Protein AF-0000000078789495 (afdb_homodimer)

Secondary structure (DSSP, 8-state):
-TTHHHHTSTTTHHHHHHHHHH-EEEEE--STTHHHHHHHHHHHT-SEEEEEE-PBP-GGGTTT-TT--GGGTTSBHHHHHHHHHHHH-TTSEEEEEES---TTTHHHHHHT-SEEEE----HHHHHHHHHHHHHHT--EEEEEEEBTEEEEEEES-SSS---HHHH---HHHHHHSPPPP--B-THHHHHHHHHHHHHHHHHHHT-S---BTEEEEEETTTTEEEEEE-/-TTHHHHTSTTTHHHHHHHHHH-EEEEE--STTHHHHHHHHHHHT-SEEEEEE-PBP-GGGTTT-TT--GGGTTSBHHHHHHHHHHHH-TTSEEEEEES---TTTHHHHHHT-SEEEE----HHHHHHHHHHHHHHT--EEEEEEEBTEEEEEEES-SSS---HHHH---HHHHHHSPPPP--B-THHHHHHHHHHHHHHHHHHHT-S---BTEEEEEETTTTEEEEEE-

Foldseek 3Di:
DQQVVVLPDPLQHPNNLVLQLVFAEEEEACALLNQLLLQVSLSSNRAEYEYEEQDFDDPVRVQANVLDDPVRGPPQPQVSNQVSSCVNPVRHHYHGDNDHDDPVCPLVVCLVGQAYEYPDQALVVQVVNQVSCLVNQHKYWDKDDAAQKIKIAIASDDDDGDTPCVVVVDSPVRNPDDRGDPHHRSCNSVVRSVVSSVLVSCVSSVDDDHRGQWMWMAGNVVRDIDIGGD/DQQVVVLVDPLQHPNNLVLQLVFAEEEEACALLNQLLLQVSLSSNRAEYEYEEQDFDDPVRVQANVLDDPVRGPPQPQVSNQVSSCVNPVRHHYHGDNDHDDPVCPLVVCLVGQAYEYPDQALVVQVVNQVSCLVNQHKYWDKDDAAQKIKIAIASDDDDGDTPCVVVVDSVVRNPDDRGDPHHRSCNSVVRSVVSSVLVSCVSSVDDDHRGQWMWMAGNVVRDIDIGGD

Sequence (460 aa):
MRYNRQIMLPEIGNEGQAKLKAAKVLIVGVGGLGSPIALYLTGAGVGTIGLVDNDEVSISNLQRQVIYTEEELGDFKAVCAAMHLTALNSEITVNSCPGRLNKDNASELISDYDIVVDGCDNFATRYLINDICIEQGKPYVYGAICGFEGQVSVFNYGNTPKTYRDLYPDEEEMLRMPPPPKGVLGVTPAITGSVEATEVLKIICGFGEVLAGKLWTIDLRTWQSNIFSLMRYNRQIMLPEIGNEGQAKLKAAKVLIVGVGGLGSPIALYLTGAGVGTIGLVDNDEVSISNLQRQVIYTEEELGDFKAVCAAMHLTALNSEITVNSCPGRLNKDNASELISDYDIVVDGCDNFATRYLINDICIEQGKPYVYGAICGFEGQVSVFNYGNTPKTYRDLYPDEEEMLRMPPPPKGVLGVTPAITGSVEATEVLKIICGFGEVLAGKLWTIDLRTWQSNIFSL

InterPro domains:
  IPR000594 THIF-type NAD/FAD binding fold [PF00899] (3-224)
  IPR035985 Ubiquitin-activating enzyme-like [SSF69572] (2-226)
  IPR045886 ThiF/MoeB/HesA family [PTHR10953] (2-170)

Organism: NCBI:txid997887

Radius of gyration: 20.83 Å; Cα contacts (8 Å, |Δi|>4): 1136; chains: 2; bounding box: 52×59×47 Å

Nearest PDB structures (foldseek):
  1zud-assembly2_3  TM=9.503E-01  e=4.677E-27  Escherichia coli K-12
  1zud-assembly3_1  TM=9.612E-01  e=2.732E-26  Escherichia coli K-12
  1zkm-assembly2_D  TM=9.544E-01  e=5.021E-26  Escherichia coli
  1zfn-assembly1_A  TM=9.233E-01  e=1.108E-25  Escherichia coli
  6yub-assembly1_B  TM=8.678E-01  e=2.099E-22  Thermochaetoides thermophila

Solvent-accessible surface area (backbone atoms only — not comparable to full-atom values): 22653 Å² total; per-residue (Å²): 103,49,57,51,35,42,36,61,28,82,67,33,21,70,65,21,50,52,41,26,43,69,37,30,38,33,34,40,22,64,38,40,29,19,27,40,25,52,48,45,38,44,27,65,37,38,21,28,38,35,31,31,20,63,50,54,38,47,66,50,44,36,23,35,21,67,72,51,42,60,87,42,55,71,36,47,35,17,56,54,47,38,51,50,44,38,44,42,35,72,87,41,47,67,47,58,37,75,33,74,83,41,89,90,48,39,62,68,62,53,66,76,36,58,34,41,36,46,22,54,92,53,65,69,58,51,53,50,51,43,52,48,26,61,76,68,70,25,37,36,36,37,44,50,74,52,36,52,27,28,33,39,33,28,22,49,32,76,94,60,52,35,50,64,49,76,78,52,68,56,58,71,60,58,73,65,50,74,80,71,76,72,26,32,47,41,51,34,30,40,39,40,14,3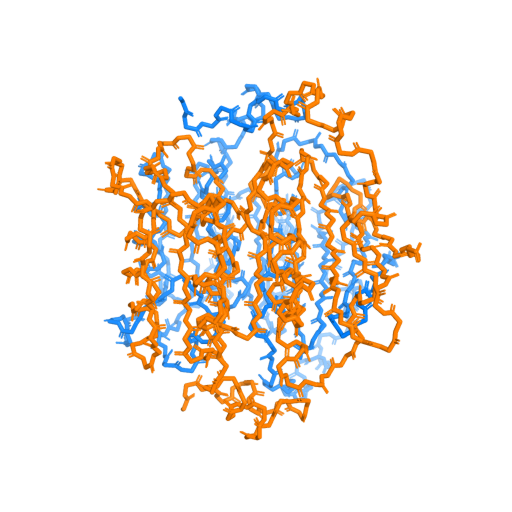2,51,47,35,48,48,54,50,25,67,61,38,67,37,67,60,68,43,44,29,28,39,38,38,37,32,71,44,69,67,53,63,50,77,41,82,106,103,49,56,50,35,42,36,61,28,83,65,32,22,70,65,20,50,51,39,26,42,70,36,28,38,33,34,39,21,62,38,40,27,19,26,39,24,51,50,46,39,42,27,64,37,38,20,28,38,36,30,32,22,63,50,54,38,48,64,50,44,35,25,35,22,66,72,50,42,62,87,41,56,71,38,48,35,16,54,54,46,38,53,50,46,39,44,44,35,72,88,40,45,66,45,56,38,77,33,75,82,41,90,88,48,40,62,66,61,52,66,77,37,59,34,40,36,47,21,56,92,51,65,70,58,52,53,51,51,43,53,47,25,60,75,68,70,23,36,36,36,36,44,50,74,53,38,50,27,29,34,39,33,29,22,47,32,76,95,65,50,36,49,62,50,74,80,53,68,55,58,69,61,58,70,65,49,74,80,71,76,74,24,33,47,41,52,33,29,41,39,39,14,31,51,44,37,49,48,53,49,25,66,61,36,67,37,66,60,66,44,46,29,28,40,38,37,38,32,70,43,71,66,52,64,50,75,41,82,105

pLDDT: mean 97.52, std 2.74, range [78.56, 98.94]

Structure (mmCIF, N/CA/C/O backbone):
data_AF-0000000078789495-model_v1
#
loop_
_entity.id
_entity.type
_entity.pdbx_description
1 polymer 'THIF-type NAD/FAD binding fold domain-containing protein'
#
loop_
_atom_site.group_PDB
_atom_site.id
_atom_site.type_symbol
_atom_site.label_atom_id
_atom_site.label_alt_id
_atom_site.label_comp_id
_atom_site.label_asym_id
_atom_site.label_entity_id
_atom_site.label_seq_id
_atom_site.pdbx_PDB_ins_code
_atom_site.Cartn_x
_atom_site.Cartn_y
_atom_site.Cartn_z
_atom_site.occupancy
_atom_s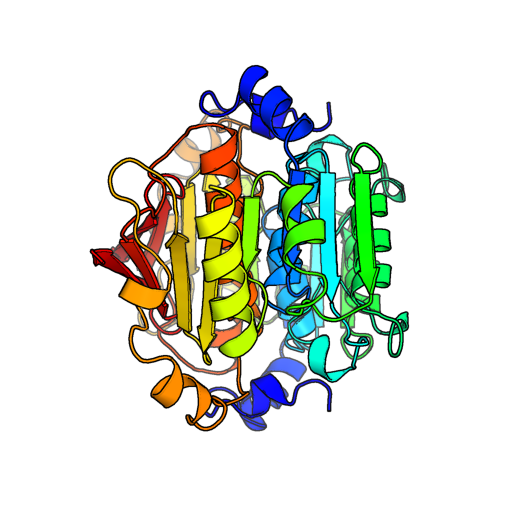ite.B_iso_or_equiv
_atom_site.auth_seq_id
_atom_site.auth_comp_id
_atom_site.auth_asym_id
_atom_site.auth_atom_id
_atom_site.pdbx_PDB_model_num
ATOM 1 N N . MET A 1 1 ? 21.547 -1.681 10.523 1 91.81 1 MET A N 1
ATOM 2 C CA . MET A 1 1 ? 20.938 -0.421 10.945 1 91.81 1 MET A CA 1
ATOM 3 C C . MET A 1 1 ? 19.516 -0.289 10.406 1 91.81 1 MET A C 1
ATOM 5 O O . MET A 1 1 ? 19.25 -0.669 9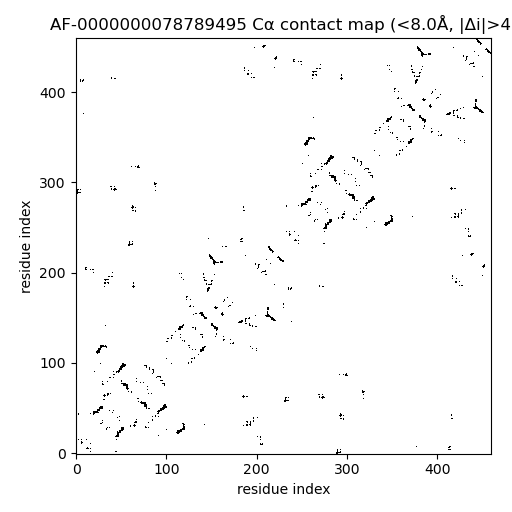.266 1 91.81 1 MET A O 1
ATOM 9 N N . ARG A 1 2 ? 18.688 0.313 11.094 1 96 2 ARG A N 1
ATOM 10 C CA . ARG A 1 2 ? 17.25 0.284 10.867 1 96 2 ARG A CA 1
ATOM 11 C C . ARG A 1 2 ? 16.891 0.968 9.547 1 96 2 ARG A C 1
ATOM 13 O O . ARG A 1 2 ? 16.125 0.428 8.75 1 96 2 ARG A O 1
ATOM 20 N N . TYR A 1 3 ? 17.531 2.066 9.289 1 97.56 3 TYR A N 1
ATOM 21 C CA . TYR A 1 3 ? 17.109 2.879 8.156 1 97.56 3 TYR A CA 1
ATOM 22 C C . TYR A 1 3 ? 18.156 2.842 7.047 1 97.56 3 TYR A C 1
ATOM 24 O O . TYR A 1 3 ? 18.266 3.777 6.25 1 97.56 3 TYR A O 1
ATOM 32 N N . ASN A 1 4 ? 18.922 1.798 6.977 1 96.38 4 ASN A N 1
ATOM 33 C CA . ASN A 1 4 ? 20.047 1.721 6.059 1 96.38 4 ASN A CA 1
ATOM 34 C C . ASN A 1 4 ? 19.609 1.831 4.605 1 96.38 4 ASN A C 1
ATOM 36 O O . ASN A 1 4 ? 20.234 2.533 3.809 1 96.38 4 ASN A O 1
ATOM 40 N N . ARG A 1 5 ? 18.5 1.233 4.25 1 95.88 5 ARG A N 1
ATOM 41 C CA . ARG A 1 5 ? 18.062 1.19 2.859 1 95.88 5 ARG A CA 1
ATOM 42 C C . ARG A 1 5 ? 17.594 2.564 2.391 1 95.88 5 ARG A C 1
ATOM 44 O O . ARG A 1 5 ? 17.766 2.92 1.223 1 95.88 5 ARG A O 1
ATOM 51 N N . GLN A 1 6 ? 17.016 3.375 3.268 1 96.06 6 GLN A N 1
ATOM 52 C CA . GLN A 1 6 ? 16.578 4.727 2.926 1 96.06 6 GLN A CA 1
ATOM 53 C C . GLN A 1 6 ? 17.766 5.691 2.914 1 96.06 6 GLN A C 1
ATOM 55 O O . GLN A 1 6 ? 17.797 6.617 2.104 1 96.06 6 GLN A O 1
ATOM 60 N N . ILE A 1 7 ? 18.672 5.477 3.82 1 97.31 7 ILE A N 1
ATOM 61 C CA . ILE A 1 7 ? 19.812 6.367 3.953 1 97.31 7 ILE A CA 1
ATOM 62 C C . ILE A 1 7 ? 20.703 6.242 2.721 1 97.31 7 ILE A C 1
ATOM 64 O O . ILE A 1 7 ? 21.344 7.215 2.305 1 97.31 7 ILE A O 1
ATOM 68 N N . MET A 1 8 ? 20.656 5.07 2.07 1 97.19 8 MET A N 1
ATOM 69 C CA . MET A 1 8 ? 21.469 4.805 0.885 1 97.19 8 MET A CA 1
ATOM 70 C C . MET A 1 8 ? 20.984 5.637 -0.298 1 97.19 8 MET A C 1
ATOM 72 O O . MET A 1 8 ? 21.719 5.805 -1.281 1 97.19 8 MET A O 1
ATOM 76 N N . LEU A 1 9 ? 19.797 6.148 -0.235 1 97.75 9 LEU A N 1
ATOM 77 C CA . LEU A 1 9 ? 19.281 7.023 -1.283 1 97.75 9 LEU A CA 1
ATOM 78 C C . LEU A 1 9 ? 19.844 8.43 -1.144 1 97.75 9 LEU A C 1
ATOM 80 O O . LEU A 1 9 ? 19.672 9.07 -0.104 1 97.75 9 LEU A O 1
ATOM 84 N N . PRO A 1 10 ? 20.422 8.898 -2.178 1 96.56 10 PRO A N 1
ATOM 85 C CA . PRO A 1 10 ? 20.984 10.25 -2.084 1 96.56 10 PRO A CA 1
ATOM 86 C C . PRO A 1 10 ? 19.922 11.305 -1.762 1 96.56 10 PRO A C 1
ATOM 88 O O . PRO A 1 10 ? 20.234 12.312 -1.113 1 96.56 10 PRO A O 1
ATOM 91 N N . GLU A 1 11 ? 18.734 11.109 -2.137 1 96.88 11 GLU A N 1
ATOM 92 C CA . GLU A 1 11 ? 17.625 12.039 -1.913 1 96.88 11 GLU A CA 1
ATOM 93 C C . GLU A 1 11 ? 17.281 12.133 -0.43 1 96.88 11 GLU A C 1
ATOM 95 O O . GLU A 1 11 ? 16.688 13.125 0.013 1 96.88 11 GLU A O 1
ATOM 100 N N . ILE A 1 12 ? 17.641 11.148 0.416 1 97.81 12 ILE A N 1
ATOM 101 C CA . ILE A 1 12 ? 17.312 11.125 1.836 1 97.81 12 ILE A CA 1
ATOM 102 C C . ILE A 1 12 ? 18.578 11.289 2.668 1 97.81 12 ILE A C 1
ATOM 104 O O . ILE A 1 12 ? 18.75 12.297 3.361 1 97.81 12 ILE A O 1
ATOM 108 N N . GLY A 1 13 ? 19.578 10.359 2.512 1 97.88 13 GLY A N 1
ATOM 109 C CA . GLY A 1 13 ? 20.828 10.438 3.248 1 97.88 13 GLY A CA 1
ATOM 110 C C . GLY A 1 13 ? 20.625 10.555 4.746 1 97.88 13 GLY A C 1
ATOM 111 O O . GLY A 1 13 ? 19.516 10.367 5.25 1 97.88 13 GLY A O 1
ATOM 112 N N . ASN A 1 14 ? 21.703 10.75 5.418 1 98.06 14 ASN A N 1
ATOM 113 C CA . ASN A 1 14 ? 21.656 10.938 6.863 1 98.06 14 ASN A CA 1
ATOM 114 C C . ASN A 1 14 ? 20.875 12.188 7.242 1 98.06 14 ASN A C 1
ATOM 116 O O . ASN A 1 14 ? 20.156 12.195 8.25 1 98.06 14 ASN A O 1
ATOM 120 N N . GLU A 1 15 ? 21 13.156 6.395 1 98.38 15 GLU A N 1
ATOM 121 C CA . GLU A 1 15 ? 20.312 14.414 6.676 1 98.38 15 GLU A CA 1
ATOM 122 C C . GLU A 1 15 ? 18.797 14.242 6.594 1 98.38 15 GLU A C 1
ATOM 124 O O . GLU A 1 15 ? 18.062 14.727 7.461 1 98.38 15 GLU A O 1
ATOM 129 N N . GLY A 1 16 ? 18.344 13.594 5.566 1 98.62 16 GLY A N 1
ATOM 130 C CA . GLY A 1 16 ? 16.922 13.32 5.449 1 98.62 16 GLY A CA 1
ATOM 131 C C . GLY A 1 16 ? 16.375 12.469 6.586 1 98.62 16 GLY A C 1
ATOM 132 O O . GLY A 1 16 ? 15.289 12.734 7.094 1 98.62 16 GLY A O 1
ATOM 133 N N . GLN A 1 17 ? 17.172 11.547 7.039 1 98.62 17 GLN A N 1
ATOM 134 C CA . GLN A 1 17 ? 16.75 10.695 8.141 1 98.62 17 GLN A CA 1
ATOM 135 C C . GLN A 1 17 ? 16.625 11.492 9.438 1 98.62 17 GLN A C 1
ATOM 137 O O . GLN A 1 17 ? 15.734 11.242 10.25 1 98.62 17 GLN A O 1
ATOM 142 N N . ALA A 1 18 ? 17.516 12.422 9.547 1 98.75 18 ALA A N 1
ATOM 143 C CA . ALA A 1 18 ? 17.438 13.297 10.711 1 98.75 18 ALA A CA 1
ATOM 144 C C . ALA A 1 18 ? 16.188 14.172 10.672 1 98.75 18 ALA A C 1
ATOM 146 O O . ALA A 1 18 ? 15.547 14.391 11.703 1 98.75 18 ALA A O 1
ATOM 147 N N . LYS A 1 19 ? 15.867 14.664 9.508 1 98.88 19 LYS A N 1
ATOM 148 C CA . LYS A 1 19 ? 14.648 15.453 9.344 1 98.88 19 LYS A CA 1
ATOM 149 C C . LYS A 1 19 ? 13.406 14.625 9.672 1 98.88 19 LYS A C 1
ATOM 151 O O . LYS A 1 19 ? 12.469 15.117 10.297 1 98.88 19 LYS A O 1
ATOM 156 N N . LEU A 1 20 ? 13.422 13.398 9.25 1 98.88 20 LEU A N 1
ATOM 157 C CA . LEU A 1 20 ? 12.312 12.5 9.539 1 98.88 20 LEU A CA 1
ATOM 158 C C . LEU A 1 20 ? 12.148 12.305 11.047 1 98.88 20 LEU A C 1
ATOM 160 O O . LEU A 1 20 ? 11.039 12.406 11.578 1 98.88 20 LEU A O 1
ATOM 164 N N . LYS A 1 21 ? 13.18 12.086 11.672 1 98.81 21 LYS A N 1
ATOM 165 C CA . LYS A 1 21 ? 13.164 11.859 13.117 1 98.81 21 LYS A CA 1
ATOM 166 C C . LYS A 1 21 ? 12.625 13.078 13.859 1 98.81 21 LYS A C 1
ATOM 168 O O . LYS A 1 21 ? 11.961 12.938 14.883 1 98.81 21 LYS A O 1
ATOM 173 N N . ALA A 1 22 ? 12.828 14.203 13.305 1 98.81 22 ALA A N 1
ATOM 174 C CA . ALA A 1 22 ? 12.438 15.445 13.961 1 98.81 22 ALA A CA 1
ATOM 175 C C . ALA A 1 22 ? 11 15.828 13.625 1 98.81 22 ALA A C 1
ATOM 177 O O . ALA A 1 22 ? 10.391 16.656 14.312 1 98.81 22 ALA A O 1
ATOM 178 N N . ALA A 1 23 ? 10.445 15.281 12.602 1 98.94 23 ALA A N 1
ATOM 179 C CA . ALA A 1 23 ? 9.148 15.688 12.062 1 98.94 23 ALA A CA 1
ATOM 180 C C . ALA A 1 23 ? 8 15.156 12.922 1 98.94 23 ALA A C 1
ATOM 182 O O . ALA A 1 23 ? 8.133 14.094 13.547 1 98.94 23 ALA A O 1
ATOM 183 N N . LYS A 1 24 ? 6.898 15.898 12.977 1 98.94 24 LYS A N 1
ATOM 184 C CA . LYS A 1 24 ? 5.648 15.531 13.633 1 98.94 24 LYS A CA 1
ATOM 185 C C . LYS A 1 24 ? 4.48 15.555 12.648 1 98.94 24 LYS A C 1
ATOM 187 O O . LYS A 1 24 ? 4.172 16.609 12.078 1 98.94 24 LYS A O 1
ATOM 192 N N . VAL A 1 25 ? 3.824 14.43 12.508 1 98.94 25 VAL A N 1
ATOM 193 C CA . VAL A 1 25 ? 2.77 14.312 11.508 1 98.94 25 VAL A CA 1
ATOM 194 C C . VAL A 1 25 ? 1.466 13.883 12.18 1 98.94 25 VAL A C 1
ATOM 196 O O . VAL A 1 25 ? 1.448 12.93 12.969 1 98.94 25 VAL A O 1
ATOM 199 N N . LEU A 1 26 ? 0.388 14.602 11.898 1 98.94 26 LEU A N 1
ATOM 200 C CA . LEU A 1 26 ? -0.943 14.25 12.383 1 98.94 26 LEU A CA 1
ATOM 201 C C . LEU A 1 26 ? -1.754 13.562 11.289 1 98.94 26 LEU A C 1
ATOM 203 O O . LEU A 1 26 ? -1.92 14.109 10.195 1 98.94 26 LEU A O 1
ATOM 207 N N . ILE A 1 27 ? -2.227 12.383 11.578 1 98.94 27 ILE A N 1
ATOM 208 C CA . ILE A 1 27 ? -3.117 11.656 10.68 1 98.94 27 ILE A CA 1
ATOM 209 C C . ILE A 1 27 ? -4.547 11.719 11.211 1 98.94 27 ILE A C 1
ATOM 211 O O . ILE A 1 27 ? -4.832 11.227 12.305 1 98.94 27 ILE A O 1
ATOM 215 N N . VAL A 1 28 ? -5.477 12.305 10.422 1 98.88 28 VAL A N 1
ATOM 216 C CA . VAL A 1 28 ? -6.883 12.406 10.805 1 98.88 28 VAL A CA 1
ATOM 217 C C . VAL A 1 28 ? -7.691 11.32 10.094 1 98.88 28 VAL A C 1
ATOM 219 O O . VAL A 1 28 ? -8 11.445 8.906 1 98.88 28 VAL A O 1
ATOM 222 N N . GLY A 1 29 ? -8.086 10.336 10.812 1 98.44 29 GLY A N 1
ATOM 223 C CA . GLY A 1 29 ? -8.68 9.133 10.25 1 98.44 29 GLY A CA 1
ATOM 224 C C . GLY A 1 29 ? -7.672 8.023 10.031 1 98.44 29 GLY A C 1
ATOM 225 O O . GLY A 1 29 ? -6.766 8.148 9.211 1 98.44 29 GLY A O 1
ATOM 226 N N . VAL A 1 30 ? -7.867 6.926 10.781 1 98.38 30 VAL A N 1
ATOM 227 C CA . VAL A 1 30 ? -6.926 5.816 10.664 1 98.38 30 VAL A CA 1
ATOM 228 C C . VAL A 1 30 ? -7.656 4.566 10.18 1 98.38 30 VAL A C 1
ATOM 230 O O . VAL A 1 30 ? -7.562 3.506 10.797 1 98.38 30 VAL A O 1
ATOM 233 N N . GLY A 1 31 ? -8.43 4.793 9.086 1 98.06 31 GLY A N 1
ATOM 234 C CA . GLY A 1 31 ? -9.141 3.711 8.414 1 98.06 31 GLY A CA 1
ATOM 235 C C . GLY A 1 31 ? -8.391 3.16 7.215 1 98.06 31 GLY A C 1
ATOM 236 O O . GLY A 1 31 ? -7.215 2.807 7.32 1 98.06 31 GLY A O 1
ATOM 237 N N . GLY A 1 32 ? -9.086 3.133 6.059 1 97.94 32 GLY A N 1
ATOM 238 C CA . GLY A 1 32 ? -8.492 2.594 4.844 1 97.94 32 GLY A CA 1
ATOM 239 C C . GLY A 1 32 ? -7.285 3.381 4.367 1 97.94 32 GLY A C 1
ATOM 240 O O . GLY A 1 32 ? -6.246 2.801 4.047 1 97.94 32 GLY A O 1
ATOM 241 N N . LEU A 1 33 ? -7.406 4.645 4.352 1 98.62 33 LEU A N 1
ATOM 242 C CA . LEU A 1 33 ? -6.289 5.5 3.959 1 98.62 33 LEU A CA 1
ATOM 243 C C . LEU A 1 33 ? -5.246 5.574 5.07 1 98.62 33 LEU A C 1
ATOM 245 O O . LEU A 1 33 ? -4.047 5.453 4.809 1 98.62 33 LEU A O 1
ATOM 249 N N . GLY A 1 34 ? -5.727 5.703 6.277 1 98.69 34 GLY A N 1
ATOM 250 C CA . GLY A 1 34 ? -4.855 5.926 7.418 1 98.69 34 GLY A CA 1
ATOM 251 C C . GLY A 1 34 ? -3.941 4.75 7.711 1 98.69 34 GLY A C 1
ATOM 252 O O . GLY A 1 34 ? -2.838 4.93 8.227 1 98.69 34 GLY A O 1
ATOM 253 N N . SER A 1 35 ? -4.355 3.551 7.297 1 98.5 35 SER A N 1
ATOM 254 C CA . SER A 1 35 ? -3.58 2.352 7.594 1 98.5 35 SER A CA 1
ATOM 255 C C . SER A 1 35 ? -2.236 2.371 6.871 1 98.5 35 SER A C 1
ATOM 257 O O . SER A 1 35 ? -1.182 2.379 7.508 1 98.5 35 SER A O 1
ATOM 259 N N . PRO A 1 36 ? -2.252 2.461 5.543 1 98.75 36 PRO A N 1
ATOM 260 C CA . PRO A 1 36 ? -0.946 2.506 4.879 1 98.75 36 PRO A CA 1
ATOM 261 C C . PRO A 1 36 ? -0.159 3.771 5.211 1 98.75 36 PRO A C 1
ATOM 263 O O . PRO A 1 36 ? 1.067 3.727 5.332 1 98.75 36 PRO A O 1
ATOM 266 N N . ILE A 1 37 ? -0.771 4.926 5.402 1 98.94 37 ILE A N 1
ATOM 267 C CA . ILE A 1 37 ? -0.09 6.164 5.766 1 98.94 37 ILE A CA 1
ATOM 268 C C . ILE A 1 37 ? 0.701 5.957 7.055 1 98.94 37 ILE A C 1
ATOM 270 O O . ILE A 1 37 ? 1.91 6.199 7.094 1 98.94 37 ILE A O 1
ATOM 274 N N . ALA A 1 38 ? 0.019 5.438 8.039 1 98.94 38 ALA A N 1
ATOM 275 C CA . ALA A 1 38 ? 0.615 5.281 9.367 1 98.94 38 ALA A CA 1
ATOM 276 C C . ALA A 1 38 ? 1.753 4.266 9.336 1 98.94 38 ALA A C 1
ATOM 278 O O . ALA A 1 38 ? 2.826 4.512 9.891 1 98.94 38 ALA A O 1
ATOM 279 N N . LEU A 1 39 ? 1.51 3.176 8.664 1 98.88 39 LEU A N 1
ATOM 280 C CA . LEU A 1 39 ? 2.49 2.096 8.633 1 98.88 39 LEU A CA 1
ATOM 281 C C . LEU A 1 39 ? 3.783 2.553 7.965 1 98.88 39 LEU A C 1
ATOM 283 O O . LEU A 1 39 ? 4.871 2.377 8.523 1 98.88 39 LEU A O 1
ATOM 287 N N . TYR A 1 40 ? 3.697 3.232 6.898 1 98.88 40 TYR A N 1
ATOM 288 C CA . TYR A 1 40 ? 4.898 3.502 6.113 1 98.88 40 TYR A CA 1
ATOM 289 C C . TYR A 1 40 ? 5.609 4.754 6.617 1 98.88 40 TYR A C 1
ATOM 291 O O . TYR A 1 40 ? 6.832 4.863 6.508 1 98.88 40 TYR A O 1
ATOM 299 N N . LEU A 1 41 ? 4.898 5.691 7.23 1 98.94 41 LEU A N 1
ATOM 300 C CA . LEU A 1 41 ? 5.582 6.793 7.902 1 98.94 41 LEU A CA 1
ATOM 301 C C . LEU A 1 41 ? 6.336 6.293 9.133 1 98.94 41 LEU A C 1
ATOM 303 O O . LEU A 1 41 ? 7.449 6.75 9.406 1 98.94 41 LEU A O 1
ATOM 307 N N . THR A 1 42 ? 5.688 5.359 9.812 1 98.94 42 THR A N 1
ATOM 308 C CA . THR A 1 42 ? 6.348 4.738 10.961 1 98.94 42 THR A CA 1
ATOM 309 C C . THR A 1 42 ? 7.609 4 10.516 1 98.94 42 THR A C 1
ATOM 311 O O . THR A 1 42 ? 8.68 4.18 11.102 1 98.94 42 THR A O 1
ATOM 314 N N . GLY A 1 43 ? 7.461 3.238 9.477 1 98.81 43 GLY A N 1
ATOM 315 C CA . GLY A 1 43 ? 8.609 2.527 8.938 1 98.81 43 GLY A CA 1
ATOM 316 C C . GLY A 1 43 ? 9.734 3.451 8.516 1 98.81 43 GLY A C 1
ATOM 317 O O . GLY A 1 43 ? 10.914 3.129 8.695 1 98.81 43 GLY A O 1
ATOM 318 N N . ALA A 1 44 ? 9.367 4.621 8.023 1 98.75 44 ALA A N 1
ATOM 319 C CA . ALA A 1 44 ? 10.344 5.574 7.496 1 98.75 44 ALA A CA 1
ATOM 320 C C . ALA A 1 44 ? 11.07 6.297 8.625 1 98.75 44 ALA A C 1
ATOM 322 O O . ALA A 1 44 ? 12.102 6.926 8.406 1 98.75 44 ALA A O 1
ATOM 323 N N . GLY A 1 45 ? 10.469 6.289 9.797 1 98.81 45 GLY A N 1
ATOM 324 C CA . GLY A 1 45 ? 11.141 6.883 10.938 1 98.81 45 GLY A CA 1
ATOM 325 C C . GLY A 1 45 ? 10.664 8.289 11.25 1 98.81 45 GLY A C 1
ATOM 326 O O . GLY A 1 45 ? 11.414 9.094 11.805 1 98.81 45 GLY A O 1
ATOM 327 N N . VAL A 1 46 ? 9.492 8.641 10.859 1 98.94 46 VAL A N 1
ATOM 328 C CA . VAL A 1 46 ? 8.914 9.906 11.305 1 98.94 46 VAL A CA 1
ATOM 329 C C . VAL A 1 46 ? 8.859 9.938 12.828 1 98.94 46 VAL A C 1
ATOM 331 O O . VAL A 1 46 ? 8.297 9.039 13.453 1 98.94 46 VAL A O 1
ATOM 334 N N . GLY A 1 47 ? 9.32 10.945 13.391 1 98.94 47 GLY A N 1
ATOM 335 C CA . GLY A 1 47 ? 9.633 10.953 14.805 1 98.94 47 GLY A CA 1
ATOM 336 C C . GLY A 1 47 ? 8.406 10.945 15.695 1 98.94 47 GLY A C 1
ATOM 337 O O . GLY A 1 47 ? 8.406 10.336 16.766 1 98.94 47 GLY A O 1
ATOM 338 N N . THR A 1 48 ? 7.371 11.672 15.281 1 98.94 48 THR A N 1
ATOM 339 C CA . THR A 1 48 ? 6.125 11.75 16.031 1 98.94 48 THR A CA 1
ATOM 340 C C . THR A 1 48 ? 4.922 11.617 15.109 1 98.94 48 THR A C 1
ATOM 342 O O . THR A 1 48 ? 4.805 12.352 14.125 1 98.94 48 THR A O 1
ATOM 345 N N . ILE A 1 49 ? 4.074 10.68 15.461 1 98.94 49 ILE A N 1
ATOM 346 C CA . ILE A 1 49 ? 2.848 10.469 14.703 1 98.94 49 ILE A CA 1
ATOM 347 C C . ILE A 1 49 ? 1.638 10.609 15.625 1 98.94 49 ILE A C 1
ATOM 349 O O . ILE A 1 49 ? 1.577 9.984 16.688 1 98.94 49 ILE A O 1
ATOM 353 N N . GLY A 1 50 ? 0.762 11.508 15.289 1 98.88 50 GLY A N 1
ATOM 354 C CA . GLY A 1 50 ? -0.536 11.609 15.938 1 98.88 50 GLY A CA 1
ATOM 355 C C . GLY A 1 50 ? -1.643 10.914 15.156 1 98.88 50 GLY A C 1
ATOM 356 O O . GLY A 1 50 ? -1.687 10.992 13.93 1 98.88 50 GLY A O 1
ATOM 357 N N . LEU A 1 51 ? -2.531 10.234 15.898 1 98.88 51 LEU A N 1
ATOM 358 C CA . LEU A 1 51 ? -3.645 9.5 15.305 1 98.88 51 LEU A CA 1
ATOM 359 C C . LEU A 1 51 ? -4.977 9.969 15.891 1 98.88 51 LEU A C 1
ATOM 361 O O . LEU A 1 51 ? -5.238 9.781 17.078 1 98.88 51 LEU A O 1
ATOM 365 N N . VAL A 1 52 ? -5.812 10.492 15.008 1 98.56 52 VAL A N 1
ATOM 366 C CA . VAL A 1 52 ? -7.141 10.922 15.43 1 98.56 52 VAL A CA 1
ATOM 367 C C . VAL A 1 52 ? -8.203 10.047 14.766 1 98.56 52 VAL A C 1
ATOM 369 O O . VAL A 1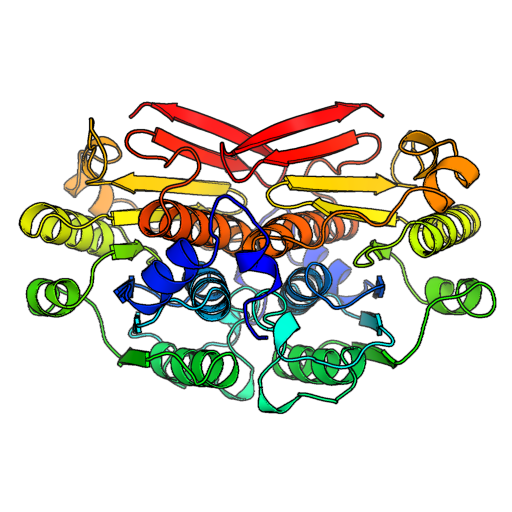 52 ? -8.297 10.008 13.539 1 98.56 52 VAL A O 1
ATOM 372 N N . ASP A 1 53 ? -8.977 9.398 15.531 1 98.25 53 ASP A N 1
ATOM 373 C CA . ASP A 1 53 ? -10.086 8.57 15.047 1 98.25 53 ASP A CA 1
ATOM 374 C C . ASP A 1 53 ? -11.039 8.219 16.188 1 98.25 53 ASP A C 1
ATOM 376 O O . ASP A 1 53 ? -10.609 7.785 17.25 1 98.25 53 ASP A O 1
ATOM 380 N N . ASN A 1 54 ? -12.289 8.344 15.93 1 97.19 54 ASN A N 1
ATOM 381 C CA . ASN A 1 54 ? -13.258 8.094 17 1 97.19 54 ASN A CA 1
ATOM 382 C C . ASN A 1 54 ? -13.93 6.734 16.828 1 97.19 54 ASN A C 1
ATOM 384 O O . ASN A 1 54 ? -14.734 6.328 17.672 1 97.19 54 ASN A O 1
ATOM 388 N N . ASP A 1 55 ? -13.633 5.969 15.773 1 97.69 55 ASP A N 1
ATOM 389 C CA . ASP A 1 55 ? -14.336 4.73 15.461 1 97.69 55 ASP A CA 1
ATOM 390 C C . ASP A 1 55 ? -13.695 3.539 16.172 1 97.69 55 ASP A C 1
ATOM 392 O O . ASP A 1 55 ? -12.555 3.623 16.625 1 97.69 55 ASP A O 1
ATOM 396 N N . GLU A 1 56 ? -14.5 2.559 16.219 1 98.5 56 GLU A N 1
ATOM 397 C CA . GLU A 1 56 ? -14.039 1.245 16.656 1 98.5 56 GLU A CA 1
ATOM 398 C C . GLU A 1 56 ? -13.797 0.314 15.469 1 98.5 56 GLU A C 1
ATOM 400 O O . GLU A 1 56 ? -14.383 0.503 14.398 1 98.5 56 GLU A O 1
ATOM 405 N N . VAL A 1 57 ? -12.984 -0.71 15.68 1 98.62 57 VAL A N 1
ATOM 406 C CA . VAL A 1 57 ? -12.719 -1.706 14.641 1 98.62 57 VAL A CA 1
ATOM 407 C C . VAL A 1 57 ? -13.961 -2.566 14.43 1 98.62 57 VAL A C 1
ATOM 409 O O . VAL A 1 57 ? -14.555 -3.062 15.391 1 98.62 57 VAL A O 1
ATOM 412 N N . SER A 1 58 ? -14.32 -2.67 13.203 1 98.31 58 SER A N 1
ATOM 413 C CA . SER A 1 58 ? -15.43 -3.533 12.812 1 98.31 58 SER A CA 1
ATOM 414 C C . SER A 1 58 ? -14.977 -4.598 11.812 1 98.31 58 SER A C 1
ATOM 416 O O . SER A 1 58 ? -13.969 -4.418 11.125 1 98.31 58 SER A O 1
ATOM 418 N N . ILE A 1 59 ? -15.719 -5.637 11.727 1 98.19 59 ILE A N 1
ATOM 419 C CA . ILE A 1 59 ? -15.336 -6.762 10.875 1 98.19 59 ILE A CA 1
ATOM 420 C C . ILE A 1 59 ? -15.32 -6.316 9.414 1 98.19 59 ILE A C 1
ATOM 422 O O . ILE A 1 59 ? -14.492 -6.773 8.625 1 98.19 59 ILE A O 1
ATOM 426 N N . SER A 1 60 ? -16.203 -5.359 9.07 1 96.88 60 SER A N 1
ATOM 427 C CA . SER A 1 60 ? -16.312 -4.898 7.688 1 96.88 60 SER A CA 1
ATOM 428 C C . SER A 1 60 ? -15.133 -4.016 7.301 1 96.88 60 SER A C 1
ATOM 430 O O . SER A 1 60 ? -14.93 -3.721 6.121 1 96.88 60 SER A O 1
ATOM 432 N N . ASN A 1 61 ? -14.32 -3.621 8.344 1 97.38 61 ASN A N 1
ATOM 433 C CA . ASN A 1 61 ? -13.148 -2.785 8.094 1 97.38 61 ASN A CA 1
ATOM 434 C C . ASN A 1 61 ? -11.969 -3.609 7.582 1 97.38 61 ASN A C 1
ATOM 436 O O . ASN A 1 61 ? -11.117 -3.094 6.859 1 97.38 61 ASN A O 1
ATOM 440 N N . LEU A 1 62 ? -11.984 -4.918 7.871 1 98.44 62 LEU A N 1
ATOM 441 C CA . LEU A 1 62 ? -10.766 -5.719 7.809 1 98.44 62 LEU A CA 1
ATOM 442 C C . LEU A 1 62 ? -10.453 -6.121 6.371 1 98.44 62 LEU A C 1
ATOM 444 O O . LEU A 1 62 ? -9.359 -6.605 6.086 1 98.44 62 LEU A O 1
ATOM 448 N N . GLN A 1 63 ? -11.352 -5.816 5.461 1 97.5 63 GLN A N 1
ATOM 449 C CA . GLN A 1 63 ? -11.07 -6.051 4.051 1 97.5 63 GLN A CA 1
ATOM 450 C C . GLN A 1 63 ? -10.055 -5.047 3.514 1 97.5 63 GLN A C 1
ATOM 452 O O . GLN A 1 63 ? -9.375 -5.312 2.52 1 97.5 63 GLN A O 1
ATOM 457 N N . ARG A 1 64 ? -9.945 -3.871 4.219 1 98.06 64 ARG A N 1
ATOM 458 C CA . ARG A 1 64 ? -9.102 -2.83 3.643 1 98.06 64 ARG A CA 1
ATOM 459 C C . ARG A 1 64 ? -8.273 -2.137 4.719 1 98.06 64 ARG A C 1
ATOM 461 O O . ARG A 1 64 ? -7.312 -1.425 4.41 1 98.06 64 ARG A O 1
ATOM 468 N N . GLN A 1 65 ? -8.625 -2.201 5.98 1 98.62 65 GLN A N 1
ATOM 469 C CA . GLN A 1 65 ? -7.883 -1.601 7.082 1 98.62 65 GLN A CA 1
ATOM 470 C C . GLN A 1 65 ? -6.934 -2.611 7.719 1 98.62 65 GLN A C 1
ATOM 472 O O . GLN A 1 65 ? -7.176 -3.082 8.828 1 98.62 65 GLN A O 1
ATOM 477 N N . VAL A 1 66 ? -5.793 -2.779 7.109 1 97.5 66 VAL A N 1
ATOM 478 C CA . VAL A 1 66 ? -4.965 -3.967 7.281 1 97.5 66 VAL A CA 1
ATOM 479 C C . VAL A 1 66 ? -4.086 -3.811 8.523 1 97.5 66 VAL A C 1
ATOM 481 O O . VAL A 1 66 ? -3.34 -4.723 8.883 1 97.5 66 VAL A O 1
ATOM 484 N N . ILE A 1 67 ? -4.141 -2.691 9.133 1 98.44 67 ILE A N 1
ATOM 485 C CA . ILE A 1 67 ? -3.369 -2.477 10.352 1 98.44 67 ILE A CA 1
ATOM 486 C C . ILE A 1 67 ? -4.059 -3.16 11.523 1 98.44 67 ILE A C 1
ATOM 488 O O . ILE A 1 67 ? -3.445 -3.383 12.57 1 98.44 67 ILE A O 1
ATOM 492 N N . TYR A 1 68 ? -5.336 -3.578 11.375 1 98.75 68 TYR A N 1
ATOM 493 C CA . TYR A 1 68 ? -6.102 -4.148 12.477 1 98.75 68 TYR A CA 1
ATOM 494 C C . TYR A 1 68 ? -6.277 -5.652 12.297 1 98.75 68 TYR A C 1
ATOM 496 O O . TYR A 1 68 ? -5.996 -6.191 11.227 1 98.75 68 TYR A O 1
ATOM 504 N N . THR A 1 69 ? -6.789 -6.273 13.383 1 98.69 69 THR A N 1
ATOM 505 C CA . THR A 1 69 ? -7.02 -7.715 13.375 1 98.69 69 THR A CA 1
ATOM 506 C C . THR A 1 69 ? -8.391 -8.047 13.961 1 98.69 69 THR A C 1
ATOM 508 O O . THR A 1 69 ? -9.062 -7.176 14.516 1 98.69 69 THR A O 1
ATOM 511 N N . GLU A 1 70 ? -8.781 -9.289 13.844 1 98.81 70 GLU A N 1
ATOM 512 C CA . GLU A 1 70 ? -10.062 -9.766 14.344 1 98.81 70 GLU A CA 1
ATOM 513 C C . GLU A 1 70 ? -10.141 -9.664 15.867 1 98.81 70 GLU A C 1
ATOM 515 O O . GLU A 1 70 ? -11.211 -9.445 16.422 1 98.81 70 GLU A O 1
ATOM 520 N N . GLU A 1 71 ? -9.062 -9.711 16.5 1 98.69 71 GLU A N 1
ATOM 521 C CA . GLU A 1 71 ? -9.047 -9.688 17.953 1 98.69 71 GLU A CA 1
ATOM 522 C C . GLU A 1 71 ? -9.344 -8.289 18.484 1 98.69 71 GLU A C 1
ATOM 524 O O . GLU A 1 71 ? -9.633 -8.117 19.672 1 98.69 71 GLU A O 1
ATOM 529 N N . GLU A 1 72 ? -9.32 -7.352 17.656 1 98.75 72 GLU A N 1
ATOM 530 C CA . GLU A 1 72 ? -9.453 -5.965 18.078 1 98.75 72 GLU A CA 1
ATOM 531 C C . GLU A 1 72 ? -10.852 -5.426 17.812 1 98.75 72 GLU A C 1
ATOM 533 O O . GLU A 1 72 ? -11.125 -4.242 18.031 1 98.75 72 GLU A O 1
ATOM 538 N N . LEU A 1 73 ? -11.727 -6.305 17.328 1 98.69 73 LEU A N 1
ATOM 539 C CA . LEU A 1 73 ? -13.102 -5.887 17.094 1 98.69 73 LEU A CA 1
ATOM 540 C C . LEU A 1 73 ? -13.703 -5.238 18.328 1 98.69 73 LEU A C 1
ATOM 542 O O . LEU A 1 73 ? -13.641 -5.805 19.422 1 98.69 73 LEU A O 1
ATOM 546 N N . GLY A 1 74 ? -14.141 -3.967 18.156 1 98.69 74 GLY A N 1
ATOM 547 C CA . GLY A 1 74 ? -14.773 -3.256 19.266 1 98.69 74 GLY A CA 1
ATOM 548 C C . GLY A 1 74 ? -13.828 -2.303 19.984 1 98.69 74 GLY A C 1
ATOM 549 O O . GLY A 1 74 ? -14.266 -1.485 20.797 1 98.69 74 GLY A O 1
ATOM 550 N N . ASP A 1 75 ? -12.586 -2.367 19.672 1 98.75 75 ASP A N 1
ATOM 551 C CA . ASP A 1 75 ? -11.602 -1.461 20.266 1 98.75 75 ASP A CA 1
ATOM 552 C C . ASP A 1 75 ? -11.453 -0.196 19.422 1 98.75 75 ASP A C 1
ATOM 554 O O . ASP A 1 75 ? -11.711 -0.213 18.219 1 98.75 75 ASP A O 1
ATOM 558 N N . PHE A 1 76 ? -11.008 0.845 20.016 1 98.69 76 PHE A N 1
ATOM 559 C CA . PHE A 1 76 ? -10.82 2.102 19.297 1 98.69 76 PHE A CA 1
ATOM 560 C C . PHE A 1 76 ? -9.68 1.988 18.297 1 98.69 76 PHE A C 1
ATOM 562 O O . PHE A 1 76 ? -8.57 1.584 18.656 1 98.69 76 PHE A O 1
ATOM 569 N N . LYS A 1 77 ? -9.938 2.402 17.125 1 98.69 77 LYS A N 1
ATOM 570 C CA . LYS A 1 77 ? -8.961 2.305 16.047 1 98.69 77 LYS A CA 1
ATOM 571 C C . LYS A 1 77 ? -7.668 3.025 16.406 1 98.69 77 LYS A C 1
ATOM 573 O O . LYS A 1 77 ? -6.578 2.482 16.219 1 98.69 77 LYS A O 1
ATOM 578 N N . ALA A 1 78 ? -7.773 4.234 16.938 1 98.75 78 ALA A N 1
ATOM 579 C CA . ALA A 1 78 ? -6.594 5.047 17.219 1 98.75 78 ALA A CA 1
ATOM 580 C C . ALA A 1 78 ? -5.68 4.352 18.219 1 98.75 78 ALA A C 1
ATOM 582 O O . ALA A 1 78 ? -4.453 4.387 18.078 1 98.75 78 ALA A O 1
ATOM 583 N N . VAL A 1 79 ? -6.242 3.689 19.125 1 98.75 79 VAL A N 1
ATOM 584 C CA . VAL A 1 79 ? -5.484 3.008 20.172 1 98.75 79 VAL A CA 1
ATOM 585 C C . VAL A 1 79 ? -4.805 1.768 19.594 1 98.75 79 VAL A C 1
ATOM 587 O O . VAL A 1 79 ? -3.613 1.543 19.812 1 98.75 79 VAL A O 1
ATOM 590 N N . CYS A 1 80 ? -5.609 0.991 18.859 1 98.88 80 CYS A N 1
ATOM 591 C CA . CYS A 1 80 ? -5.074 -0.215 18.234 1 98.88 80 CYS A CA 1
ATOM 592 C C . CYS A 1 80 ? -3.941 0.123 17.281 1 98.88 80 CYS A C 1
ATOM 594 O O . CYS A 1 80 ? -2.891 -0.521 17.297 1 98.88 80 CYS A O 1
ATOM 596 N N . ALA A 1 81 ? -4.133 1.152 16.5 1 98.88 81 ALA A N 1
ATOM 597 C CA . ALA A 1 81 ? -3.115 1.563 15.531 1 98.88 81 ALA A CA 1
ATOM 598 C C . ALA A 1 81 ? -1.831 1.986 16.234 1 98.88 81 ALA A C 1
ATOM 600 O O . ALA A 1 81 ? -0.731 1.646 15.797 1 98.88 81 ALA A O 1
ATOM 601 N N . ALA A 1 82 ? -1.987 2.711 17.281 1 98.88 82 ALA A N 1
ATOM 602 C CA . ALA A 1 82 ? -0.815 3.158 18.031 1 98.88 82 ALA A CA 1
ATOM 603 C C . ALA A 1 82 ? -0.001 1.971 18.547 1 98.88 82 ALA A C 1
ATOM 605 O O . ALA A 1 82 ? 1.23 1.989 18.5 1 98.88 82 ALA A O 1
ATOM 606 N N . MET A 1 83 ? -0.702 0.958 18.984 1 98.75 83 MET A N 1
ATOM 607 C CA . MET A 1 83 ? -0.033 -0.25 19.469 1 98.75 83 MET A CA 1
ATOM 608 C C . MET A 1 83 ? 0.74 -0.925 18.344 1 98.75 83 MET A C 1
ATOM 610 O O . MET A 1 83 ? 1.897 -1.308 18.516 1 98.75 83 MET A O 1
ATOM 614 N N . HIS A 1 84 ? 0.134 -1.031 17.234 1 98.81 84 HIS A N 1
ATOM 615 C CA . HIS A 1 84 ? 0.765 -1.686 16.094 1 98.81 84 HIS A CA 1
ATOM 616 C C . HIS A 1 84 ? 1.964 -0.887 15.594 1 98.81 84 HIS A C 1
ATOM 618 O O . HIS A 1 84 ? 2.996 -1.463 15.242 1 98.81 84 HIS A O 1
ATOM 624 N N . LEU A 1 85 ? 1.842 0.423 15.547 1 98.88 85 LEU A N 1
ATOM 625 C CA . LEU A 1 85 ? 2.934 1.269 15.07 1 98.88 85 LEU A CA 1
ATOM 626 C C . LEU A 1 85 ? 4.117 1.211 16.031 1 98.88 85 LEU A C 1
ATOM 628 O O . LEU A 1 85 ? 5.27 1.157 15.602 1 98.88 85 LEU A O 1
ATOM 632 N N . THR A 1 86 ? 3.832 1.179 17.297 1 98.88 86 THR A N 1
ATOM 633 C CA . THR A 1 86 ? 4.887 1.092 18.297 1 98.88 86 THR A CA 1
ATOM 634 C C . THR A 1 86 ? 5.621 -0.243 18.203 1 98.88 86 THR A C 1
ATOM 636 O O . THR A 1 86 ? 6.84 -0.304 18.391 1 98.88 86 THR A O 1
ATOM 639 N N . ALA A 1 87 ? 4.859 -1.285 17.891 1 98.81 87 ALA A N 1
ATOM 640 C CA . ALA A 1 87 ? 5.461 -2.604 17.719 1 98.81 87 ALA A CA 1
ATOM 641 C C . ALA A 1 87 ? 6.367 -2.633 16.484 1 98.81 87 ALA A C 1
ATOM 643 O O . ALA A 1 87 ? 7.375 -3.344 16.469 1 98.81 87 ALA A O 1
ATOM 644 N N . LEU A 1 88 ? 6.027 -1.845 15.523 1 98.75 88 LEU A N 1
ATOM 645 C CA . LEU A 1 88 ? 6.801 -1.749 14.289 1 98.75 88 LEU A CA 1
ATOM 646 C C . LEU A 1 88 ? 8.078 -0.945 14.508 1 98.75 88 LEU A C 1
ATOM 648 O O . LEU A 1 88 ? 9.141 -1.312 14.008 1 98.75 88 LEU A O 1
ATOM 652 N N . ASN A 1 89 ? 7.984 0.137 15.273 1 98.81 89 ASN A N 1
ATOM 653 C CA . ASN A 1 89 ? 9.102 1.031 15.539 1 98.81 89 ASN A CA 1
ATOM 654 C C . ASN A 1 89 ? 9 1.666 16.922 1 98.81 89 ASN A C 1
ATOM 656 O O . ASN A 1 89 ? 8.336 2.691 17.094 1 98.81 89 ASN A O 1
ATOM 660 N N . SER A 1 90 ? 9.688 1.167 17.812 1 98.69 90 SER A N 1
ATOM 661 C CA . SER A 1 90 ? 9.586 1.616 19.203 1 98.69 90 SER A CA 1
ATOM 662 C C . SER A 1 90 ? 10.391 2.893 19.422 1 98.69 90 SER A C 1
ATOM 664 O O . SER A 1 90 ? 10.312 3.504 20.484 1 98.69 90 SER A O 1
ATOM 666 N N . GLU A 1 91 ? 11.062 3.342 18.375 1 98.25 91 GLU A N 1
ATOM 667 C CA . GLU A 1 91 ? 11.938 4.504 18.516 1 98.25 91 GLU A CA 1
ATOM 668 C C . GLU A 1 91 ? 11.18 5.801 18.266 1 98.25 91 GLU A C 1
ATOM 670 O O . GLU A 1 91 ? 11.703 6.891 18.5 1 98.25 91 GLU A O 1
ATOM 675 N N . ILE A 1 92 ? 10 5.719 17.828 1 98.69 92 ILE A N 1
ATOM 676 C CA . ILE A 1 92 ? 9.242 6.93 17.516 1 98.69 92 ILE A CA 1
ATOM 677 C C . ILE A 1 92 ? 8.156 7.129 18.578 1 98.69 92 ILE A C 1
ATOM 679 O O . ILE A 1 92 ? 7.887 6.234 19.375 1 98.69 92 ILE A O 1
ATOM 683 N N . THR A 1 93 ? 7.559 8.344 18.578 1 98.88 93 THR A N 1
ATOM 684 C CA . THR A 1 93 ? 6.441 8.664 19.469 1 98.88 93 THR A CA 1
ATOM 685 C C . THR A 1 93 ? 5.117 8.578 18.703 1 98.88 93 THR A C 1
ATOM 687 O O . THR A 1 93 ? 4.957 9.195 17.656 1 98.88 93 THR A O 1
ATOM 690 N N . VAL A 1 94 ? 4.195 7.797 19.234 1 98.88 94 VAL A N 1
ATOM 691 C CA . VAL A 1 94 ? 2.861 7.699 18.656 1 98.88 94 VAL A CA 1
ATOM 692 C C . VAL A 1 94 ? 1.823 8.188 19.672 1 98.88 94 VAL A C 1
ATOM 694 O O . VAL A 1 94 ? 1.714 7.645 20.766 1 98.88 94 VAL A O 1
ATOM 697 N N . ASN A 1 95 ? 1.105 9.227 19.312 1 98.69 95 ASN A N 1
ATOM 698 C CA . ASN A 1 95 ? 0.047 9.789 20.141 1 98.69 95 ASN A CA 1
ATOM 699 C C . ASN A 1 95 ? -1.335 9.375 19.641 1 98.69 95 ASN A C 1
ATOM 701 O O . ASN A 1 95 ? -1.729 9.734 18.531 1 98.69 95 ASN A O 1
ATOM 705 N N . SER A 1 96 ? -2.061 8.656 20.438 1 98.06 96 SER A N 1
ATOM 706 C CA . SER A 1 96 ? -3.418 8.242 20.109 1 98.06 96 SER A CA 1
ATOM 707 C C . SER A 1 96 ? -4.449 9.219 20.656 1 98.06 96 SER A C 1
ATOM 709 O O . SER A 1 96 ? -4.41 9.57 21.844 1 98.06 96 SER A O 1
ATOM 711 N N . CYS A 1 97 ? -5.281 9.633 19.797 1 96.06 97 CYS A N 1
ATOM 712 C CA . CYS A 1 97 ? -6.383 10.516 20.172 1 96.06 97 CYS A CA 1
ATOM 713 C C . CYS A 1 97 ? -7.723 9.906 19.781 1 96.06 97 CYS A C 1
ATOM 715 O O . CYS A 1 97 ? -8.312 10.305 18.766 1 96.06 97 CYS A O 1
ATOM 717 N N . PRO A 1 98 ? -8.234 9.047 20.734 1 96.12 98 PRO A N 1
ATOM 718 C CA . PRO A 1 98 ? -9.57 8.531 20.422 1 96.12 98 PRO A CA 1
ATOM 719 C C . PRO A 1 98 ? -10.656 9.602 20.516 1 96.12 98 PRO A C 1
ATOM 721 O O . PRO A 1 98 ? -10.891 10.148 21.594 1 96.12 98 PRO A O 1
ATOM 724 N N . GLY A 1 99 ? -11.133 10.117 19.438 1 93.44 99 GLY A N 1
ATOM 725 C CA . GLY A 1 99 ? -12.109 11.195 19.359 1 93.44 99 GLY A CA 1
ATOM 726 C C . GLY A 1 99 ? -12.242 11.773 17.953 1 93.44 99 GLY A C 1
ATOM 727 O O . GLY A 1 99 ? -11.492 11.391 17.047 1 93.44 99 GLY A O 1
ATOM 728 N N . ARG A 1 100 ? -13.133 12.695 17.906 1 94.44 100 ARG A N 1
ATOM 729 C CA . ARG A 1 100 ? -13.375 13.367 16.641 1 94.44 100 ARG A CA 1
ATOM 730 C C . ARG A 1 100 ? -12.688 14.719 16.594 1 94.44 100 ARG A C 1
ATOM 732 O O . ARG A 1 100 ? -12.688 15.461 17.578 1 94.44 100 ARG A O 1
ATOM 739 N N . LEU A 1 101 ? -11.984 14.992 15.523 1 97.06 101 LEU A N 1
ATOM 740 C CA . LEU A 1 101 ? -11.539 16.359 15.281 1 97.06 101 LEU A CA 1
ATOM 741 C C . LEU A 1 101 ? -12.727 17.281 15.047 1 97.06 101 LEU A C 1
ATOM 743 O O . LEU A 1 101 ? -13.602 16.984 14.234 1 97.06 101 LEU A O 1
ATOM 747 N N . ASN A 1 102 ? -12.789 18.344 15.789 1 96.75 102 ASN A N 1
ATOM 748 C CA . ASN A 1 102 ? -13.891 19.297 15.656 1 96.75 102 ASN A CA 1
ATOM 749 C C . ASN A 1 102 ? -13.422 20.734 15.883 1 96.75 102 ASN A C 1
ATOM 751 O O . ASN A 1 102 ? -12.242 20.969 16.141 1 96.75 102 ASN A O 1
ATOM 755 N N . LYS A 1 103 ? -14.375 21.562 15.828 1 97 103 LYS A N 1
ATOM 756 C CA . LYS A 1 103 ? -14.062 22.984 15.875 1 97 103 LYS A CA 1
ATOM 757 C C . LYS A 1 103 ? -13.461 23.359 17.219 1 97 103 LYS A C 1
ATOM 759 O O . LYS A 1 103 ? -12.664 24.297 17.312 1 97 103 LYS A O 1
ATOM 764 N N . ASP A 1 104 ? -13.766 22.625 18.234 1 97.31 104 ASP A N 1
ATOM 765 C CA . ASP A 1 104 ? -13.359 22.984 19.594 1 97.31 104 ASP A CA 1
ATOM 766 C C . ASP A 1 104 ? -11.93 22.516 19.875 1 97.31 104 ASP A C 1
ATOM 768 O O . ASP A 1 104 ? -11.258 23.062 20.734 1 97.31 104 ASP A O 1
ATOM 772 N N . ASN A 1 105 ? -11.43 21.562 19.125 1 97.62 105 ASN A N 1
ATOM 773 C CA . ASN A 1 105 ? -10.141 21 19.5 1 97.62 105 ASN A CA 1
ATOM 774 C C . ASN A 1 105 ? -9.141 21.094 18.344 1 97.62 105 ASN A C 1
ATOM 776 O O . ASN A 1 105 ? -7.934 20.922 18.547 1 97.62 105 ASN A O 1
ATOM 780 N N . ALA A 1 106 ? -9.555 21.344 17.172 1 98.25 106 ALA A N 1
ATOM 781 C CA . ALA A 1 106 ? -8.75 21.234 15.961 1 98.25 106 ALA A CA 1
ATOM 782 C C . ALA A 1 106 ? -7.539 22.156 16.016 1 98.25 106 ALA A C 1
ATOM 784 O O . ALA A 1 106 ? -6.422 21.75 15.688 1 98.25 106 ALA A O 1
ATOM 785 N N . SER A 1 107 ? -7.754 23.375 16.422 1 98.38 107 SER A N 1
ATOM 786 C CA . SER A 1 107 ? -6.676 24.359 16.438 1 98.38 107 SER A CA 1
ATOM 787 C C . SER A 1 107 ? -5.543 23.922 17.359 1 98.38 107 SER A C 1
ATOM 789 O O . SER A 1 107 ? -4.371 23.953 16.969 1 98.38 107 SER A O 1
ATOM 791 N N . GLU A 1 108 ? -5.914 23.5 18.531 1 98.12 108 GLU A N 1
ATOM 792 C CA . GLU A 1 108 ? -4.922 23.078 19.516 1 98.12 108 GLU A CA 1
ATOM 793 C C . GLU A 1 108 ? -4.211 21.797 19.062 1 98.12 108 GLU A C 1
ATOM 795 O O . GLU A 1 108 ? -2.98 21.719 19.125 1 98.12 108 GLU A O 1
ATOM 800 N N . LEU A 1 109 ? -4.898 20.891 18.656 1 98 109 LEU A N 1
ATOM 801 C CA . LEU A 1 109 ? -4.336 19.609 18.266 1 98 109 LEU A CA 1
ATOM 802 C C . LEU A 1 109 ? -3.391 19.766 17.078 1 98 109 LEU A C 1
ATOM 804 O O . LEU A 1 109 ? -2.27 19.25 17.094 1 98 109 LEU A O 1
ATOM 808 N N . ILE A 1 110 ? -3.773 20.484 16.078 1 98.62 110 ILE A N 1
ATOM 809 C CA . ILE A 1 110 ? -3 20.625 14.852 1 98.62 110 ILE A CA 1
ATOM 810 C C . ILE A 1 110 ? -1.74 21.438 15.133 1 98.62 110 ILE A C 1
ATOM 812 O O . ILE A 1 110 ? -0.685 21.188 14.547 1 98.62 110 ILE A O 1
ATOM 816 N N . SER A 1 111 ? -1.811 22.312 16.094 1 98.56 111 SER A N 1
ATOM 817 C CA . SER A 1 111 ? -0.694 23.203 16.391 1 98.56 111 SER A CA 1
ATOM 818 C C . SER A 1 111 ? 0.546 22.422 16.812 1 98.56 111 SER A C 1
ATOM 820 O O . SER A 1 111 ? 1.673 22.875 16.609 1 98.56 111 SER A O 1
ATOM 822 N N . ASP A 1 112 ? 0.378 21.203 17.297 1 98.25 112 ASP A N 1
ATOM 823 C CA . ASP A 1 112 ? 1.473 20.406 17.844 1 98.25 112 ASP A CA 1
ATOM 824 C C . ASP A 1 112 ? 2.207 19.656 16.734 1 98.25 112 ASP A C 1
ATOM 826 O O . ASP A 1 112 ? 3.225 19.016 17 1 98.25 112 ASP A O 1
ATOM 830 N N . TYR A 1 113 ? 1.766 19.828 15.508 1 98.81 113 TYR A N 1
ATOM 831 C CA . TYR A 1 113 ? 2.32 19.016 14.422 1 98.81 113 TYR A CA 1
ATOM 832 C C . TYR A 1 113 ? 2.77 19.891 13.266 1 98.81 113 TYR A C 1
ATOM 834 O O . TYR A 1 113 ? 2.344 21.047 13.148 1 98.81 113 TYR A O 1
ATOM 842 N N . ASP A 1 114 ? 3.639 19.312 12.391 1 98.88 114 ASP A N 1
ATOM 843 C CA . ASP A 1 114 ? 4.219 20.047 11.273 1 98.88 114 ASP A CA 1
ATOM 844 C C . ASP A 1 114 ? 3.375 19.891 10.008 1 98.88 114 ASP A C 1
ATOM 846 O O . ASP A 1 114 ? 3.316 20.797 9.172 1 98.88 114 ASP A O 1
ATOM 850 N N . ILE A 1 115 ? 2.799 18.719 9.836 1 98.94 115 ILE A N 1
ATOM 851 C CA . ILE A 1 115 ? 2.047 18.328 8.648 1 98.94 115 ILE A CA 1
ATOM 852 C C . ILE A 1 115 ? 0.771 17.594 9.062 1 98.94 115 ILE A C 1
ATOM 854 O O . ILE A 1 115 ? 0.785 16.797 9.992 1 98.94 115 ILE A O 1
ATOM 858 N N . VAL A 1 116 ? -0.34 17.891 8.391 1 98.94 116 VAL A N 1
ATOM 859 C CA . VAL A 1 116 ? -1.592 17.172 8.609 1 98.94 116 VAL A CA 1
ATOM 860 C C . VAL A 1 116 ? -1.916 16.328 7.383 1 98.94 116 VAL A C 1
ATOM 862 O O . VAL A 1 116 ? -1.86 16.812 6.25 1 98.94 116 VAL A O 1
ATOM 865 N N . VAL A 1 117 ? -2.234 15.062 7.602 1 98.94 117 VAL A N 1
ATOM 866 C CA . VAL A 1 117 ? -2.592 14.141 6.531 1 98.94 117 VAL A CA 1
ATOM 867 C C . VAL A 1 117 ? -4.051 13.719 6.68 1 98.94 117 VAL A C 1
ATOM 869 O O . VAL A 1 117 ? -4.477 13.305 7.762 1 98.94 117 VAL A O 1
ATOM 872 N N . ASP A 1 118 ? -4.727 13.758 5.594 1 98.56 118 ASP A N 1
ATOM 873 C CA . ASP A 1 118 ? -6.164 13.516 5.535 1 98.56 118 ASP A CA 1
ATOM 874 C C . ASP A 1 118 ? -6.457 12.031 5.289 1 98.56 118 ASP A C 1
ATOM 876 O O . ASP A 1 118 ? -6.25 11.531 4.184 1 98.56 118 ASP A O 1
ATOM 880 N N . GLY A 1 119 ? -6.973 11.383 6.258 1 97.94 119 GLY A N 1
ATOM 881 C CA . GLY A 1 119 ? -7.469 10.023 6.125 1 97.94 119 GLY A CA 1
ATOM 882 C C . GLY A 1 119 ? -8.961 9.906 6.387 1 97.94 119 GLY A C 1
ATOM 883 O O . GLY A 1 119 ? -9.453 8.82 6.695 1 97.94 119 GLY A O 1
ATOM 884 N N . CYS A 1 120 ? -9.672 11.008 6.309 1 95.12 120 CYS A N 1
ATOM 885 C CA . CYS A 1 120 ? -11.086 11.023 6.648 1 95.12 120 CYS A CA 1
ATOM 886 C C . CYS A 1 120 ? -11.945 10.703 5.426 1 95.12 120 CYS A C 1
ATOM 888 O O . CYS A 1 120 ? -11.422 10.539 4.32 1 95.12 120 CYS A O 1
ATOM 890 N N . ASP A 1 121 ? -13.289 10.633 5.68 1 91.94 121 ASP A N 1
ATOM 891 C CA . ASP A 1 121 ? -14.164 10.234 4.578 1 91.94 121 ASP A CA 1
ATOM 892 C C . ASP A 1 121 ? -15.344 11.188 4.441 1 91.94 121 ASP A C 1
ATOM 894 O O . ASP A 1 121 ? -16.391 10.812 3.916 1 91.94 121 ASP A O 1
ATOM 898 N N . ASN A 1 122 ? -15.125 12.469 5.051 1 93.06 122 ASN A N 1
ATOM 899 C CA . ASN A 1 122 ? -16.266 13.383 4.957 1 93.06 122 ASN A CA 1
ATOM 900 C C . ASN A 1 122 ? -15.805 14.812 4.711 1 93.06 122 ASN A C 1
ATOM 902 O O . ASN A 1 122 ? -14.734 15.219 5.164 1 93.06 122 ASN A O 1
ATOM 906 N N . PHE A 1 123 ? -16.719 15.555 4.137 1 95.88 123 PHE A N 1
ATOM 907 C CA . PHE A 1 123 ? -16.406 16.906 3.668 1 95.88 123 PHE A CA 1
ATOM 908 C C . PHE A 1 123 ? -16.219 17.844 4.844 1 95.88 123 PHE A C 1
ATOM 910 O O . PHE A 1 123 ? -15.32 18.703 4.824 1 95.88 123 PHE A O 1
ATOM 917 N N . ALA A 1 124 ? -17 17.719 5.84 1 96 124 ALA A N 1
ATOM 918 C CA . ALA A 1 124 ? -16.969 18.656 6.961 1 96 124 ALA A CA 1
ATOM 919 C C . ALA A 1 124 ? -15.578 18.688 7.609 1 96 124 ALA A C 1
ATOM 921 O O . ALA A 1 124 ? -15.039 19.766 7.883 1 96 124 ALA A O 1
ATOM 922 N N . THR A 1 125 ? -15.008 17.531 7.855 1 97.12 125 THR A N 1
ATOM 923 C CA . THR A 1 125 ? -13.68 17.422 8.469 1 97.12 125 THR A CA 1
ATOM 924 C C . THR A 1 125 ? -12.609 17.984 7.531 1 97.12 125 THR A C 1
ATOM 926 O O . THR A 1 125 ? -11.672 18.641 7.984 1 97.12 125 THR A O 1
ATOM 929 N N . ARG A 1 126 ? -12.789 17.781 6.262 1 98.06 126 ARG A N 1
ATOM 930 C CA . ARG A 1 126 ? -11.812 18.25 5.285 1 98.06 126 ARG A CA 1
ATOM 931 C C . ARG A 1 126 ? -11.773 19.781 5.258 1 98.06 126 ARG A C 1
ATOM 933 O O . ARG A 1 126 ? -10.695 20.375 5.223 1 98.06 126 ARG A O 1
ATOM 940 N N . TYR A 1 127 ? -12.938 20.406 5.332 1 98.31 127 TYR A N 1
ATOM 941 C CA . TYR A 1 127 ? -12.984 21.859 5.371 1 98.31 127 TYR A CA 1
ATOM 942 C C . TYR A 1 127 ? -12.367 22.391 6.66 1 98.31 127 TYR A C 1
ATOM 944 O O . TYR A 1 127 ? -11.672 23.406 6.652 1 98.31 127 TYR A O 1
ATOM 952 N N . LEU A 1 128 ? -12.648 21.688 7.727 1 98.5 128 LEU A N 1
ATOM 953 C CA . LEU A 1 128 ? -12.102 22.078 9.016 1 98.5 128 LEU A CA 1
ATOM 954 C C . LEU A 1 128 ? -10.578 22.016 9.008 1 98.5 128 LEU A C 1
ATOM 956 O O . LEU A 1 128 ? -9.906 22.969 9.414 1 98.5 128 LEU A O 1
ATOM 960 N N . ILE A 1 129 ? -10 20.891 8.531 1 98.75 129 ILE A N 1
ATOM 961 C CA . ILE A 1 129 ? -8.555 20.719 8.43 1 98.75 129 ILE A CA 1
ATOM 962 C C . ILE A 1 129 ? -7.961 21.844 7.574 1 98.75 129 ILE A C 1
ATOM 964 O O . ILE A 1 129 ? -6.973 22.469 7.961 1 98.75 129 ILE A O 1
ATOM 968 N N . ASN A 1 130 ? -8.617 22.031 6.441 1 98.62 130 ASN A N 1
ATOM 969 C CA . ASN A 1 130 ? -8.164 23.062 5.508 1 98.62 130 ASN A CA 1
ATOM 970 C C . ASN A 1 130 ? -8.055 24.422 6.184 1 98.62 130 ASN A C 1
ATOM 972 O O . ASN A 1 130 ? -7.02 25.078 6.094 1 98.62 130 ASN A O 1
ATOM 976 N N . ASP A 1 131 ? -9.047 24.844 6.859 1 98.5 131 ASP A N 1
ATOM 977 C CA . ASP A 1 131 ? -9.117 26.172 7.465 1 98.5 131 ASP A CA 1
ATOM 978 C C . ASP A 1 131 ? -8.062 26.328 8.555 1 98.5 131 ASP A C 1
ATOM 980 O O . ASP A 1 131 ? -7.395 27.359 8.633 1 98.5 131 ASP A O 1
ATOM 984 N N . ILE A 1 132 ? -7.91 25.328 9.383 1 98.75 132 ILE A N 1
ATOM 985 C CA . ILE A 1 132 ? -6.961 25.422 10.492 1 98.75 132 ILE A CA 1
ATOM 986 C C . ILE A 1 132 ? -5.531 25.406 9.945 1 98.75 132 ILE A C 1
ATOM 988 O O . ILE A 1 132 ? -4.664 26.109 10.453 1 98.75 132 ILE A O 1
ATOM 992 N N . CYS A 1 133 ? -5.258 24.609 8.93 1 98.75 133 CYS A N 1
ATOM 993 C CA . CYS A 1 133 ? -3.928 24.547 8.328 1 98.75 133 CYS A CA 1
ATOM 994 C C . CYS A 1 133 ? -3.555 25.891 7.703 1 98.75 133 CYS A C 1
ATOM 996 O O . CYS A 1 133 ? -2.398 26.312 7.773 1 98.75 133 CYS A O 1
ATOM 998 N N . ILE A 1 134 ? -4.539 26.516 7.047 1 98.25 134 ILE A N 1
ATOM 999 C CA . ILE A 1 134 ? -4.301 27.844 6.48 1 98.25 134 ILE A CA 1
ATOM 1000 C C . ILE A 1 134 ? -3.936 28.828 7.598 1 98.25 134 ILE A C 1
ATOM 1002 O O . ILE A 1 134 ? -2.938 29.547 7.5 1 98.25 134 ILE A O 1
ATOM 1006 N N . GLU A 1 135 ? -4.707 28.797 8.594 1 98.12 135 GLU A N 1
ATOM 1007 C CA . GLU A 1 135 ? -4.52 29.703 9.727 1 98.12 135 GLU A CA 1
ATOM 1008 C C . GLU A 1 135 ? -3.133 29.531 10.344 1 98.12 135 GLU A C 1
ATOM 1010 O O . GLU A 1 135 ? -2.504 30.5 10.75 1 98.12 135 GLU A O 1
ATOM 1015 N N . GLN A 1 136 ? -2.656 28.312 10.391 1 98.44 136 GLN A N 1
ATOM 1016 C CA . GLN A 1 136 ? -1.436 28 11.133 1 98.44 136 GLN A CA 1
ATOM 1017 C C . GLN A 1 136 ? -0.253 27.812 10.188 1 98.44 136 GLN A C 1
ATOM 1019 O O . GLN A 1 136 ? 0.863 27.531 10.633 1 98.44 136 GLN A O 1
ATOM 1024 N N . GLY A 1 137 ? -0.476 27.891 8.922 1 97.69 137 GLY A N 1
ATOM 1025 C CA . GLY A 1 137 ? 0.589 27.781 7.938 1 97.69 137 GLY A CA 1
ATOM 1026 C C . GLY A 1 137 ? 1.182 26.391 7.848 1 97.69 137 GLY A C 1
ATOM 1027 O O . GLY A 1 137 ? 2.402 26.219 7.789 1 97.69 137 GLY A O 1
ATOM 1028 N N . LYS A 1 138 ? 0.294 25.359 7.898 1 98.38 138 LYS A N 1
ATOM 1029 C CA . LYS A 1 138 ? 0.764 23.984 7.875 1 98.38 138 LYS A CA 1
ATOM 1030 C C . LYS A 1 138 ? 0.381 23.281 6.57 1 98.38 138 LYS A C 1
ATOM 1032 O O . LYS A 1 138 ? -0.717 23.5 6.051 1 98.38 138 LYS A O 1
ATOM 1037 N N . PRO A 1 139 ? 1.303 22.438 6 1 98.88 139 PRO A N 1
ATOM 1038 C CA . PRO A 1 139 ? 0.91 21.625 4.852 1 98.88 139 PRO A CA 1
ATOM 1039 C C . PRO A 1 139 ? -0.239 20.656 5.172 1 98.88 139 PRO A C 1
ATOM 1041 O O . PRO A 1 139 ? -0.264 20.062 6.246 1 98.88 139 PRO A O 1
ATOM 1044 N N . TYR A 1 140 ? -1.173 20.625 4.23 1 98.88 140 TYR A N 1
ATOM 1045 C CA . TYR A 1 140 ? -2.316 19.719 4.258 1 98.88 140 TYR A CA 1
ATOM 1046 C C . TYR A 1 140 ? -2.244 18.719 3.113 1 98.88 140 TYR A C 1
ATOM 1048 O O . TYR A 1 140 ? -2.436 19.094 1.95 1 98.88 140 TYR A O 1
ATOM 1056 N N . VAL A 1 141 ? -1.963 17.422 3.438 1 98.94 141 VAL A N 1
ATOM 1057 C CA . VAL A 1 141 ? -1.905 16.344 2.445 1 98.94 141 VAL A CA 1
ATOM 1058 C C . VAL A 1 141 ? -3.271 15.672 2.332 1 98.94 141 VAL A C 1
ATOM 1060 O O . VAL A 1 141 ? -3.688 14.945 3.234 1 98.94 141 VAL A O 1
ATOM 1063 N N . TYR A 1 142 ? -3.826 15.812 1.167 1 98.88 142 TYR A N 1
ATOM 1064 C CA . TYR A 1 142 ? -5.195 15.398 0.886 1 98.88 142 TYR A CA 1
ATOM 1065 C C . TYR A 1 142 ? -5.215 14.078 0.119 1 98.88 142 TYR A C 1
ATOM 1067 O O . TYR A 1 142 ? -4.387 13.859 -0.768 1 98.88 142 TYR A O 1
ATOM 1075 N N . GLY A 1 143 ? -6.148 13.219 0.51 1 98.69 143 GLY A N 1
ATOM 1076 C CA . GLY A 1 143 ? -6.453 12.008 -0.239 1 98.69 143 GLY A CA 1
ATOM 1077 C C . GLY A 1 143 ? -7.914 11.617 -0.167 1 98.69 143 GLY A C 1
ATOM 1078 O O . GLY A 1 143 ? -8.555 11.773 0.875 1 98.69 143 GLY A O 1
ATOM 1079 N N . ALA A 1 144 ? -8.422 11.094 -1.24 1 97.94 144 ALA A N 1
ATOM 1080 C CA . ALA A 1 144 ? -9.797 10.594 -1.302 1 97.94 144 ALA A CA 1
ATOM 1081 C C . ALA A 1 144 ? -9.914 9.422 -2.27 1 97.94 144 ALA A C 1
ATOM 1083 O O . ALA A 1 144 ? -9.109 9.289 -3.197 1 97.94 144 ALA A O 1
ATOM 1084 N N . ILE A 1 145 ? -10.945 8.586 -2.002 1 97.69 145 ILE A N 1
ATOM 1085 C CA . ILE A 1 145 ? -11.133 7.414 -2.85 1 97.69 145 ILE A CA 1
ATOM 1086 C C . ILE A 1 145 ? -12.617 7.215 -3.133 1 97.69 145 ILE A C 1
ATOM 1088 O O . ILE A 1 145 ? -13.469 7.672 -2.367 1 97.69 145 ILE A O 1
ATOM 1092 N N . CYS A 1 146 ? -12.914 6.508 -4.18 1 96.44 146 CYS A N 1
ATOM 1093 C CA . CYS A 1 146 ? -14.25 6.062 -4.559 1 96.44 146 CYS A CA 1
ATOM 1094 C C . CYS A 1 146 ? -14.18 4.82 -5.438 1 96.44 146 CYS A C 1
ATOM 1096 O O . CYS A 1 146 ? -13.75 4.895 -6.59 1 96.44 146 CYS A O 1
ATOM 1098 N N . GLY A 1 147 ? -14.633 3.689 -4.926 1 97.38 147 GLY A N 1
ATOM 1099 C CA . GLY A 1 147 ? -14.602 2.443 -5.672 1 97.38 147 GLY A CA 1
ATOM 1100 C C . GLY A 1 147 ? -13.195 2.002 -6.035 1 97.38 147 GLY A C 1
ATOM 1101 O O . GLY A 1 147 ? -12.477 1.447 -5.199 1 97.38 147 GLY A O 1
ATOM 1102 N N . PHE A 1 148 ? -12.852 2.361 -7.297 1 98.38 148 PHE A N 1
ATOM 1103 C CA . PHE A 1 148 ? -11.562 1.947 -7.824 1 98.38 148 PHE A CA 1
ATOM 1104 C C . PHE A 1 148 ? -10.656 3.152 -8.047 1 98.38 148 PHE A C 1
ATOM 1106 O O . PHE A 1 148 ? -9.547 3.016 -8.57 1 98.38 148 PHE A O 1
ATOM 1113 N N . GLU A 1 149 ? -11.102 4.309 -7.598 1 98.19 149 GLU A N 1
ATOM 1114 C CA . GLU A 1 149 ? -10.391 5.535 -7.953 1 98.19 149 GLU A CA 1
ATOM 1115 C C . GLU A 1 149 ? -9.852 6.242 -6.715 1 98.19 149 GLU A C 1
ATOM 1117 O O . GLU A 1 149 ? -10.477 6.203 -5.652 1 98.19 149 GLU A O 1
ATOM 1122 N N . GLY A 1 150 ? -8.711 6.801 -6.867 1 98.5 150 GLY A N 1
ATOM 1123 C CA . GLY A 1 150 ? -8.094 7.617 -5.832 1 98.5 150 GLY A CA 1
ATOM 1124 C C . GLY A 1 150 ? -7.602 8.961 -6.344 1 98.5 150 GLY A C 1
ATOM 1125 O O . GLY A 1 150 ? -7.371 9.125 -7.543 1 98.5 150 GLY A O 1
ATOM 1126 N N . GLN A 1 151 ? -7.473 9.906 -5.445 1 98.75 151 GLN A N 1
ATOM 1127 C CA . GLN A 1 151 ? -6.879 11.195 -5.777 1 98.75 151 GLN A CA 1
ATOM 1128 C C . GLN A 1 151 ? -6.102 11.766 -4.594 1 98.75 151 GLN A C 1
ATOM 1130 O O . GLN A 1 151 ? -6.465 11.531 -3.438 1 98.75 151 GLN A O 1
ATOM 1135 N N . VAL A 1 152 ? -5.039 12.5 -4.883 1 98.88 152 VAL A N 1
ATOM 1136 C CA . VAL A 1 152 ? -4.168 13.062 -3.859 1 98.88 152 VAL A CA 1
ATOM 1137 C C . VAL A 1 152 ? -3.707 14.453 -4.281 1 98.88 152 VAL A C 1
ATOM 1139 O O . VAL A 1 152 ? -3.453 14.703 -5.461 1 98.88 152 VAL A O 1
ATOM 1142 N N . SER A 1 153 ? -3.621 15.352 -3.34 1 98.75 153 SER A N 1
ATOM 1143 C CA . SER A 1 153 ? -3.035 16.672 -3.506 1 98.75 153 SER A CA 1
ATOM 1144 C C . SER A 1 153 ? -2.32 17.125 -2.236 1 98.75 153 SER A C 1
ATOM 1146 O O . SER A 1 153 ? -2.375 16.438 -1.21 1 98.75 153 SER A O 1
ATOM 1148 N N . VAL A 1 154 ? -1.585 18.219 -2.393 1 98.81 154 VAL A N 1
ATOM 1149 C CA . VAL A 1 154 ? -0.977 18.891 -1.248 1 98.81 154 VAL A CA 1
ATOM 1150 C C . VAL A 1 154 ? -1.395 20.359 -1.227 1 98.81 154 VAL A C 1
ATOM 1152 O O . VAL A 1 154 ? -1.112 21.094 -2.168 1 98.81 154 VAL A O 1
ATOM 1155 N N . PHE A 1 155 ? -2.023 20.719 -0.173 1 98.75 155 PHE A N 1
ATOM 1156 C CA . PHE A 1 155 ? -2.521 22.078 -0.026 1 98.75 155 PHE A CA 1
ATOM 1157 C C . PHE A 1 155 ? -1.673 22.859 0.97 1 98.75 155 PHE A C 1
ATOM 1159 O O . PHE A 1 155 ? -0.959 22.266 1.784 1 98.75 155 PHE A O 1
ATOM 1166 N N . ASN A 1 156 ? -1.699 24.188 0.835 1 98.25 156 ASN A N 1
ATOM 1167 C CA . ASN A 1 156 ? -1.024 25.109 1.74 1 98.25 156 ASN A CA 1
ATOM 1168 C C . ASN A 1 156 ? 0.475 24.844 1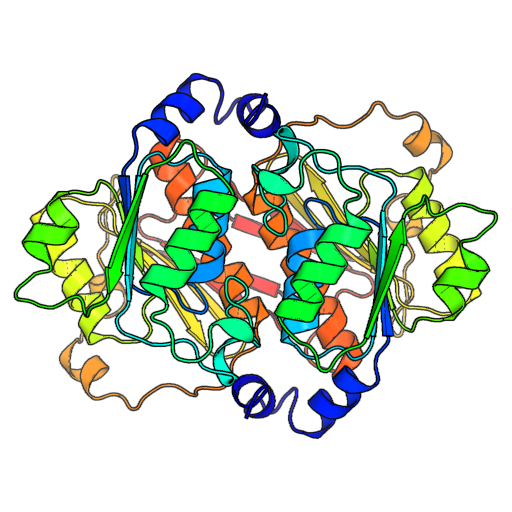.809 1 98.25 156 ASN A C 1
ATOM 1170 O O . ASN A 1 156 ? 1.042 24.734 2.898 1 98.25 156 ASN A O 1
ATOM 1174 N N . TYR A 1 157 ? 1.054 24.625 0.62 1 97.94 157 TYR A N 1
ATOM 1175 C CA . TYR A 1 157 ? 2.477 24.312 0.509 1 97.94 157 TYR A CA 1
ATOM 1176 C C . TYR A 1 157 ? 3.037 24.797 -0.822 1 97.94 157 TYR A C 1
ATOM 1178 O O . TYR A 1 157 ? 2.322 24.844 -1.827 1 97.94 157 TYR A O 1
ATOM 1186 N N . GLY A 1 158 ? 4.273 25.188 -0.765 1 93.5 158 GLY A N 1
ATOM 1187 C CA . GLY A 1 158 ? 4.969 25.516 -1.998 1 93.5 158 GLY A CA 1
ATOM 1188 C C . GLY A 1 158 ? 4.836 26.984 -2.379 1 93.5 158 GLY A C 1
ATOM 1189 O O . GLY A 1 158 ? 4.328 27.797 -1.597 1 93.5 158 GLY A O 1
ATOM 1190 N N . ASN A 1 159 ? 5.309 27.234 -3.588 1 88.12 159 ASN A N 1
ATOM 1191 C CA . ASN A 1 159 ? 5.375 28.609 -4.047 1 88.12 159 ASN A CA 1
ATOM 1192 C C . ASN A 1 159 ? 4.02 29.109 -4.539 1 88.12 159 ASN A C 1
ATOM 1194 O O . ASN A 1 159 ? 3.738 30.297 -4.492 1 88.12 159 ASN A O 1
ATOM 1198 N N . T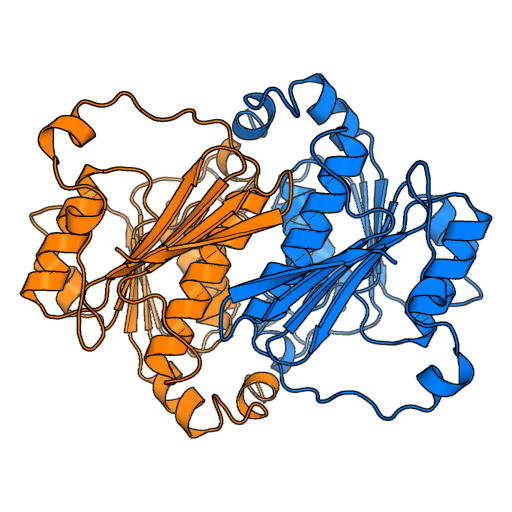HR A 1 160 ? 3.193 28.188 -5 1 85.44 160 THR A N 1
ATOM 1199 C CA . THR A 1 160 ? 1.841 28.484 -5.461 1 85.44 160 THR A CA 1
ATOM 1200 C C . THR A 1 160 ? 0.816 27.656 -4.703 1 85.44 160 THR A C 1
ATOM 1202 O O . THR A 1 160 ? 0.196 26.75 -5.277 1 85.44 160 THR A O 1
ATOM 1205 N N . PRO A 1 161 ? 0.738 28 -3.52 1 92.88 161 PRO A N 1
ATOM 1206 C CA . PRO A 1 161 ? -0.125 27.172 -2.688 1 92.88 161 PRO A CA 1
ATOM 1207 C C . PRO A 1 161 ? -1.601 27.281 -3.059 1 92.88 161 PRO A C 1
ATOM 1209 O O . PRO A 1 161 ? -2.072 28.375 -3.398 1 92.88 161 PRO A O 1
ATOM 1212 N N . LYS A 1 162 ? -2.229 26.172 -3.215 1 97.81 162 LYS A N 1
ATOM 1213 C CA . LYS A 1 162 ? -3.678 26.047 -3.342 1 97.81 162 LYS A CA 1
ATOM 1214 C C . LYS A 1 162 ? -4.293 25.469 -2.072 1 97.81 162 LYS A C 1
ATOM 1216 O O . LYS A 1 162 ? -3.576 25.016 -1.177 1 97.81 162 LYS A O 1
ATOM 1221 N N . THR A 1 163 ? -5.598 25.656 -1.996 1 98.31 163 THR A N 1
ATOM 1222 C CA . THR A 1 163 ? -6.312 25.156 -0.826 1 98.31 163 THR A CA 1
ATOM 1223 C C . THR A 1 163 ? -7.383 24.156 -1.234 1 98.31 163 THR A C 1
ATOM 1225 O O . THR A 1 163 ? -7.652 23.969 -2.424 1 98.31 163 THR A O 1
ATOM 1228 N N . TYR A 1 164 ? -7.965 23.531 -0.252 1 98.38 164 TYR A N 1
ATOM 1229 C CA . TYR A 1 164 ? -9.039 22.578 -0.501 1 98.38 164 TYR A CA 1
ATOM 1230 C C . TYR A 1 164 ? -10.203 23.234 -1.224 1 98.38 164 TYR A C 1
ATOM 1232 O O . TYR A 1 164 ? -10.867 22.609 -2.053 1 98.38 164 TYR A O 1
ATOM 1240 N N . ARG A 1 165 ? -10.375 24.469 -1.016 1 97.81 165 ARG A N 1
ATOM 1241 C CA . ARG A 1 165 ? -11.492 25.203 -1.598 1 97.81 165 ARG A CA 1
ATOM 1242 C C . ARG A 1 165 ? -11.227 25.531 -3.062 1 97.81 165 ARG A C 1
ATOM 1244 O O . ARG A 1 165 ? -12.141 25.922 -3.795 1 97.81 165 ARG A O 1
ATOM 1251 N N . ASP A 1 166 ? -10.031 25.438 -3.555 1 97.75 166 ASP A N 1
ATOM 1252 C CA . ASP A 1 166 ? -9.75 25.531 -4.984 1 97.75 166 ASP A CA 1
ATOM 1253 C C . ASP A 1 166 ? -10.258 24.297 -5.727 1 97.75 166 ASP A C 1
ATOM 1255 O O . ASP A 1 166 ? -10.602 24.359 -6.906 1 97.75 166 ASP A O 1
ATOM 1259 N N . LEU A 1 167 ? -10.305 23.156 -5.031 1 97.38 167 LEU A N 1
ATOM 1260 C CA . LEU A 1 167 ? -10.812 21.922 -5.602 1 97.38 167 LEU A CA 1
ATOM 1261 C C . LEU A 1 167 ? -12.32 21.812 -5.418 1 97.38 167 LEU A C 1
ATOM 1263 O O . LEU A 1 167 ? -13.039 21.438 -6.348 1 97.38 167 LEU A O 1
ATOM 1267 N N . TYR A 1 168 ? -12.742 22.172 -4.203 1 97.19 168 TYR A N 1
ATOM 1268 C CA . TYR A 1 168 ? -14.156 22.141 -3.854 1 97.19 168 TYR A CA 1
ATOM 1269 C C . TYR A 1 168 ? -14.602 23.484 -3.289 1 97.19 168 TYR A C 1
ATOM 1271 O O . TYR A 1 168 ? -14.766 23.641 -2.076 1 97.19 168 TYR A O 1
ATOM 1279 N N . PRO A 1 169 ? -15.016 24.391 -4.105 1 97.38 169 PRO A N 1
ATOM 1280 C CA . PRO A 1 169 ? -15.25 25.766 -3.68 1 97.38 169 PRO A CA 1
ATOM 1281 C C . PRO A 1 169 ? -16.578 25.938 -2.951 1 97.38 169 PRO A C 1
ATOM 1283 O O . PRO A 1 169 ? -16.734 26.859 -2.139 1 97.38 169 PRO A O 1
ATOM 1286 N N . ASP A 1 170 ? -17.594 25.078 -3.248 1 97.5 170 ASP A N 1
ATOM 1287 C CA . ASP A 1 170 ? -18.922 25.25 -2.684 1 97.5 170 ASP A CA 1
ATOM 1288 C C . ASP A 1 170 ? -19.156 24.312 -1.508 1 97.5 170 ASP A C 1
ATOM 1290 O O . ASP A 1 170 ? -19.75 23.25 -1.668 1 97.5 170 ASP A O 1
ATOM 1294 N N . GLU A 1 171 ? -18.812 24.766 -0.37 1 96.69 171 GLU A N 1
ATOM 1295 C CA . GLU A 1 171 ? -18.922 23.953 0.844 1 96.69 171 GLU A CA 1
ATOM 1296 C C . GLU A 1 171 ? -20.359 23.531 1.1 1 96.69 171 GLU A C 1
ATOM 1298 O O . GLU A 1 171 ? -20.641 22.375 1.424 1 96.69 171 GLU A O 1
ATOM 1303 N N . GLU A 1 172 ? -21.281 24.453 0.96 1 96.88 172 GLU A N 1
ATOM 1304 C CA . GLU A 1 172 ? -22.688 24.172 1.213 1 96.88 172 GLU A CA 1
ATOM 1305 C C . GLU A 1 172 ? -23.203 23.062 0.297 1 96.88 172 GLU A C 1
ATOM 1307 O O . GLU A 1 172 ? -23.922 22.172 0.741 1 96.88 172 GLU A O 1
ATOM 1312 N N . GLU A 1 173 ? -22.859 23.172 -0.902 1 96.19 173 GLU A N 1
ATOM 1313 C CA . GLU A 1 173 ? -23.266 22.156 -1.867 1 96.19 173 GLU A CA 1
ATOM 1314 C C . GLU A 1 173 ? -22.703 20.797 -1.5 1 96.19 173 GLU A C 1
ATOM 1316 O O . GLU A 1 173 ? -23.406 19.797 -1.542 1 96.19 173 GLU A O 1
ATOM 1321 N N . MET A 1 174 ? -21.422 20.797 -1.113 1 94.5 174 MET A N 1
ATOM 1322 C CA . MET A 1 174 ? -20.766 19.531 -0.794 1 94.5 174 MET A CA 1
ATOM 1323 C C . MET A 1 174 ? -21.375 18.906 0.449 1 94.5 174 MET A C 1
ATOM 1325 O O . MET A 1 174 ? -21.578 17.688 0.498 1 94.5 174 MET A O 1
ATOM 1329 N N . LEU A 1 175 ? -21.703 19.688 1.404 1 94.44 175 LEU A N 1
ATOM 1330 C CA . LEU A 1 175 ? -22.25 19.188 2.664 1 94.44 175 LEU A CA 1
ATOM 1331 C C . LEU A 1 175 ? -23.656 18.656 2.473 1 94.44 175 LEU A C 1
ATOM 1333 O O . LEU A 1 175 ? -24.156 17.891 3.311 1 94.44 175 LEU A O 1
ATOM 1337 N N . ARG A 1 176 ? -24.312 18.984 1.284 1 94.06 176 ARG A N 1
ATOM 1338 C CA . ARG A 1 176 ? -25.672 18.547 0.998 1 94.06 176 ARG A CA 1
ATOM 1339 C C . ARG A 1 176 ? -25.672 17.312 0.11 1 94.06 176 ARG A C 1
ATOM 1341 O O . ARG A 1 176 ? -26.703 16.656 -0.041 1 94.06 176 ARG A O 1
ATOM 1348 N N . MET A 1 177 ? -24.531 17.016 -0.383 1 90.19 177 MET A N 1
ATOM 1349 C CA . MET A 1 177 ? -24.453 15.852 -1.267 1 90.19 177 MET A CA 1
ATOM 1350 C C . MET A 1 177 ? -24.719 14.562 -0.498 1 90.19 177 MET A C 1
ATOM 1352 O O . MET A 1 177 ? -24.297 14.414 0.652 1 90.19 177 MET A O 1
ATOM 1356 N N . PRO A 1 178 ? -25.422 13.688 -1.148 1 86.88 178 PRO A N 1
ATOM 1357 C CA . PRO A 1 178 ? -25.547 12.375 -0.515 1 86.88 178 PRO A CA 1
ATOM 1358 C C . PRO A 1 178 ? -24.203 11.672 -0.332 1 86.88 178 PRO A C 1
ATOM 1360 O O . PRO A 1 178 ? -23.25 11.953 -1.06 1 86.88 178 PRO A O 1
ATOM 1363 N N . PRO A 1 179 ? -24.141 10.805 0.641 1 80.69 179 PRO A N 1
ATOM 1364 C CA . PRO A 1 179 ? -22.875 10.094 0.819 1 80.69 179 PRO A CA 1
ATOM 1365 C C . PRO A 1 179 ? -22.484 9.266 -0.406 1 80.69 179 PRO A C 1
ATOM 1367 O O . PRO A 1 179 ? -23.344 8.695 -1.071 1 80.69 179 PRO A O 1
ATOM 1370 N N . PRO A 1 180 ? -21.234 9.289 -0.689 1 78.75 180 PRO A N 1
ATOM 1371 C CA . PRO A 1 180 ? -20.781 8.477 -1.822 1 78.75 180 PRO A CA 1
ATOM 1372 C C . PRO A 1 180 ? -21.016 6.984 -1.609 1 78.75 180 PRO A C 1
ATOM 1374 O O . PRO A 1 180 ? -21.188 6.539 -0.472 1 78.75 180 PRO A O 1
ATOM 1377 N N . PRO A 1 181 ? -21.031 6.316 -2.742 1 84.75 181 PRO A N 1
ATOM 1378 C CA . PRO A 1 181 ? -21.125 4.859 -2.588 1 84.75 181 PRO A CA 1
ATOM 1379 C C . PRO A 1 181 ? -20.047 4.293 -1.669 1 84.75 181 PRO A C 1
ATOM 1381 O O . PRO A 1 181 ? -18.891 4.758 -1.691 1 84.75 181 PRO A O 1
ATOM 1384 N N . LYS A 1 182 ? -20.469 3.275 -0.957 1 90.44 182 LYS A N 1
ATOM 1385 C CA . LYS A 1 182 ? -19.594 2.732 0.074 1 90.44 182 LYS A CA 1
ATOM 1386 C C . LYS A 1 182 ? -18.719 1.609 -0.483 1 90.44 182 LYS A C 1
ATOM 1388 O O . LYS A 1 182 ? -17.734 1.206 0.147 1 90.44 182 LYS A O 1
ATOM 1393 N N . GLY A 1 183 ? -19.078 1.181 -1.668 1 95.56 183 GLY A N 1
ATOM 1394 C CA . GLY A 1 183 ? -18.281 0.123 -2.281 1 95.56 183 GLY A CA 1
ATOM 1395 C C . GLY A 1 183 ? -16.859 0.549 -2.609 1 95.56 183 GLY A C 1
ATOM 1396 O O . GLY A 1 183 ? -16.656 1.615 -3.189 1 95.56 183 GLY A O 1
ATOM 1397 N N . VAL A 1 184 ? -15.906 -0.293 -2.236 1 97.75 184 VAL A N 1
ATOM 1398 C CA . VAL A 1 184 ? -14.508 0.062 -2.459 1 97.75 184 VAL A CA 1
ATOM 1399 C C . VAL A 1 184 ? -13.656 -1.204 -2.521 1 97.75 184 VAL A C 1
ATOM 1401 O O . VAL A 1 184 ? -13.883 -2.148 -1.762 1 97.75 184 VAL A O 1
ATOM 1404 N N . LEU A 1 185 ? -12.734 -1.196 -3.441 1 98.25 185 LEU A N 1
ATOM 1405 C CA . LEU A 1 185 ? -11.703 -2.223 -3.443 1 98.25 185 LEU A CA 1
ATOM 1406 C C . LEU A 1 185 ? -10.656 -1.938 -2.373 1 98.25 185 LEU A C 1
ATOM 1408 O O . LEU A 1 185 ? -10.18 -0.807 -2.244 1 98.25 185 LEU A O 1
ATOM 1412 N N . GLY A 1 186 ? -10.242 -2.922 -1.614 1 98.06 186 GLY A N 1
ATOM 1413 C CA . GLY A 1 186 ? -9.344 -2.736 -0.487 1 98.06 186 GLY A CA 1
ATOM 1414 C C . GLY A 1 186 ? -8 -2.141 -0.884 1 98.06 186 GLY A C 1
ATOM 1415 O O . GLY A 1 186 ? -7.383 -1.42 -0.1 1 98.06 186 GLY A O 1
ATOM 1416 N N . VAL A 1 187 ? -7.57 -2.342 -2.074 1 98.69 187 VAL A N 1
ATOM 1417 C CA . VAL A 1 187 ? -6.262 -1.888 -2.527 1 98.69 187 VAL A CA 1
ATOM 1418 C C . VAL A 1 187 ? -6.332 -0.417 -2.93 1 98.69 187 VAL A C 1
ATOM 1420 O O . VAL A 1 187 ? -5.301 0.243 -3.086 1 98.69 187 VAL A O 1
ATOM 1423 N N . THR A 1 188 ? -7.551 0.116 -3.125 1 98.75 188 THR A N 1
ATOM 1424 C CA . THR A 1 188 ? -7.676 1.519 -3.504 1 98.75 188 THR A CA 1
ATOM 1425 C C . THR A 1 188 ? -7.105 2.426 -2.418 1 98.75 188 THR A C 1
ATOM 1427 O O . THR A 1 188 ? -6.227 3.248 -2.686 1 98.75 188 THR A O 1
ATOM 1430 N N . PRO A 1 189 ? -7.535 2.23 -1.188 1 98.69 189 PRO A N 1
ATOM 1431 C CA . PRO A 1 189 ? -6.914 3.057 -0.15 1 98.69 189 PRO A CA 1
ATOM 1432 C C . PRO A 1 189 ? -5.457 2.682 0.111 1 98.69 189 PRO A C 1
ATOM 1434 O O . PRO A 1 189 ? -4.668 3.523 0.547 1 98.69 189 PRO A O 1
ATOM 1437 N N . ALA A 1 190 ? -5.047 1.431 -0.214 1 98.81 190 ALA A N 1
ATOM 1438 C CA . ALA A 1 190 ? -3.646 1.041 -0.079 1 98.81 190 ALA A CA 1
ATOM 1439 C C . ALA A 1 190 ? -2.748 1.917 -0.947 1 98.81 190 ALA A C 1
ATOM 1441 O O . ALA A 1 190 ? -1.754 2.465 -0.466 1 98.81 190 ALA A O 1
ATOM 1442 N N . ILE A 1 191 ? -3.143 2.078 -2.166 1 98.81 191 ILE A N 1
ATOM 1443 C CA . ILE A 1 191 ? -2.357 2.836 -3.133 1 98.81 191 ILE A CA 1
ATOM 1444 C C . ILE A 1 191 ? -2.471 4.328 -2.832 1 98.81 191 ILE A C 1
ATOM 1446 O O . ILE A 1 191 ? -1.457 5.027 -2.732 1 98.81 191 ILE A O 1
ATOM 1450 N N . THR A 1 192 ? -3.645 4.812 -2.621 1 98.88 192 THR A N 1
ATOM 1451 C CA . THR A 1 192 ? -3.875 6.234 -2.406 1 98.88 192 THR A CA 1
ATOM 1452 C C . THR A 1 192 ? -3.189 6.707 -1.127 1 98.88 192 THR A C 1
ATOM 1454 O O . THR A 1 192 ? -2.506 7.734 -1.125 1 98.88 192 THR A O 1
ATOM 1457 N N . GLY A 1 193 ? -3.34 5.922 -0.065 1 98.94 193 GLY A N 1
ATOM 1458 C CA . GLY A 1 193 ? -2.672 6.25 1.185 1 98.94 193 GLY A CA 1
ATOM 1459 C C . GLY A 1 193 ? -1.158 6.23 1.076 1 98.94 193 GLY A C 1
ATOM 1460 O O . GLY A 1 193 ? -0.474 7.031 1.713 1 98.94 193 GLY A O 1
ATOM 1461 N N . SER A 1 194 ? -0.652 5.324 0.294 1 98.94 194 SER A N 1
ATOM 1462 C CA . SER A 1 194 ? 0.791 5.258 0.087 1 98.94 194 SER A CA 1
ATOM 1463 C C . SER A 1 194 ? 1.293 6.473 -0.685 1 98.94 194 SER A C 1
ATOM 1465 O O . SER A 1 194 ? 2.408 6.945 -0.455 1 98.94 194 SER A O 1
ATOM 1467 N N . VAL A 1 195 ? 0.483 6.953 -1.595 1 98.88 195 VAL A N 1
ATOM 1468 C CA . VAL A 1 195 ? 0.821 8.188 -2.297 1 98.88 195 VAL A CA 1
ATOM 1469 C C . VAL A 1 195 ? 0.849 9.352 -1.311 1 98.88 195 VAL A C 1
ATOM 1471 O O . VAL A 1 195 ? 1.771 10.172 -1.332 1 98.88 195 VAL A O 1
ATOM 1474 N N . GLU A 1 196 ? -0.13 9.422 -0.428 1 98.94 196 GLU A N 1
ATOM 1475 C CA . GLU A 1 196 ? -0.135 10.453 0.607 1 98.94 196 GLU A CA 1
ATOM 1476 C C . GLU A 1 196 ? 1.128 10.383 1.461 1 98.94 196 GLU A C 1
ATOM 1478 O O . GLU A 1 196 ? 1.767 11.406 1.718 1 98.94 196 GLU A O 1
ATOM 1483 N N . ALA A 1 197 ? 1.507 9.156 1.874 1 98.94 197 ALA A N 1
ATOM 1484 C CA . ALA A 1 197 ? 2.719 8.969 2.668 1 98.94 197 ALA A CA 1
ATOM 1485 C C . ALA A 1 197 ? 3.949 9.469 1.915 1 98.94 197 ALA A C 1
ATOM 1487 O O . ALA A 1 197 ? 4.832 10.094 2.502 1 98.94 197 ALA A O 1
ATOM 1488 N N . THR A 1 198 ? 3.965 9.219 0.638 1 98.88 198 THR A N 1
ATOM 1489 C CA . THR A 1 198 ? 5.09 9.656 -0.18 1 98.88 198 THR A CA 1
ATOM 1490 C C . THR A 1 198 ? 5.199 11.18 -0.179 1 98.88 198 THR A C 1
ATOM 1492 O O . THR A 1 198 ? 6.301 11.727 -0.077 1 98.88 198 THR A O 1
ATOM 1495 N N . GLU A 1 199 ? 4.078 11.844 -0.287 1 98.94 199 GLU A N 1
ATOM 1496 C CA . GLU A 1 199 ? 4.09 13.305 -0.302 1 98.94 199 GLU A CA 1
ATOM 1497 C C . GLU A 1 199 ? 4.613 13.867 1.018 1 98.94 199 GLU A C 1
ATOM 1499 O O . GLU A 1 199 ? 5.34 14.859 1.031 1 98.94 199 GLU A O 1
ATOM 1504 N N . VAL A 1 200 ? 4.238 13.234 2.113 1 98.94 200 VAL A N 1
ATOM 1505 C CA . VAL A 1 200 ? 4.75 13.641 3.418 1 98.94 200 VAL A CA 1
ATOM 1506 C C . VAL A 1 200 ? 6.273 13.508 3.438 1 98.94 200 VAL A C 1
ATOM 1508 O O . VAL A 1 200 ? 6.973 14.43 3.879 1 98.94 200 VAL A O 1
ATOM 1511 N N . LEU A 1 201 ? 6.773 12.461 2.914 1 98.94 201 LEU A N 1
ATOM 1512 C CA . LEU A 1 201 ? 8.211 12.203 2.91 1 98.94 201 LEU A CA 1
ATOM 1513 C C . LEU A 1 201 ? 8.93 13.195 1.998 1 98.94 201 LEU A C 1
ATOM 1515 O O . LEU A 1 201 ? 10.031 13.656 2.322 1 98.94 201 LEU A O 1
ATOM 1519 N N . LYS A 1 202 ? 8.305 13.516 0.865 1 98.81 202 LYS A N 1
ATOM 1520 C CA . LYS A 1 202 ? 8.875 14.523 -0.029 1 98.81 202 LYS A CA 1
ATOM 1521 C C . LYS A 1 202 ? 8.992 15.875 0.668 1 98.81 202 LYS A C 1
ATOM 1523 O O . LYS A 1 202 ? 10 16.562 0.532 1 98.81 202 LYS A O 1
ATOM 1528 N N . ILE A 1 203 ? 7.996 16.203 1.378 1 98.81 203 ILE A N 1
ATOM 1529 C CA . ILE A 1 203 ? 7.965 17.5 2.074 1 98.81 203 ILE A CA 1
ATOM 1530 C C . ILE A 1 203 ? 9.062 17.531 3.137 1 98.81 203 ILE A C 1
ATOM 1532 O O . ILE A 1 203 ? 9.805 18.5 3.238 1 98.81 203 ILE A O 1
ATOM 1536 N N . ILE A 1 204 ? 9.234 16.469 3.889 1 98.88 204 ILE A N 1
ATOM 1537 C CA . ILE A 1 204 ? 10.156 16.438 5.016 1 98.88 204 ILE A CA 1
ATOM 1538 C C . ILE A 1 204 ? 11.594 16.406 4.504 1 98.88 204 ILE A C 1
ATOM 1540 O O . ILE A 1 204 ? 12.445 17.156 5.004 1 98.88 204 ILE A O 1
ATOM 1544 N N . CYS A 1 205 ? 11.836 15.609 3.463 1 98.62 205 CYS A N 1
ATOM 1545 C CA . CYS A 1 205 ? 13.211 15.352 3.047 1 98.62 205 CYS A CA 1
ATOM 1546 C C . CYS A 1 205 ? 13.617 16.281 1.903 1 98.62 205 CYS A C 1
ATOM 1548 O O . CYS A 1 205 ? 14.797 16.406 1.591 1 98.62 205 CYS A O 1
ATOM 1550 N N . GLY A 1 206 ? 12.648 16.844 1.252 1 97.62 206 GLY A N 1
ATOM 1551 C CA . GLY A 1 206 ? 12.953 17.797 0.198 1 97.62 206 GLY A CA 1
ATOM 1552 C C . GLY A 1 206 ? 13.406 17.141 -1.09 1 97.62 206 GLY A C 1
ATOM 1553 O O . GLY A 1 206 ? 14.438 17.531 -1.655 1 97.62 206 GLY A O 1
ATOM 1554 N N . PHE A 1 207 ? 12.664 16.141 -1.562 1 97 207 PHE A N 1
ATOM 1555 C CA . PHE A 1 207 ? 13 15.492 -2.826 1 97 207 PHE A CA 1
ATOM 1556 C C . PHE A 1 207 ? 11.781 15.406 -3.734 1 97 207 PHE A C 1
ATOM 1558 O O . PHE A 1 207 ? 10.656 15.664 -3.297 1 97 207 PHE A O 1
ATOM 1565 N N . GLY A 1 208 ? 11.984 15.211 -5.004 1 97.25 208 GLY A N 1
ATOM 1566 C CA . GLY A 1 208 ? 10.898 14.984 -5.941 1 97.25 208 GLY A CA 1
ATOM 1567 C C . GLY A 1 208 ? 10.039 16.219 -6.172 1 97.25 208 GLY A C 1
ATOM 1568 O O . GLY A 1 208 ? 10.406 17.312 -5.758 1 97.25 208 GLY A O 1
ATOM 1569 N N . GLU A 1 209 ? 9 15.938 -6.848 1 97.44 209 GLU A N 1
ATOM 1570 C CA . GLU A 1 209 ? 8.016 16.984 -7.141 1 97.44 209 GLU A CA 1
ATOM 1571 C C . GLU A 1 209 ? 6.758 16.812 -6.293 1 97.44 209 GLU A C 1
ATOM 1573 O O . GLU A 1 209 ? 5.93 15.945 -6.574 1 97.44 209 GLU A O 1
ATOM 1578 N N . VAL A 1 210 ? 6.594 17.688 -5.328 1 98.19 210 VAL A N 1
ATOM 1579 C CA . VAL A 1 210 ? 5.418 17.641 -4.465 1 98.19 210 VAL A CA 1
ATOM 1580 C C . VAL A 1 210 ? 4.18 18.047 -5.258 1 98.19 210 VAL A C 1
ATOM 1582 O O . VAL A 1 210 ? 4.258 18.906 -6.152 1 98.19 210 VAL A O 1
ATOM 1585 N N . LEU A 1 211 ? 3.066 17.547 -4.957 1 98.06 211 LEU A N 1
ATOM 1586 C CA . LEU A 1 211 ? 1.82 17.781 -5.68 1 98.06 211 LEU A CA 1
ATOM 1587 C C . LEU A 1 211 ? 1.19 19.109 -5.266 1 98.06 211 LEU A C 1
ATOM 1589 O O . LEU A 1 211 ? -0.034 19.25 -5.285 1 98.06 211 LEU A O 1
ATOM 1593 N N . ALA A 1 212 ? 1.958 20.031 -4.828 1 97.38 212 ALA A N 1
ATOM 1594 C CA . ALA A 1 212 ? 1.454 21.359 -4.508 1 97.38 212 ALA A CA 1
ATOM 1595 C C . ALA A 1 212 ? 0.855 22.031 -5.742 1 97.38 212 ALA A C 1
ATOM 1597 O O . ALA A 1 212 ? 1.519 22.156 -6.773 1 97.38 212 ALA A O 1
ATOM 1598 N N . GLY A 1 213 ? -0.443 22.375 -5.645 1 95.69 213 GLY A N 1
ATOM 1599 C CA . GLY A 1 213 ? -1.117 23.031 -6.754 1 95.69 213 GLY A CA 1
ATOM 1600 C C . GLY A 1 213 ? -1.553 22.062 -7.84 1 95.69 213 GLY A C 1
ATOM 1601 O O . GLY A 1 213 ? -1.988 22.484 -8.914 1 95.69 213 GLY A O 1
ATOM 1602 N N . LYS A 1 214 ? -1.45 20.781 -7.602 1 97.38 214 LYS A N 1
ATOM 1603 C CA . LYS A 1 214 ? -1.798 19.75 -8.578 1 97.38 214 LYS A CA 1
ATOM 1604 C C . LYS A 1 214 ? -2.693 18.688 -7.949 1 97.38 214 LYS A C 1
ATOM 1606 O O . LYS A 1 214 ? -2.715 18.531 -6.727 1 97.38 214 LYS A O 1
ATOM 1611 N N . LEU A 1 215 ? -3.434 18.016 -8.766 1 98.38 215 LEU A N 1
ATOM 1612 C CA . LEU A 1 215 ? -4.25 16.875 -8.375 1 98.38 215 LEU A CA 1
ATOM 1613 C C . LEU A 1 215 ? -3.844 15.625 -9.148 1 98.38 215 LEU A C 1
ATOM 1615 O O . LEU A 1 215 ? -3.922 15.602 -10.375 1 98.38 215 LEU A O 1
ATOM 1619 N N . TRP A 1 216 ? -3.365 14.641 -8.422 1 98.81 216 TRP A N 1
ATOM 1620 C CA . TRP A 1 216 ? -3.076 13.336 -9 1 98.81 216 TRP A CA 1
ATOM 1621 C C . TRP A 1 216 ? -4.285 12.414 -8.883 1 98.81 216 TRP A C 1
ATOM 1623 O O . TRP A 1 216 ? -4.941 12.359 -7.844 1 98.81 216 TRP A O 1
ATOM 1633 N N . THR A 1 217 ? -4.617 11.688 -9.938 1 98.75 217 THR A N 1
ATOM 1634 C CA . THR A 1 217 ? -5.715 10.727 -9.922 1 98.75 217 THR A CA 1
ATOM 1635 C C . THR A 1 217 ? -5.27 9.391 -10.508 1 98.75 217 THR A C 1
ATOM 1637 O O . THR A 1 217 ? -4.316 9.336 -11.289 1 98.75 217 THR A O 1
ATOM 1640 N N . ILE A 1 218 ? -6.035 8.352 -10.125 1 98.69 218 ILE A N 1
ATOM 1641 C CA . ILE A 1 218 ? -5.723 7.031 -10.656 1 98.69 218 ILE A CA 1
ATOM 1642 C C . ILE A 1 218 ? -6.984 6.176 -10.703 1 98.69 218 ILE A C 1
ATOM 1644 O O . ILE A 1 218 ? -7.852 6.289 -9.828 1 98.69 218 ILE A O 1
ATOM 1648 N N . ASP A 1 219 ? -7.133 5.391 -11.695 1 98.69 219 ASP A N 1
ATOM 1649 C CA . ASP A 1 219 ? -8.148 4.352 -11.828 1 98.69 219 ASP A CA 1
ATOM 1650 C C . ASP A 1 219 ? -7.516 2.961 -11.844 1 98.69 219 ASP A C 1
ATOM 1652 O O . ASP A 1 219 ? -6.836 2.594 -12.797 1 98.69 219 ASP A O 1
ATOM 1656 N N . LEU A 1 220 ? -7.797 2.148 -10.859 1 98.69 220 LEU A N 1
ATOM 1657 C CA . LEU A 1 220 ? -7.129 0.867 -10.664 1 98.69 220 LEU A CA 1
ATOM 1658 C C . LEU A 1 220 ? -7.566 -0.138 -11.727 1 98.69 220 LEU A C 1
ATOM 1660 O O . LEU A 1 220 ? -6.914 -1.164 -11.922 1 98.69 220 LEU A O 1
ATOM 1664 N N . ARG A 1 221 ? -8.719 0.13 -12.477 1 98.69 221 ARG A N 1
ATOM 1665 C CA . ARG A 1 221 ? -9.227 -0.788 -13.492 1 98.69 221 ARG A CA 1
ATOM 1666 C C . ARG A 1 221 ? -8.352 -0.755 -14.742 1 98.69 221 ARG A C 1
ATOM 1668 O O . ARG A 1 221 ? -8.219 -1.761 -15.438 1 98.69 221 ARG A O 1
ATOM 1675 N N . THR A 1 222 ? -7.695 0.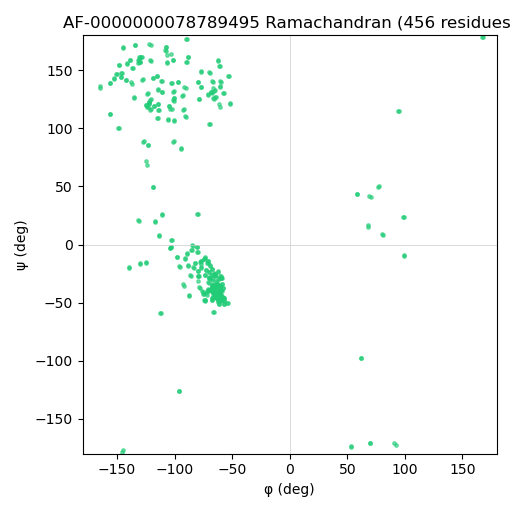45 -14.898 1 98.25 222 THR A N 1
ATOM 1676 C CA . THR A 1 222 ? -6.992 0.64 -16.156 1 98.25 222 THR A CA 1
ATOM 1677 C C . THR A 1 222 ? -5.562 1.106 -15.914 1 98.25 222 THR A C 1
ATOM 1679 O O . THR A 1 222 ? -4.734 1.093 -16.828 1 98.25 222 THR A O 1
ATOM 1682 N N . TRP A 1 223 ? -5.238 1.61 -14.672 1 98.19 223 TRP A N 1
ATOM 1683 C CA . TRP A 1 223 ? -3.979 2.205 -14.242 1 98.19 223 TRP A CA 1
ATOM 1684 C C . TRP A 1 223 ? -3.742 3.543 -14.938 1 98.19 223 TRP A C 1
ATOM 1686 O O . TRP A 1 223 ? -2.617 4.043 -14.961 1 98.19 223 TRP A O 1
ATOM 1696 N N . GLN A 1 224 ? -4.836 4.066 -15.5 1 97.12 224 GLN A N 1
ATOM 1697 C CA . GLN A 1 224 ? -4.73 5.438 -15.992 1 97.12 224 GLN A CA 1
ATOM 1698 C C . GLN A 1 224 ? -4.531 6.422 -14.844 1 97.12 224 GLN A C 1
ATOM 1700 O O . GLN A 1 224 ? -5.285 6.406 -13.867 1 97.12 224 GLN A O 1
ATOM 1705 N N . SER A 1 225 ? -3.555 7.168 -14.922 1 97.88 225 SER A N 1
ATOM 1706 C CA . SER A 1 225 ? -3.236 8.195 -13.938 1 97.88 225 SER A CA 1
ATOM 1707 C C . SER A 1 225 ? -3.021 9.555 -14.602 1 97.88 225 SER A C 1
ATOM 1709 O O . SER A 1 225 ? -2.461 9.633 -15.695 1 97.88 225 SER A O 1
ATOM 1711 N N . ASN A 1 226 ? -3.482 10.633 -13.953 1 97.88 226 ASN A N 1
ATOM 1712 C CA . ASN A 1 226 ? -3.363 11.992 -14.469 1 97.88 226 ASN A CA 1
ATOM 1713 C C . ASN A 1 226 ? -2.941 12.969 -13.375 1 97.88 226 ASN A C 1
ATOM 1715 O O . ASN A 1 226 ? -3.139 12.703 -12.188 1 97.88 226 ASN A O 1
ATOM 1719 N N . ILE A 1 227 ? -2.301 13.977 -13.82 1 97.94 227 ILE A N 1
ATOM 1720 C CA . ILE A 1 227 ? -2.016 15.117 -12.961 1 97.94 227 ILE A CA 1
ATOM 1721 C C . ILE A 1 227 ? -2.635 16.375 -13.562 1 97.94 227 ILE A C 1
ATOM 1723 O O . ILE A 1 227 ? -2.338 16.75 -14.703 1 97.94 227 ILE A O 1
ATOM 1727 N N . PHE A 1 228 ? -3.434 17.031 -12.773 1 97.25 228 PHE A N 1
ATOM 1728 C CA . PHE A 1 228 ? -4.117 18.25 -13.195 1 97.25 228 PHE A CA 1
ATOM 1729 C C . PHE A 1 228 ? -3.639 19.438 -12.391 1 97.25 228 PHE A C 1
ATOM 1731 O O . PHE A 1 228 ? -3.404 19.328 -11.18 1 97.25 228 PHE A O 1
ATOM 1738 N N . SER A 1 229 ? -3.576 20.578 -13.023 1 95.5 229 SER A N 1
ATOM 1739 C CA . SER A 1 229 ? -3.316 21.812 -12.289 1 95.5 229 SER A CA 1
ATOM 1740 C C . SER A 1 229 ? -4.582 22.328 -11.609 1 95.5 229 SER A C 1
ATOM 1742 O O . SER A 1 229 ? -5.668 22.281 -12.195 1 95.5 229 SER A O 1
ATOM 1744 N N . LEU A 1 230 ? -4.391 22.797 -10.43 1 95.38 230 LEU A N 1
ATOM 1745 C CA . LEU A 1 230 ? -5.512 23.359 -9.695 1 95.38 230 LEU A CA 1
ATOM 1746 C C . LEU A 1 230 ? -5.52 24.891 -9.805 1 95.38 230 LEU A C 1
ATOM 1748 O O . LEU A 1 230 ? -4.461 25.516 -9.758 1 95.38 230 LEU A O 1
ATOM 1752 N N . MET B 1 1 ? -21.141 -7.512 7.73 1 91.75 1 MET B N 1
ATOM 1753 C CA . MET B 1 1 ? -20.547 -8.602 6.965 1 91.75 1 MET B CA 1
ATOM 1754 C C . MET B 1 1 ? -19.125 -8.25 6.527 1 91.75 1 MET B C 1
ATOM 1756 O O . MET B 1 1 ? -18.859 -7.105 6.148 1 91.75 1 MET B O 1
ATOM 1760 N N . ARG B 1 2 ? -18.297 -9.148 6.449 1 95.88 2 ARG B N 1
ATOM 1761 C CA . ARG B 1 2 ? -16.859 -8.945 6.324 1 95.88 2 ARG B CA 1
ATOM 1762 C C . ARG B 1 2 ? -16.5 -8.305 4.988 1 95.88 2 ARG B C 1
ATOM 1764 O O . ARG B 1 2 ? -15.742 -7.336 4.941 1 95.88 2 ARG B O 1
ATOM 1771 N N . TYR B 1 3 ? -17.141 -8.75 3.959 1 97.5 3 TYR B N 1
ATOM 1772 C CA . TYR B 1 3 ? -16.734 -8.328 2.625 1 97.5 3 TYR B CA 1
ATOM 1773 C C . TYR B 1 3 ? -17.781 -7.418 1.995 1 97.5 3 TYR B C 1
ATOM 1775 O O . TYR B 1 3 ? -17.875 -7.328 0.769 1 97.5 3 TYR B O 1
ATOM 1783 N N . ASN B 1 4 ? -18.547 -6.746 2.801 1 96.38 4 ASN B N 1
ATOM 1784 C CA . ASN B 1 4 ? -19.672 -5.969 2.32 1 96.38 4 ASN B CA 1
ATOM 1785 C C . ASN B 1 4 ? -19.234 -4.863 1.361 1 96.38 4 ASN B C 1
ATOM 1787 O O . ASN B 1 4 ? -19.875 -4.648 0.325 1 96.38 4 ASN B O 1
ATOM 1791 N N . ARG B 1 5 ? -18.141 -4.219 1.634 1 95.88 5 ARG B N 1
ATOM 1792 C CA . ARG B 1 5 ? -17.703 -3.074 0.836 1 95.88 5 ARG B CA 1
ATOM 1793 C C . ARG B 1 5 ? -17.25 -3.518 -0.548 1 95.88 5 ARG B C 1
ATOM 1795 O O . ARG B 1 5 ? -17.438 -2.793 -1.529 1 95.88 5 ARG B O 1
ATOM 1802 N N . GLN B 1 6 ? -16.672 -4.703 -0.673 1 96.12 6 GLN B N 1
ATOM 1803 C CA . GLN B 1 6 ? -16.234 -5.246 -1.96 1 96.12 6 GLN B CA 1
ATOM 1804 C C . GLN B 1 6 ? -17.438 -5.801 -2.742 1 96.12 6 GLN B C 1
ATOM 1806 O O . GLN B 1 6 ? -17.484 -5.691 -3.969 1 96.12 6 GLN B O 1
ATOM 1811 N N . ILE B 1 7 ? -18.328 -6.391 -2.027 1 97.31 7 ILE B N 1
ATOM 1812 C CA . ILE B 1 7 ? -19.469 -7.027 -2.66 1 97.31 7 ILE B CA 1
ATOM 1813 C C . ILE B 1 7 ? -20.375 -5.965 -3.285 1 97.31 7 ILE B C 1
ATOM 1815 O O . ILE B 1 7 ? -21.016 -6.207 -4.312 1 97.31 7 ILE B O 1
ATOM 1819 N N . MET B 1 8 ? -20.328 -4.746 -2.729 1 97.19 8 MET B N 1
ATOM 1820 C CA . MET B 1 8 ? -21.141 -3.637 -3.215 1 97.19 8 MET B CA 1
ATOM 1821 C C . MET B 1 8 ? -20.672 -3.18 -4.59 1 97.19 8 MET B C 1
ATOM 1823 O O . MET B 1 8 ? -21.391 -2.486 -5.305 1 97.19 8 MET B O 1
ATOM 1827 N N . LEU B 1 9 ? -19.469 -3.531 -4.973 1 97.81 9 LEU B N 1
ATOM 1828 C CA . LEU B 1 9 ? -18.969 -3.207 -6.301 1 97.81 9 LEU B CA 1
ATOM 1829 C C . LEU B 1 9 ? -19.531 -4.16 -7.348 1 97.81 9 LEU B C 1
ATOM 1831 O O . LEU B 1 9 ? -19.359 -5.375 -7.246 1 97.81 9 LEU B O 1
ATOM 1835 N N . PRO B 1 10 ? -20.125 -3.607 -8.336 1 96.62 10 PRO B N 1
ATOM 1836 C CA . PRO B 1 10 ? -20.672 -4.488 -9.359 1 96.62 10 PRO B CA 1
ATOM 1837 C C . PRO B 1 10 ? -19.625 -5.371 -10.023 1 96.62 10 PRO B C 1
ATOM 1839 O O . PRO B 1 10 ? -19.922 -6.492 -10.445 1 96.62 10 PRO B O 1
ATOM 1842 N N . GLU B 1 11 ? -18.422 -4.949 -10.102 1 97 11 GLU B N 1
ATOM 1843 C CA . GLU B 1 11 ? -17.312 -5.672 -10.719 1 97 11 GLU B CA 1
ATOM 1844 C C . GLU B 1 11 ? -16.953 -6.922 -9.914 1 97 11 GLU B C 1
ATOM 1846 O O . GLU B 1 11 ? -16.375 -7.863 -10.453 1 97 11 GLU B O 1
ATOM 1851 N N . ILE B 1 12 ? -17.312 -7.023 -8.617 1 97.81 12 ILE B N 1
ATOM 1852 C CA . ILE B 1 12 ? -16.969 -8.148 -7.758 1 97.81 12 ILE B CA 1
ATOM 1853 C C . ILE B 1 12 ? -18.234 -8.914 -7.387 1 97.81 12 ILE B C 1
ATOM 1855 O O . ILE B 1 12 ? -18.406 -10.07 -7.781 1 97.81 12 ILE B O 1
ATOM 1859 N N . GLY B 1 13 ? -19.234 -8.242 -6.727 1 97.88 13 GLY B N 1
ATOM 1860 C CA . GLY B 1 13 ? -20.484 -8.883 -6.344 1 97.88 13 GLY B CA 1
ATOM 1861 C C . GLY B 1 13 ? -20.281 -10.156 -5.551 1 97.88 13 GLY B C 1
ATOM 1862 O O . GLY B 1 13 ? -19.156 -10.453 -5.105 1 97.88 13 GLY B O 1
ATOM 1863 N N . ASN B 1 14 ? -21.344 -10.82 -5.301 1 98.06 14 ASN B N 1
ATOM 1864 C CA . ASN B 1 14 ? -21.297 -12.094 -4.59 1 98.06 14 ASN B CA 1
ATOM 1865 C C . ASN B 1 14 ? -20.516 -13.141 -5.375 1 98.06 14 ASN B C 1
ATOM 1867 O O . ASN B 1 14 ? -19.797 -13.953 -4.789 1 98.06 14 ASN B O 1
ATOM 1871 N N . GLU B 1 15 ? -20.656 -13.031 -6.652 1 98.38 15 GLU B N 1
ATOM 1872 C CA . GLU B 1 15 ? -19.969 -14.008 -7.5 1 98.38 15 GLU B CA 1
ATOM 1873 C C . GLU B 1 15 ? -18.453 -13.836 -7.422 1 98.38 15 GLU B C 1
ATOM 1875 O O . GLU B 1 15 ? -17.719 -14.812 -7.301 1 98.38 15 GLU B O 1
ATOM 1880 N N . GLY B 1 16 ? -18.016 -12.609 -7.516 1 98.62 16 GLY B N 1
ATOM 1881 C CA . GLY B 1 16 ? -16.578 -12.352 -7.379 1 98.62 16 GLY B CA 1
ATOM 1882 C C . GLY B 1 16 ? -16.031 -12.75 -6.023 1 98.62 16 GLY B C 1
ATOM 1883 O O . GLY B 1 16 ? -14.938 -13.312 -5.934 1 98.62 16 GLY B O 1
ATOM 1884 N N . GLN B 1 17 ? -16.812 -12.578 -5.004 1 98.62 17 GLN B N 1
ATOM 1885 C CA . GLN B 1 17 ? -16.391 -12.953 -3.662 1 98.62 17 GLN B CA 1
ATOM 1886 C C . GLN B 1 17 ? -16.25 -14.469 -3.533 1 98.62 17 GLN B C 1
ATOM 1888 O O . GLN B 1 17 ? -15.352 -14.969 -2.854 1 98.62 17 GLN B O 1
ATOM 1893 N N . ALA B 1 18 ? -17.141 -15.109 -4.199 1 98.75 18 ALA B N 1
ATOM 1894 C CA . ALA B 1 18 ? -17.062 -16.578 -4.207 1 98.75 18 ALA B CA 1
ATOM 1895 C C . ALA B 1 18 ? -15.82 -17.047 -4.941 1 98.75 18 ALA B C 1
ATOM 1897 O O . ALA B 1 18 ? -15.164 -18 -4.508 1 98.75 18 ALA B O 1
ATOM 1898 N N . LYS B 1 19 ? -15.508 -16.406 -6.031 1 98.88 19 LYS B N 1
ATOM 1899 C CA . LYS B 1 19 ? -14.289 -16.75 -6.773 1 98.88 19 LYS B CA 1
ATOM 1900 C C . LYS B 1 19 ? -13.047 -16.5 -5.922 1 98.88 19 LYS B C 1
ATOM 1902 O O . LYS B 1 19 ? -12.109 -17.297 -5.953 1 98.88 19 LYS B O 1
ATOM 1907 N N . LEU B 1 20 ? -13.062 -15.438 -5.191 1 98.88 20 LEU B N 1
ATOM 1908 C CA . LEU B 1 20 ? -11.953 -15.133 -4.301 1 98.88 20 LEU B CA 1
ATOM 1909 C C . LEU B 1 20 ? -11.781 -16.219 -3.25 1 98.88 20 LEU B C 1
ATOM 1911 O O . LEU B 1 20 ? -10.664 -16.703 -3.025 1 98.88 20 LEU B O 1
ATOM 1915 N N . LYS B 1 21 ? -12.812 -16.609 -2.689 1 98.81 21 LYS B N 1
ATOM 1916 C CA . LYS B 1 21 ? -12.781 -17.625 -1.648 1 98.81 21 LYS B CA 1
ATOM 1917 C C . LYS B 1 21 ? -12.242 -18.953 -2.189 1 98.81 21 LYS B C 1
ATOM 1919 O O . LYS B 1 21 ? -11.57 -19.688 -1.47 1 98.81 21 LYS B O 1
ATOM 1924 N N . ALA B 1 22 ? -12.445 -19.172 -3.42 1 98.81 22 ALA B N 1
ATOM 1925 C CA . ALA B 1 22 ? -12.062 -20.438 -4.031 1 98.81 22 ALA B CA 1
ATOM 1926 C C . ALA B 1 22 ? -10.625 -20.391 -4.543 1 98.81 22 ALA B C 1
ATOM 1928 O O . ALA B 1 22 ? -10.016 -21.422 -4.805 1 98.81 22 ALA B O 1
ATOM 1929 N N . ALA B 1 23 ? -10.07 -19.234 -4.719 1 98.94 23 ALA B N 1
ATOM 1930 C CA . ALA B 1 23 ? -8.781 -19.047 -5.375 1 98.94 23 ALA B CA 1
ATOM 1931 C C . ALA B 1 23 ? -7.633 -19.422 -4.441 1 98.94 23 ALA B C 1
ATOM 1933 O O . ALA B 1 23 ? -7.75 -19.281 -3.219 1 98.94 23 ALA B O 1
ATOM 1934 N N . LYS B 1 24 ? -6.531 -19.906 -5.004 1 98.94 24 LYS B N 1
ATOM 1935 C CA . LYS B 1 24 ? -5.277 -20.203 -4.324 1 98.94 24 LYS B CA 1
ATOM 1936 C C . LYS B 1 24 ? -4.113 -19.438 -4.938 1 98.94 24 LYS B C 1
ATOM 1938 O O . LYS B 1 24 ? -3.809 -19.594 -6.121 1 98.94 24 LYS B O 1
ATOM 1943 N N . VAL B 1 25 ? -3.459 -18.641 -4.129 1 98.94 25 VAL B N 1
ATOM 1944 C CA . VAL B 1 25 ? -2.41 -17.766 -4.633 1 98.94 25 VAL B CA 1
ATOM 1945 C C . VAL B 1 25 ? -1.102 -18.047 -3.896 1 98.94 25 VAL B C 1
ATOM 1947 O O . VAL B 1 25 ? -1.076 -18.109 -2.666 1 98.94 25 VAL B O 1
ATOM 1950 N N . LEU B 1 26 ? -0.031 -18.234 -4.645 1 98.94 26 LEU B N 1
ATOM 1951 C CA . LEU B 1 26 ? 1.305 -18.406 -4.082 1 98.94 26 LEU B CA 1
ATOM 1952 C C . LEU B 1 26 ? 2.109 -17.109 -4.184 1 98.94 26 LEU B C 1
ATOM 1954 O O . LEU B 1 26 ? 2.266 -16.562 -5.273 1 98.94 26 LEU B O 1
ATOM 1958 N N . ILE B 1 27 ? 2.588 -16.656 -3.068 1 98.94 27 ILE B N 1
ATOM 1959 C CA . ILE B 1 27 ? 3.473 -15.492 -3.023 1 98.94 27 ILE B CA 1
ATOM 1960 C C . ILE B 1 27 ? 4.906 -15.945 -2.766 1 98.94 27 ILE B C 1
ATOM 1962 O O . ILE B 1 27 ? 5.199 -16.531 -1.723 1 98.94 27 ILE B O 1
ATOM 1966 N N . VAL B 1 28 ? 5.824 -15.656 -3.709 1 98.81 28 VAL B N 1
ATOM 1967 C CA . VAL B 1 28 ? 7.23 -16.016 -3.572 1 98.81 28 VAL B CA 1
ATOM 1968 C C . VAL B 1 28 ? 8.031 -14.797 -3.127 1 98.81 28 VAL B C 1
ATOM 1970 O O . VAL B 1 28 ? 8.336 -13.922 -3.934 1 98.81 28 VAL B O 1
ATOM 1973 N N . GLY B 1 29 ? 8.438 -14.797 -1.924 1 98.44 29 GLY B N 1
ATOM 1974 C CA . GLY B 1 29 ? 9.031 -13.625 -1.291 1 98.44 29 GLY B CA 1
ATOM 1975 C C . GLY B 1 29 ? 8.023 -12.789 -0.521 1 98.44 29 GLY B C 1
ATOM 1976 O O . GLY B 1 29 ? 7.113 -12.211 -1.111 1 98.44 29 GLY B O 1
ATOM 1977 N N . VAL B 1 30 ? 8.227 -12.75 0.803 1 98.38 30 VAL B N 1
ATOM 1978 C CA . VAL B 1 30 ? 7.285 -12 1.629 1 98.38 30 VAL B CA 1
ATOM 1979 C C . VAL B 1 30 ? 8.016 -10.867 2.342 1 98.38 30 VAL B C 1
ATOM 1981 O O . VAL B 1 30 ? 7.93 -10.734 3.564 1 98.38 30 VAL B O 1
ATOM 1984 N N . GLY B 1 31 ? 8.789 -10.117 1.506 1 98.06 31 GLY B N 1
ATOM 1985 C CA . GLY B 1 31 ? 9.5 -8.938 1.976 1 98.06 31 GLY B CA 1
ATOM 1986 C C . GLY B 1 31 ? 8.742 -7.645 1.711 1 98.06 31 GLY B C 1
ATOM 1987 O O . GLY B 1 31 ? 7.57 -7.523 2.061 1 98.06 31 GLY B O 1
ATOM 1988 N N . GLY B 1 32 ? 9.438 -6.703 1.034 1 98 32 GLY B N 1
ATOM 1989 C CA . GLY B 1 32 ? 8.836 -5.406 0.75 1 98 32 GLY B CA 1
ATOM 1990 C C . GLY B 1 32 ? 7.629 -5.492 -0.161 1 98 32 GLY B C 1
ATOM 1991 O O . GLY B 1 32 ? 6.594 -4.887 0.117 1 98 32 GLY B O 1
ATOM 1992 N N . LEU B 1 33 ? 7.746 -6.23 -1.192 1 98.62 33 LEU B N 1
ATOM 1993 C CA . LEU B 1 33 ? 6.629 -6.426 -2.107 1 98.62 33 LEU B CA 1
ATOM 1994 C C . LEU B 1 33 ? 5.59 -7.363 -1.503 1 98.62 33 LEU B C 1
ATOM 1996 O O . LEU B 1 33 ? 4.387 -7.086 -1.562 1 98.62 33 LEU B O 1
ATOM 2000 N N . GLY B 1 34 ? 6.074 -8.406 -0.886 1 98.62 34 GLY B N 1
ATOM 2001 C CA . GLY B 1 34 ? 5.207 -9.461 -0.383 1 98.62 34 GLY B CA 1
ATOM 2002 C C . GLY B 1 34 ? 4.297 -8.992 0.738 1 98.62 34 GLY B C 1
ATOM 2003 O O . GLY B 1 34 ? 3.197 -9.523 0.912 1 98.62 34 GLY B O 1
ATOM 2004 N N . SER B 1 35 ? 4.715 -7.949 1.461 1 98.5 35 SER B N 1
ATOM 2005 C CA . SER B 1 35 ? 3.941 -7.477 2.604 1 98.5 35 SER B CA 1
ATOM 2006 C C . SER B 1 35 ? 2.594 -6.914 2.162 1 98.5 35 S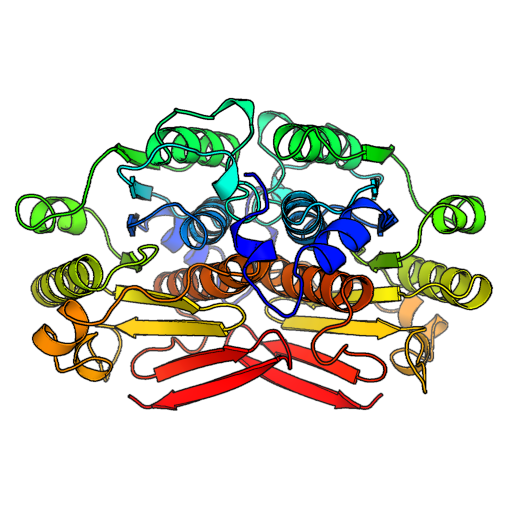ER B C 1
ATOM 2008 O O . SER B 1 35 ? 1.543 -7.434 2.543 1 98.5 35 SER B O 1
ATOM 2010 N N . PRO B 1 36 ? 2.6 -5.906 1.295 1 98.75 36 PRO B N 1
ATOM 2011 C CA . PRO B 1 36 ? 1.291 -5.406 0.871 1 98.75 36 PRO B CA 1
ATOM 2012 C C . PRO B 1 36 ? 0.503 -6.43 0.057 1 98.75 36 PRO B C 1
ATOM 2014 O O . PRO B 1 36 ? -0.723 -6.504 0.172 1 98.75 36 PRO B O 1
ATOM 2017 N N . ILE B 1 37 ? 1.116 -7.266 -0.757 1 98.94 37 ILE B N 1
ATOM 2018 C CA . ILE B 1 37 ? 0.434 -8.297 -1.532 1 98.94 37 ILE B CA 1
ATOM 2019 C C . ILE B 1 37 ? -0.349 -9.211 -0.595 1 98.94 37 ILE B C 1
ATOM 2021 O O . ILE B 1 37 ? -1.558 -9.391 -0.759 1 98.94 37 ILE B O 1
ATOM 2025 N N . ALA B 1 38 ? 0.336 -9.695 0.406 1 98.94 38 ALA B N 1
ATOM 2026 C CA . ALA B 1 38 ? -0.252 -10.664 1.322 1 98.94 38 ALA B CA 1
ATOM 2027 C C . ALA B 1 38 ? -1.387 -10.039 2.131 1 98.94 38 ALA B C 1
ATOM 2029 O O . ALA B 1 38 ? -2.459 -10.641 2.27 1 98.94 38 ALA B O 1
ATOM 2030 N N . LEU B 1 39 ? -1.14 -8.852 2.605 1 98.88 39 LEU B N 1
ATOM 2031 C CA . LEU B 1 39 ? -2.119 -8.188 3.461 1 98.88 39 LEU B CA 1
ATOM 2032 C C . LEU B 1 39 ? -3.416 -7.93 2.703 1 98.88 39 LEU B C 1
ATOM 2034 O O . LEU B 1 39 ? -4.5 -8.273 3.182 1 98.88 39 LEU B O 1
ATOM 2038 N N . TYR B 1 40 ? -3.336 -7.473 1.52 1 98.88 40 TYR B N 1
ATOM 2039 C CA . TYR B 1 40 ? -4.539 -7.008 0.842 1 98.88 40 TYR B CA 1
ATOM 2040 C C . TYR B 1 40 ? -5.254 -8.164 0.144 1 98.88 40 TYR B C 1
ATOM 2042 O O . TYR B 1 40 ? -6.477 -8.148 -0 1 98.88 40 TYR B O 1
ATOM 2050 N N . LEU B 1 41 ? -4.543 -9.211 -0.254 1 98.94 41 LEU B N 1
ATOM 2051 C CA . LEU B 1 41 ? -5.223 -10.406 -0.732 1 98.94 41 LEU B CA 1
ATOM 2052 C C . LEU B 1 41 ? -5.973 -11.102 0.403 1 98.94 41 LEU B C 1
ATOM 2054 O O . LEU B 1 41 ? -7.082 -11.594 0.207 1 98.94 41 LEU B O 1
ATOM 2058 N N . THR B 1 42 ? -5.32 -11.086 1.561 1 98.94 42 THR B N 1
ATOM 2059 C CA . THR B 1 42 ? -5.977 -11.641 2.742 1 98.94 42 THR B CA 1
ATOM 2060 C C . THR B 1 42 ? -7.238 -10.852 3.078 1 98.94 42 THR B C 1
ATOM 2062 O O . THR B 1 42 ? -8.305 -11.43 3.285 1 98.94 42 THR B O 1
ATOM 2065 N N . GLY B 1 43 ? -7.094 -9.562 3.072 1 98.81 43 GLY B N 1
ATOM 2066 C CA . GLY B 1 43 ? -8.242 -8.711 3.33 1 98.81 43 GLY B CA 1
ATOM 2067 C C . GLY B 1 43 ? -9.375 -8.922 2.338 1 98.81 43 GLY B C 1
ATOM 2068 O O . GLY B 1 43 ? -10.547 -8.867 2.707 1 98.81 43 GLY B O 1
ATOM 2069 N N . ALA B 1 44 ? -9 -9.227 1.102 1 98.75 44 ALA B N 1
ATOM 2070 C CA . ALA B 1 44 ? -9.977 -9.375 0.026 1 98.75 44 ALA B CA 1
ATOM 2071 C C . ALA B 1 44 ? -10.703 -10.711 0.121 1 98.75 44 ALA B C 1
ATOM 2073 O O . ALA B 1 44 ? -11.742 -10.914 -0.513 1 98.75 44 ALA B O 1
ATOM 2074 N N . GLY B 1 45 ? -10.102 -11.633 0.832 1 98.81 45 GLY B N 1
ATOM 2075 C CA . GLY B 1 45 ? -10.773 -12.906 1.04 1 98.81 45 GLY B CA 1
ATOM 2076 C C . GLY B 1 45 ? -10.297 -13.992 0.095 1 98.81 45 GLY B C 1
ATOM 2077 O O . GLY B 1 45 ? -11.039 -14.922 -0.218 1 98.81 45 GLY B O 1
ATOM 2078 N N . VAL B 1 46 ? -9.117 -13.891 -0.427 1 98.94 46 VAL B N 1
ATOM 2079 C CA . VAL B 1 46 ? -8.547 -15 -1.181 1 98.94 46 VAL B CA 1
ATOM 2080 C C . VAL B 1 46 ? -8.484 -16.25 -0.299 1 98.94 46 VAL B C 1
ATOM 2082 O O . VAL B 1 46 ? -7.918 -16.219 0.797 1 98.94 46 VAL B O 1
ATOM 2085 N N . GLY B 1 47 ? -8.938 -17.297 -0.765 1 98.94 47 GLY B N 1
ATOM 2086 C CA . GLY B 1 47 ? -9.242 -18.453 0.073 1 98.94 47 GLY B CA 1
ATOM 2087 C C . GLY B 1 47 ? -8.008 -19.156 0.6 1 98.94 47 GLY B C 1
ATOM 2088 O O . GLY B 1 47 ? -8 -19.641 1.728 1 98.94 47 GLY B O 1
ATOM 2089 N N . THR B 1 48 ? -6.988 -19.25 -0.238 1 98.94 48 THR B N 1
ATOM 2090 C CA . THR B 1 48 ? -5.738 -19.891 0.144 1 98.94 48 THR B CA 1
ATOM 2091 C C . THR B 1 48 ? -4.543 -19.062 -0.313 1 98.94 48 THR B C 1
ATOM 2093 O O . THR B 1 48 ? -4.434 -18.703 -1.49 1 98.94 48 THR B O 1
ATOM 2096 N N . ILE B 1 49 ? -3.688 -18.781 0.649 1 98.94 49 ILE B N 1
ATOM 2097 C CA . ILE B 1 49 ? -2.465 -18.047 0.357 1 98.94 49 ILE B CA 1
ATOM 2098 C C . ILE B 1 49 ? -1.25 -18.859 0.781 1 98.94 49 ILE B C 1
ATOM 2100 O O . ILE B 1 49 ? -1.179 -19.328 1.918 1 98.94 49 ILE B O 1
ATOM 2104 N N . GLY B 1 50 ? -0.378 -19.125 -0.146 1 98.88 50 GLY B N 1
ATOM 2105 C CA . GLY B 1 50 ? 0.924 -19.703 0.154 1 98.88 50 GLY B CA 1
ATOM 2106 C C . GLY B 1 50 ? 2.027 -18.656 0.241 1 98.88 50 GLY B C 1
ATOM 2107 O O . GLY B 1 50 ? 2.066 -17.719 -0.552 1 98.88 50 GLY B O 1
ATOM 2108 N N . LEU B 1 51 ? 2.914 -18.844 1.224 1 98.88 51 LEU B N 1
ATOM 2109 C CA . LEU B 1 51 ? 4.023 -17.938 1.454 1 98.88 51 LEU B CA 1
ATOM 2110 C C . LEU B 1 51 ? 5.355 -18.672 1.414 1 98.88 51 LEU B C 1
ATOM 2112 O O . LEU B 1 51 ? 5.629 -19.516 2.27 1 98.88 51 LEU B O 1
ATOM 2116 N N . VAL B 1 52 ? 6.184 -18.266 0.466 1 98.56 52 VAL B N 1
ATOM 2117 C CA . VAL B 1 52 ? 7.516 -18.859 0.364 1 98.56 52 VAL B CA 1
ATOM 2118 C C . VAL B 1 52 ? 8.57 -17.797 0.666 1 98.56 52 VAL B C 1
ATOM 2120 O O . VAL B 1 52 ? 8.664 -16.781 -0.03 1 98.56 52 VAL B O 1
ATOM 2123 N N . ASP B 1 53 ? 9.359 -18.016 1.641 1 98.25 53 ASP B N 1
ATOM 2124 C CA . ASP B 1 53 ? 10.469 -17.141 2.008 1 98.25 53 ASP B CA 1
ATOM 2125 C C . ASP B 1 53 ? 11.43 -17.859 2.955 1 98.25 53 ASP B C 1
ATOM 2127 O O . ASP B 1 53 ? 11.008 -18.469 3.939 1 98.25 53 ASP B O 1
ATOM 2131 N N . ASN B 1 54 ? 12.672 -17.703 2.693 1 97.12 54 ASN B N 1
ATOM 2132 C CA . ASN B 1 54 ? 13.656 -18.406 3.52 1 97.12 54 ASN B CA 1
ATOM 2133 C C . ASN B 1 54 ? 14.336 -17.469 4.508 1 97.12 54 ASN B C 1
ATOM 2135 O O . ASN B 1 54 ? 15.148 -17.891 5.32 1 97.12 54 ASN B O 1
ATOM 2139 N N . ASP B 1 55 ? 14.039 -16.172 4.492 1 97.62 55 ASP B N 1
ATOM 2140 C CA . ASP B 1 55 ? 14.742 -15.188 5.301 1 97.62 55 ASP B CA 1
ATOM 2141 C C . ASP B 1 55 ? 14.109 -15.047 6.68 1 97.62 55 ASP B C 1
ATOM 2143 O O . ASP B 1 55 ? 12.969 -15.469 6.887 1 97.62 55 ASP B O 1
ATOM 2147 N N . GLU B 1 56 ? 14.906 -14.5 7.492 1 98.5 56 GLU B N 1
ATOM 2148 C CA . GLU B 1 56 ? 14.453 -14.078 8.812 1 98.5 56 GLU B CA 1
ATOM 2149 C C . GLU B 1 56 ? 14.203 -12.57 8.859 1 98.5 56 GLU B C 1
ATOM 2151 O O . GLU B 1 56 ? 14.781 -11.82 8.07 1 98.5 56 GLU B O 1
ATOM 2156 N N . VAL B 1 57 ? 13.391 -12.141 9.82 1 98.62 57 VAL B N 1
ATOM 2157 C CA . VAL B 1 57 ? 13.125 -10.719 10.008 1 98.62 57 VAL B CA 1
ATOM 2158 C C . VAL B 1 57 ? 14.367 -10.031 10.57 1 98.62 57 VAL B C 1
ATOM 2160 O O . VAL B 1 57 ? 14.969 -10.516 11.531 1 98.62 57 VAL B O 1
ATOM 2163 N N . SER B 1 58 ? 14.727 -8.984 9.914 1 98.38 58 SER B N 1
ATOM 2164 C CA . SER B 1 58 ? 15.836 -8.156 10.367 1 98.38 58 SER B CA 1
ATOM 2165 C C . SER B 1 58 ? 15.383 -6.723 10.633 1 98.38 58 SER B C 1
ATOM 2167 O O . SER B 1 58 ? 14.375 -6.277 10.078 1 98.38 58 SER B O 1
ATOM 2169 N N . ILE B 1 59 ? 16.109 -6.031 11.422 1 98.25 59 ILE B N 1
ATOM 2170 C CA . ILE B 1 59 ? 15.734 -4.68 11.82 1 98.25 59 ILE B CA 1
ATOM 2171 C C . ILE B 1 59 ? 15.711 -3.77 10.594 1 98.25 59 ILE B C 1
ATOM 2173 O O . ILE B 1 59 ? 14.875 -2.867 10.5 1 98.25 59 ILE B O 1
ATOM 2177 N N . SER B 1 60 ? 16.594 -4.062 9.609 1 96.88 60 SER B N 1
ATOM 2178 C CA . SER B 1 60 ? 16.703 -3.225 8.414 1 96.88 60 SER B CA 1
ATOM 2179 C C . SER B 1 60 ? 15.508 -3.445 7.484 1 96.88 60 SER B C 1
ATOM 2181 O O . SER B 1 60 ? 15.297 -2.672 6.547 1 96.88 60 SER B O 1
ATOM 2183 N N . ASN B 1 61 ? 14.703 -4.527 7.797 1 97.44 61 ASN B N 1
ATOM 2184 C CA . ASN B 1 61 ? 13.531 -4.824 6.98 1 97.44 61 ASN B CA 1
ATOM 2185 C C . ASN B 1 61 ? 12.352 -3.918 7.34 1 97.44 61 ASN B C 1
ATOM 2187 O O . ASN B 1 61 ? 11.492 -3.648 6.5 1 97.44 61 ASN B O 1
ATOM 2191 N N . LEU B 1 62 ? 12.375 -3.385 8.562 1 98.44 62 LEU B N 1
ATOM 2192 C CA . LEU B 1 62 ? 11.156 -2.859 9.172 1 98.44 62 LEU B CA 1
ATOM 2193 C C . LEU B 1 62 ? 10.844 -1.465 8.641 1 98.44 62 LEU B C 1
ATOM 2195 O O . LEU B 1 62 ? 9.742 -0.948 8.859 1 98.44 62 LEU B O 1
ATOM 2199 N N . GLN B 1 63 ? 11.742 -0.91 7.855 1 97.5 63 GLN B N 1
ATOM 2200 C CA . GLN B 1 63 ? 11.469 0.366 7.203 1 97.5 63 GLN B CA 1
ATOM 2201 C C . GLN B 1 63 ? 10.453 0.202 6.078 1 97.5 63 GLN B C 1
ATOM 2203 O O . GLN B 1 63 ? 9.773 1.161 5.699 1 97.5 63 GLN B O 1
ATOM 2208 N N . ARG B 1 64 ? 10.336 -1.061 5.559 1 98.06 64 ARG B N 1
ATOM 2209 C CA . ARG B 1 64 ? 9.484 -1.215 4.383 1 98.06 64 ARG B CA 1
ATOM 2210 C C . ARG B 1 64 ? 8.656 -2.492 4.469 1 98.06 64 ARG B C 1
ATOM 2212 O O . ARG B 1 64 ? 7.695 -2.668 3.717 1 98.06 64 ARG B O 1
ATOM 2219 N N . GLN B 1 65 ? 9.008 -3.467 5.273 1 98.62 65 GLN B N 1
ATOM 2220 C CA . GLN B 1 65 ? 8.266 -4.707 5.449 1 98.62 65 GLN B CA 1
ATOM 2221 C C . GLN B 1 65 ? 7.32 -4.621 6.645 1 98.62 65 GLN B C 1
ATOM 2223 O O . GLN B 1 65 ? 7.574 -5.23 7.688 1 98.62 65 GLN B O 1
ATOM 2228 N N . VAL B 1 66 ? 6.172 -4.047 6.426 1 97.56 66 VAL B N 1
ATOM 2229 C CA . VAL B 1 66 ? 5.348 -3.479 7.488 1 97.56 66 VAL B CA 1
ATOM 2230 C C . VAL B 1 66 ? 4.473 -4.57 8.102 1 97.56 66 VAL B C 1
ATOM 2232 O O . VAL B 1 66 ? 3.729 -4.316 9.055 1 97.56 66 VAL B O 1
ATOM 2235 N N . ILE B 1 67 ? 4.523 -5.723 7.566 1 98.44 67 ILE B N 1
ATOM 2236 C CA . ILE B 1 67 ? 3.754 -6.832 8.125 1 98.44 67 ILE B CA 1
ATOM 2237 C C . ILE B 1 67 ? 4.449 -7.367 9.375 1 98.44 67 ILE B C 1
ATOM 2239 O O . ILE B 1 67 ? 3.836 -8.07 10.18 1 98.44 67 ILE B O 1
ATOM 2243 N N . TYR B 1 68 ? 5.723 -6.996 9.609 1 98.75 68 TYR B N 1
ATOM 2244 C CA . TYR B 1 68 ? 6.492 -7.547 10.719 1 98.75 68 TYR B CA 1
ATOM 2245 C C . TYR B 1 68 ? 6.676 -6.508 11.82 1 98.75 68 TYR B C 1
ATOM 2247 O O . TYR B 1 68 ? 6.395 -5.324 11.617 1 98.75 68 TYR B O 1
ATOM 2255 N N . THR B 1 69 ? 7.191 -7.012 12.969 1 98.69 69 THR B N 1
ATOM 2256 C CA . THR B 1 69 ? 7.426 -6.148 14.125 1 98.69 69 THR B CA 1
ATOM 2257 C C . THR B 1 69 ? 8.805 -6.414 14.727 1 98.69 69 THR B C 1
ATOM 2259 O O . THR B 1 69 ? 9.469 -7.379 14.359 1 98.69 69 THR B O 1
ATOM 2262 N N . GLU B 1 70 ? 9.195 -5.582 15.664 1 98.81 70 GLU B N 1
ATOM 2263 C CA . GLU B 1 70 ? 10.484 -5.695 16.344 1 98.81 70 GLU B CA 1
ATOM 2264 C C . GLU B 1 70 ? 10.562 -6.98 17.156 1 98.81 70 GLU B C 1
ATOM 2266 O O . GLU B 1 70 ? 11.641 -7.555 17.312 1 98.81 70 GLU B O 1
ATOM 2271 N N . GLU B 1 71 ? 9.492 -7.469 17.562 1 98.69 71 GLU B N 1
ATOM 2272 C CA . GLU B 1 71 ? 9.477 -8.656 18.406 1 98.69 71 GLU B CA 1
ATOM 2273 C C . GLU B 1 71 ? 9.781 -9.914 17.609 1 98.69 71 GLU B C 1
ATOM 2275 O O . GLU B 1 71 ? 10.07 -10.969 18.172 1 98.69 71 GLU B O 1
ATOM 2280 N N . GLU B 1 72 ? 9.758 -9.797 16.359 1 98.75 72 GLU B N 1
ATOM 2281 C CA . GLU B 1 72 ? 9.883 -10.969 15.5 1 98.75 72 GLU B CA 1
ATOM 2282 C C . GLU B 1 72 ? 11.289 -11.07 14.898 1 98.75 72 GLU B C 1
ATOM 2284 O O . GLU B 1 72 ? 11.555 -11.938 14.07 1 98.75 72 GLU B O 1
ATOM 2289 N N . LEU B 1 73 ? 12.156 -10.141 15.32 1 98.69 73 LEU B N 1
ATOM 2290 C CA . LEU B 1 73 ? 13.531 -10.188 14.836 1 98.69 73 LEU B CA 1
ATOM 2291 C C . LEU B 1 73 ? 14.141 -11.57 15.047 1 98.69 73 LEU B C 1
ATOM 2293 O O . LEU B 1 73 ? 14.086 -12.117 16.156 1 98.69 73 LEU B O 1
ATOM 2297 N N . GLY B 1 74 ? 14.57 -12.188 13.914 1 98.69 74 GLY B N 1
ATOM 2298 C CA . GLY B 1 74 ? 15.203 -13.492 13.984 1 98.69 74 GLY B CA 1
ATOM 2299 C C . GLY B 1 74 ? 14.266 -14.633 13.648 1 98.69 74 GLY B C 1
ATOM 2300 O O . GLY B 1 74 ? 14.711 -15.773 13.469 1 98.69 74 GLY B O 1
ATOM 2301 N N . ASP B 1 75 ? 13.016 -14.359 13.539 1 98.69 75 ASP B N 1
ATOM 2302 C CA . ASP B 1 75 ? 12.031 -15.375 13.164 1 98.69 75 ASP B CA 1
ATOM 2303 C C . ASP B 1 75 ? 11.875 -15.445 11.648 1 98.69 75 ASP B C 1
ATOM 2305 O O . ASP B 1 75 ? 12.125 -14.469 10.938 1 98.69 75 ASP B O 1
ATOM 2309 N N . PHE B 1 76 ? 11.422 -16.562 11.172 1 98.69 76 PHE B N 1
ATOM 2310 C CA . PHE B 1 76 ? 11.234 -16.734 9.734 1 98.69 76 PHE B CA 1
ATOM 2311 C C . PHE B 1 76 ? 10.086 -15.852 9.234 1 98.69 76 PHE B C 1
ATOM 2313 O O . PHE B 1 76 ? 8.984 -15.898 9.773 1 98.69 76 PHE B O 1
ATOM 2320 N N . LYS B 1 77 ? 10.352 -15.148 8.195 1 98.69 77 LYS B N 1
ATOM 2321 C CA . LYS B 1 77 ? 9.367 -14.219 7.637 1 98.69 77 LYS B CA 1
ATOM 2322 C C . LYS B 1 77 ? 8.07 -14.945 7.281 1 98.69 77 LYS B C 1
ATOM 2324 O O . LYS B 1 77 ? 6.977 -14.484 7.613 1 98.69 77 LYS B O 1
ATOM 2329 N N . ALA B 1 78 ? 8.172 -16.094 6.621 1 98.75 78 ALA B N 1
ATOM 2330 C CA . ALA B 1 78 ? 6.992 -16.812 6.145 1 98.75 78 ALA B CA 1
ATOM 2331 C C . ALA B 1 78 ? 6.086 -17.203 7.305 1 98.75 78 ALA B C 1
ATOM 2333 O O . ALA B 1 78 ? 4.859 -17.125 7.199 1 98.75 78 ALA B O 1
ATOM 2334 N N . VAL B 1 79 ? 6.648 -17.547 8.367 1 98.75 79 VAL B N 1
ATOM 2335 C CA . VAL B 1 79 ? 5.898 -17.984 9.539 1 98.75 79 VAL B CA 1
ATOM 2336 C C . VAL B 1 79 ? 5.223 -16.781 10.195 1 98.75 79 VAL B C 1
ATOM 2338 O O . VAL B 1 79 ? 4.031 -16.828 10.516 1 98.75 79 VAL B O 1
ATOM 2341 N N . CYS B 1 80 ? 6.027 -15.734 10.383 1 98.88 80 CYS B N 1
ATOM 2342 C CA . CYS B 1 80 ? 5.492 -14.523 10.992 1 98.88 80 CYS B CA 1
ATOM 2343 C C . CYS B 1 80 ? 4.352 -13.953 10.156 1 98.88 80 CYS B C 1
ATOM 2345 O O . CYS B 1 80 ? 3.305 -13.594 10.688 1 98.88 80 CYS B O 1
ATOM 2347 N N . ALA B 1 81 ? 4.543 -13.93 8.859 1 98.88 81 ALA B N 1
ATOM 2348 C CA . ALA B 1 81 ? 3.52 -13.406 7.957 1 98.88 81 ALA B CA 1
ATOM 2349 C C . ALA B 1 81 ? 2.238 -14.227 8.047 1 98.88 81 ALA B C 1
ATOM 2351 O O . ALA B 1 81 ? 1.137 -13.672 8.062 1 98.88 81 ALA B O 1
ATOM 2352 N N . ALA B 1 82 ? 2.398 -15.508 8.078 1 98.88 82 ALA B N 1
ATOM 2353 C CA . ALA B 1 82 ? 1.23 -16.375 8.172 1 98.88 82 ALA B CA 1
ATOM 2354 C C . ALA B 1 82 ? 0.422 -16.078 9.43 1 98.88 82 ALA B C 1
ATOM 2356 O O . ALA B 1 82 ? -0.811 -16.062 9.398 1 98.88 82 ALA B O 1
ATOM 2357 N N . MET B 1 83 ? 1.12 -15.836 10.508 1 98.75 83 MET B N 1
ATOM 2358 C CA . MET B 1 83 ? 0.457 -15.508 11.766 1 98.75 83 MET B CA 1
ATOM 2359 C C . MET B 1 83 ? -0.319 -14.195 11.648 1 98.75 83 MET B C 1
ATOM 2361 O O . MET B 1 83 ? -1.475 -14.117 12.062 1 98.75 83 MET B O 1
ATOM 2365 N N . HIS B 1 84 ? 0.285 -13.242 11.078 1 98.81 84 HIS B N 1
ATOM 2366 C CA . HIS B 1 84 ? -0.35 -11.938 10.93 1 98.81 84 HIS B CA 1
ATOM 2367 C C . HIS B 1 84 ? -1.555 -12.016 10 1 98.81 84 HIS B C 1
ATOM 2369 O O . HIS B 1 84 ? -2.586 -11.391 10.258 1 98.81 84 HIS B O 1
ATOM 2375 N N . LEU B 1 85 ? -1.438 -12.758 8.906 1 98.88 85 LEU B N 1
ATOM 2376 C CA . LEU B 1 85 ? -2.535 -12.883 7.957 1 98.88 85 LEU B CA 1
ATOM 2377 C C . LEU B 1 85 ? -3.713 -13.625 8.578 1 98.88 85 LEU B C 1
ATOM 2379 O O . LEU B 1 85 ? -4.867 -13.25 8.375 1 98.88 85 LEU B O 1
ATOM 2383 N N . THR B 1 86 ? -3.42 -14.617 9.352 1 98.88 86 THR B N 1
ATOM 2384 C CA . THR B 1 86 ? -4.469 -15.375 10.023 1 98.88 86 THR B CA 1
ATOM 2385 C C . THR B 1 86 ? -5.199 -14.508 11.039 1 98.88 86 THR B C 1
ATOM 2387 O O . THR B 1 86 ? -6.414 -14.625 11.211 1 98.88 86 THR B O 1
ATOM 2390 N N . ALA B 1 87 ? -4.445 -13.633 11.695 1 98.81 87 ALA B N 1
ATOM 2391 C CA . ALA B 1 87 ? -5.047 -12.711 12.648 1 98.81 87 ALA B CA 1
ATOM 2392 C C . ALA B 1 87 ? -5.953 -11.711 11.953 1 98.81 87 ALA B C 1
ATOM 2394 O O . ALA B 1 87 ? -6.961 -11.273 12.516 1 98.81 87 ALA B O 1
ATOM 2395 N N . LEU B 1 88 ? -5.621 -11.406 10.742 1 98.75 88 LEU B N 1
ATOM 2396 C CA . LEU B 1 88 ? -6.398 -10.477 9.938 1 98.75 88 LEU B CA 1
ATOM 2397 C C . LEU B 1 88 ? -7.676 -11.133 9.422 1 98.75 88 LEU B C 1
ATOM 2399 O O . LEU B 1 88 ? -8.742 -10.508 9.422 1 98.75 88 LEU B O 1
ATOM 2403 N N . ASN B 1 89 ? -7.578 -12.383 9.016 1 98.81 89 ASN B N 1
ATOM 2404 C CA . ASN B 1 89 ? -8.703 -13.133 8.461 1 98.81 89 ASN B CA 1
ATOM 2405 C C . ASN B 1 89 ? -8.594 -14.625 8.773 1 98.81 89 ASN B C 1
ATOM 2407 O O . ASN B 1 89 ? -7.93 -15.367 8.047 1 98.81 89 ASN B O 1
ATOM 2411 N N . SER B 1 90 ? -9.281 -15.031 9.711 1 98.69 90 SER B N 1
ATOM 2412 C CA . SER B 1 90 ? -9.18 -16.422 10.172 1 98.69 90 SER B CA 1
ATOM 2413 C C . SER B 1 90 ? -9.984 -17.359 9.281 1 98.69 90 SER B C 1
ATOM 2415 O O . SER B 1 90 ? -9.898 -18.578 9.422 1 98.69 90 SER B O 1
ATOM 2417 N N . GLU B 1 91 ? -10.656 -16.781 8.297 1 98.19 91 GLU B N 1
ATOM 2418 C CA . GLU B 1 91 ? -11.531 -17.594 7.449 1 98.19 91 GLU B CA 1
ATOM 2419 C C . GLU B 1 91 ? -10.773 -18.156 6.25 1 98.19 91 GLU B C 1
ATOM 2421 O O . GLU B 1 91 ? -11.305 -18.984 5.512 1 98.19 91 GLU B O 1
ATOM 2426 N N . ILE B 1 92 ? -9.586 -17.75 6.062 1 98.69 92 ILE B N 1
ATOM 2427 C CA . ILE B 1 92 ? -8.836 -18.234 4.91 1 98.69 92 ILE B CA 1
ATOM 2428 C C . ILE B 1 92 ? -7.742 -19.188 5.367 1 98.69 92 ILE B C 1
ATOM 2430 O O . ILE B 1 92 ? -7.469 -19.312 6.566 1 98.69 92 ILE B O 1
ATOM 2434 N N . THR B 1 93 ? -7.156 -19.906 4.406 1 98.88 93 THR B N 1
ATOM 2435 C CA . THR B 1 93 ? -6.035 -20.812 4.664 1 98.88 93 THR B CA 1
ATOM 2436 C C . THR B 1 93 ? -4.715 -20.141 4.273 1 98.88 93 THR B C 1
ATOM 2438 O O . THR B 1 93 ? -4.562 -19.672 3.148 1 98.88 93 THR B O 1
ATOM 2441 N N . VAL B 1 94 ? -3.789 -20.109 5.215 1 98.88 94 VAL B N 1
ATOM 2442 C CA . VAL B 1 94 ? -2.457 -19.578 4.938 1 98.88 94 VAL B CA 1
ATOM 2443 C C . VAL B 1 94 ? -1.415 -20.688 5.137 1 98.88 94 VAL B C 1
ATOM 2445 O O . VAL B 1 94 ? -1.297 -21.234 6.23 1 98.88 94 VAL B O 1
ATOM 2448 N N . ASN B 1 95 ? -0.699 -21 4.086 1 98.69 95 ASN B N 1
ATOM 2449 C CA . ASN B 1 95 ? 0.36 -22 4.129 1 98.69 95 ASN B CA 1
ATOM 2450 C C . ASN B 1 95 ? 1.742 -21.359 4.145 1 98.69 95 ASN B C 1
ATOM 2452 O O . ASN B 1 95 ? 2.129 -20.688 3.191 1 98.69 95 ASN B O 1
ATOM 2456 N N . SER B 1 96 ? 2.471 -21.547 5.191 1 98.06 96 SER B N 1
ATOM 2457 C CA . SER B 1 96 ? 3.828 -21.031 5.312 1 98.06 96 SER B CA 1
ATOM 2458 C C . SER B 1 96 ? 4.855 -22.062 4.84 1 98.06 96 SER B C 1
ATOM 2460 O O . SER B 1 96 ? 4.816 -23.219 5.254 1 98.06 96 SER B O 1
ATOM 2462 N N . CYS B 1 97 ? 5.684 -21.625 3.996 1 95.88 97 CYS B N 1
ATOM 2463 C CA . CYS B 1 97 ? 6.785 -22.438 3.506 1 95.88 97 CYS B CA 1
ATOM 2464 C C . CYS B 1 97 ? 8.125 -21.75 3.752 1 95.88 97 CYS B C 1
ATOM 2466 O O . CYS B 1 97 ? 8.703 -21.172 2.834 1 95.88 97 CYS B O 1
ATOM 2468 N N . PRO B 1 98 ? 8.625 -22.016 5.02 1 95.88 98 PRO B N 1
ATOM 2469 C CA . PRO B 1 98 ? 9.961 -21.453 5.25 1 95.88 98 PRO B CA 1
ATOM 2470 C C . PRO B 1 98 ? 11.047 -22.156 4.434 1 95.88 98 PRO B C 1
ATOM 2472 O O . PRO B 1 98 ? 11.281 -23.359 4.613 1 95.88 98 PRO B O 1
ATOM 2475 N N . GLY B 1 99 ? 11.523 -21.578 3.377 1 93.19 99 GLY B N 1
ATOM 2476 C CA . GLY B 1 99 ? 12.5 -22.141 2.455 1 93.19 99 GLY B CA 1
ATOM 2477 C C . GLY B 1 99 ? 12.609 -21.359 1.159 1 93.19 99 GLY B C 1
ATOM 2478 O O . GLY B 1 99 ? 11.867 -20.406 0.934 1 93.19 99 GLY B O 1
ATOM 2479 N N . ARG B 1 100 ? 13.508 -21.875 0.38 1 94.25 100 ARG B N 1
ATOM 2480 C CA . ARG B 1 100 ? 13.742 -21.25 -0.914 1 94.25 100 ARG B CA 1
ATOM 2481 C C . ARG B 1 100 ? 13.055 -22.016 -2.035 1 94.25 100 ARG B C 1
ATOM 2483 O O . ARG B 1 100 ? 13.062 -23.25 -2.045 1 94.25 100 ARG B O 1
ATOM 2490 N N . LEU B 1 101 ? 12.336 -21.328 -2.873 1 96.94 101 LEU B N 1
ATOM 2491 C CA . LEU B 1 101 ? 11.883 -21.938 -4.117 1 96.94 101 LEU B CA 1
ATOM 2492 C C . LEU B 1 101 ? 13.078 -22.297 -5 1 96.94 101 LEU B C 1
ATOM 2494 O O . LEU B 1 101 ? 13.953 -21.469 -5.246 1 96.94 101 LEU B O 1
ATOM 2498 N N . ASN B 1 102 ? 13.125 -23.516 -5.418 1 96.69 102 ASN B N 1
ATOM 2499 C CA . ASN B 1 102 ? 14.227 -23.984 -6.262 1 96.69 102 ASN B CA 1
ATOM 2500 C C . ASN B 1 102 ? 13.758 -25.016 -7.277 1 96.69 102 ASN B C 1
ATOM 2502 O O . ASN B 1 102 ? 12.578 -25.375 -7.312 1 96.69 102 ASN B O 1
ATOM 2506 N N . LYS B 1 103 ? 14.703 -25.453 -7.984 1 96.94 103 LYS B N 1
ATOM 2507 C CA . LYS B 1 103 ? 14.383 -26.344 -9.102 1 96.94 103 LYS B CA 1
ATOM 2508 C C . LYS B 1 103 ? 13.789 -27.656 -8.602 1 96.94 103 LYS B C 1
ATOM 2510 O O . LYS B 1 103 ? 12.992 -28.297 -9.297 1 96.94 103 LYS B O 1
ATOM 2515 N N . ASP B 1 104 ? 14.109 -28.016 -7.402 1 97.25 104 ASP B N 1
ATOM 2516 C CA . ASP B 1 104 ? 13.711 -29.328 -6.883 1 97.25 104 ASP B CA 1
ATOM 2517 C C . ASP B 1 104 ? 12.289 -29.281 -6.332 1 97.25 104 ASP B C 1
ATOM 2519 O O . ASP B 1 104 ? 11.617 -30.312 -6.25 1 97.25 104 ASP B O 1
ATOM 2523 N N . ASN B 1 105 ? 11.766 -28.125 -6.016 1 97.56 105 ASN B N 1
ATOM 2524 C CA . ASN B 1 105 ? 10.477 -28.078 -5.336 1 97.56 105 ASN B CA 1
ATOM 2525 C C . ASN B 1 105 ? 9.469 -27.219 -6.09 1 97.56 105 ASN B C 1
ATOM 2527 O O . ASN B 1 105 ? 8.273 -27.297 -5.828 1 97.56 105 ASN B O 1
ATOM 2531 N N . ALA B 1 106 ? 9.898 -26.438 -6.984 1 98.19 106 ALA B N 1
ATOM 2532 C CA . ALA B 1 106 ? 9.086 -25.391 -7.613 1 98.19 106 ALA B CA 1
ATOM 2533 C C . ALA B 1 106 ? 7.875 -25.984 -8.32 1 98.19 106 ALA B C 1
ATOM 2535 O O . ALA B 1 106 ? 6.758 -25.484 -8.18 1 98.19 106 ALA B O 1
ATOM 2536 N N . SER B 1 107 ? 8.094 -27.031 -9.07 1 98.38 107 SER B N 1
ATOM 2537 C CA . SER B 1 107 ? 7.012 -27.641 -9.844 1 98.38 107 SER B CA 1
ATOM 2538 C C . SER B 1 107 ? 5.883 -28.125 -8.945 1 98.38 107 SER B C 1
ATOM 2540 O O . SER B 1 107 ? 4.711 -27.844 -9.195 1 98.38 107 SER B O 1
ATOM 2542 N N . GLU B 1 108 ? 6.266 -28.812 -7.914 1 98.06 108 GLU B N 1
ATOM 2543 C CA . GLU B 1 108 ? 5.277 -29.359 -6.988 1 98.06 108 GLU B CA 1
ATOM 2544 C C . GLU B 1 108 ? 4.566 -28.234 -6.223 1 98.06 108 GLU B C 1
ATOM 2546 O O . GLU B 1 108 ? 3.338 -28.234 -6.117 1 98.06 108 GLU B O 1
ATOM 2551 N N . LEU B 1 109 ? 5.258 -27.375 -5.738 1 98 109 LEU B N 1
ATOM 2552 C CA . LEU B 1 109 ? 4.695 -26.297 -4.93 1 98 109 LEU B CA 1
ATOM 2553 C C . LEU B 1 109 ? 3.744 -25.438 -5.754 1 98 109 LEU B C 1
ATOM 2555 O O . LEU B 1 109 ? 2.627 -25.141 -5.32 1 98 109 LEU B O 1
ATOM 2559 N N . ILE B 1 110 ? 4.117 -25.062 -6.918 1 98.62 110 ILE B N 1
ATOM 2560 C CA . ILE B 1 110 ? 3.336 -24.156 -7.758 1 98.62 110 ILE B CA 1
ATOM 2561 C C . ILE B 1 110 ? 2.076 -24.875 -8.242 1 98.62 110 ILE B C 1
ATOM 2563 O O . ILE B 1 110 ? 1.019 -24.25 -8.383 1 98.62 110 ILE B O 1
ATOM 2567 N N . SER B 1 111 ? 2.152 -26.172 -8.375 1 98.56 111 SER B N 1
ATOM 2568 C CA . SER B 1 111 ? 1.035 -26.938 -8.914 1 98.56 111 SER B CA 1
ATOM 2569 C C . SER B 1 111 ? -0.2 -26.812 -8.031 1 98.56 111 SER B C 1
ATOM 2571 O O . SER B 1 111 ? -1.329 -26.922 -8.508 1 98.56 111 SER B O 1
ATOM 2573 N N . ASP B 1 112 ? -0.025 -26.5 -6.754 1 98.25 112 ASP B N 1
ATOM 2574 C CA . ASP B 1 112 ? -1.113 -26.469 -5.781 1 98.25 112 ASP B CA 1
ATOM 2575 C C . ASP B 1 112 ? -1.853 -25.141 -5.828 1 98.25 112 ASP B C 1
ATOM 2577 O O . ASP B 1 112 ? -2.869 -24.953 -5.152 1 98.25 112 ASP B O 1
ATOM 2581 N N . TYR B 1 113 ? -1.406 -24.234 -6.695 1 98.81 113 TYR B N 1
ATOM 2582 C CA . TYR B 1 113 ? -1.963 -22.891 -6.684 1 98.81 113 TYR B CA 1
ATOM 2583 C C . TYR B 1 113 ? -2.422 -22.484 -8.078 1 98.81 113 TYR B C 1
ATOM 2585 O O . TYR B 1 113 ? -1.994 -23.062 -9.078 1 98.81 113 TYR B O 1
ATOM 2593 N N . ASP B 1 114 ? -3.295 -21.438 -8.117 1 98.88 114 ASP B N 1
ATOM 2594 C CA . ASP B 1 114 ? -3.883 -20.984 -9.375 1 98.88 114 ASP B CA 1
ATOM 2595 C C . ASP B 1 114 ? -3.045 -19.859 -10 1 98.88 114 ASP B C 1
ATOM 2597 O O . ASP B 1 114 ? -2.99 -19.734 -11.227 1 98.88 114 ASP B O 1
ATOM 2601 N N . ILE B 1 115 ? -2.463 -19.031 -9.156 1 98.94 115 ILE B N 1
ATOM 2602 C CA . ILE B 1 115 ? -1.715 -17.859 -9.562 1 98.94 115 ILE B CA 1
ATOM 2603 C C . ILE B 1 115 ? -0.436 -17.734 -8.734 1 98.94 115 ILE B C 1
ATOM 2605 O O . ILE B 1 115 ? -0.441 -18.016 -7.535 1 98.94 115 ILE B O 1
ATOM 2609 N N . VAL B 1 116 ? 0.663 -17.359 -9.375 1 98.94 116 VAL B N 1
ATOM 2610 C CA . VAL B 1 116 ? 1.919 -17.109 -8.68 1 98.94 116 VAL B CA 1
ATOM 2611 C C . VAL B 1 116 ? 2.236 -15.617 -8.727 1 98.94 116 VAL B C 1
ATOM 2613 O O . VAL B 1 116 ? 2.17 -14.992 -9.789 1 98.94 116 VAL B O 1
ATOM 2616 N N . VAL B 1 117 ? 2.564 -15.039 -7.594 1 98.94 117 VAL B N 1
ATOM 2617 C CA . VAL B 1 117 ? 2.92 -13.633 -7.488 1 98.94 117 VAL B CA 1
ATOM 2618 C C . VAL B 1 117 ? 4.383 -13.492 -7.07 1 98.94 117 VAL B C 1
ATOM 2620 O O . VAL B 1 117 ? 4.816 -14.117 -6.098 1 98.94 117 VAL B O 1
ATOM 2623 N N . ASP B 1 118 ? 5.051 -12.648 -7.754 1 98.56 118 ASP B N 1
ATOM 2624 C CA . ASP B 1 118 ? 6.488 -12.445 -7.602 1 98.56 118 ASP B CA 1
ATOM 2625 C C . ASP B 1 118 ? 6.781 -11.367 -6.551 1 98.56 118 ASP B C 1
ATOM 2627 O O . ASP B 1 118 ? 6.562 -10.18 -6.793 1 98.56 118 ASP B O 1
ATOM 2631 N N . GLY B 1 119 ? 7.293 -11.766 -5.457 1 97.94 119 GLY B N 1
ATOM 2632 C CA . GLY B 1 119 ? 7.797 -10.852 -4.445 1 97.94 119 GLY B CA 1
ATOM 2633 C C . GLY B 1 119 ? 9.289 -10.992 -4.203 1 97.94 119 GLY B C 1
ATOM 2634 O O . GLY B 1 119 ? 9.789 -10.609 -3.143 1 97.94 119 GLY B O 1
ATOM 2635 N N . CYS B 1 120 ? 10 -11.562 -5.145 1 95.06 120 CYS B N 1
ATOM 2636 C CA . CYS B 1 120 ? 11.422 -11.836 -4.973 1 95.06 120 CYS B CA 1
ATOM 2637 C C . CYS B 1 120 ? 12.266 -10.656 -5.441 1 95.06 120 CYS B C 1
ATOM 2639 O O . CYS B 1 120 ? 11.727 -9.672 -5.953 1 95.06 120 CYS B O 1
ATOM 2641 N N . ASP B 1 121 ? 13.609 -10.82 -5.246 1 91.75 121 ASP B N 1
ATOM 2642 C CA . ASP B 1 121 ? 14.469 -9.695 -5.59 1 91.75 121 ASP B CA 1
ATOM 2643 C C . ASP B 1 121 ? 15.656 -10.148 -6.441 1 91.75 121 ASP B C 1
ATOM 2645 O O . ASP B 1 121 ? 16.703 -9.492 -6.457 1 91.75 121 ASP B O 1
ATOM 2649 N N . ASN B 1 122 ? 15.438 -11.398 -7.094 1 93 122 ASN B N 1
ATOM 2650 C CA . ASN B 1 122 ? 16.562 -11.852 -7.891 1 93 122 ASN B CA 1
ATOM 2651 C C . ASN B 1 122 ? 16.109 -12.516 -9.188 1 93 122 ASN B C 1
ATOM 2653 O O . ASN B 1 122 ? 15.047 -13.125 -9.234 1 93 122 ASN B O 1
ATOM 2657 N N . PHE B 1 123 ? 17 -12.484 -10.133 1 95.75 123 PHE B N 1
ATOM 2658 C CA . PHE B 1 123 ? 16.703 -12.906 -11.492 1 95.75 123 PHE B CA 1
ATOM 2659 C C . PHE B 1 123 ? 16.516 -14.422 -11.555 1 95.75 123 PHE B C 1
ATOM 2661 O O . PHE B 1 123 ? 15.609 -14.906 -12.242 1 95.75 123 PHE B O 1
ATOM 2668 N N . ALA B 1 124 ? 17.297 -15.141 -10.859 1 95.94 124 ALA B N 1
ATOM 2669 C CA . ALA B 1 124 ? 17.266 -16.594 -10.945 1 95.94 124 ALA B CA 1
ATOM 2670 C C . ALA B 1 124 ? 15.883 -17.141 -10.57 1 95.94 124 ALA B C 1
ATOM 2672 O O . ALA B 1 124 ? 15.344 -18 -11.273 1 95.94 124 ALA B O 1
ATOM 2673 N N . THR B 1 125 ? 15.32 -16.641 -9.492 1 97.06 125 THR B N 1
ATOM 2674 C CA . THR B 1 125 ? 14 -17.078 -9.039 1 97.06 125 THR B CA 1
ATOM 2675 C C . THR B 1 125 ? 12.922 -16.672 -10.039 1 97.06 125 THR B C 1
ATOM 2677 O O . THR B 1 125 ? 11.984 -17.422 -10.289 1 97.06 125 THR B O 1
ATOM 2680 N N . ARG B 1 126 ? 13.086 -15.531 -10.625 1 98 126 ARG B N 1
ATOM 2681 C CA . ARG B 1 126 ? 12.109 -15.031 -11.586 1 98 126 ARG B CA 1
ATOM 2682 C C . ARG B 1 126 ? 12.062 -15.922 -12.828 1 98 126 ARG B C 1
ATOM 2684 O O . ARG B 1 126 ? 10.984 -16.25 -13.32 1 98 126 ARG B O 1
ATOM 2691 N N . TYR B 1 127 ? 13.227 -16.344 -13.289 1 98.31 127 TYR B N 1
ATOM 2692 C CA . TYR B 1 127 ? 13.266 -17.234 -14.438 1 98.31 127 TYR B CA 1
ATOM 2693 C C . TYR B 1 127 ? 12.664 -18.594 -14.094 1 98.31 127 TYR B C 1
ATOM 2695 O O . TYR B 1 127 ? 11.961 -19.188 -14.906 1 98.31 127 TYR B O 1
ATOM 2703 N N . LEU B 1 128 ? 12.953 -19.031 -12.898 1 98.5 128 LEU B N 1
ATOM 2704 C CA . LEU B 1 128 ? 12.414 -20.312 -12.438 1 98.5 128 LEU B CA 1
ATOM 2705 C C . LEU B 1 128 ? 10.891 -20.266 -12.383 1 98.5 128 LEU B C 1
ATOM 2707 O O . LEU B 1 128 ? 10.219 -21.156 -12.906 1 98.5 128 LEU B O 1
ATOM 2711 N N . ILE B 1 129 ? 10.32 -19.203 -11.758 1 98.69 129 ILE B N 1
ATOM 2712 C CA . ILE B 1 129 ? 8.875 -19.031 -11.672 1 98.69 129 ILE B CA 1
ATOM 2713 C C . ILE B 1 129 ? 8.273 -19.016 -13.078 1 98.69 129 ILE B C 1
ATOM 2715 O O . ILE B 1 129 ? 7.281 -19.703 -13.344 1 98.69 129 ILE B O 1
ATOM 2719 N N . ASN B 1 130 ? 8.914 -18.203 -13.914 1 98.62 130 ASN B N 1
ATOM 2720 C CA . ASN B 1 130 ? 8.453 -18.062 -15.289 1 98.62 130 ASN B CA 1
ATOM 2721 C C . ASN B 1 130 ? 8.344 -19.422 -15.984 1 98.62 130 ASN B C 1
ATOM 2723 O O . ASN B 1 130 ? 7.305 -19.75 -16.562 1 98.62 130 ASN B O 1
ATOM 2727 N N . ASP B 1 131 ? 9.344 -20.203 -15.922 1 98.44 131 ASP B N 1
ATOM 2728 C CA . ASP B 1 131 ? 9.414 -21.484 -16.625 1 98.44 131 ASP B CA 1
ATOM 2729 C C . ASP B 1 131 ? 8.367 -22.453 -16.109 1 98.44 131 ASP B C 1
ATOM 2731 O O . ASP B 1 131 ? 7.695 -23.141 -16.891 1 98.44 131 ASP B O 1
ATOM 2735 N N . ILE B 1 132 ? 8.219 -22.531 -14.812 1 98.69 132 ILE B N 1
ATOM 2736 C CA . ILE B 1 132 ? 7.277 -23.484 -14.219 1 98.69 132 ILE B CA 1
ATOM 2737 C C . ILE B 1 132 ? 5.848 -23.031 -14.523 1 98.69 132 ILE B C 1
ATOM 2739 O O . ILE B 1 132 ? 4.98 -23.875 -14.797 1 98.69 132 ILE B O 1
ATOM 2743 N N . CYS B 1 133 ? 5.57 -21.75 -14.477 1 98.69 133 CYS B N 1
ATOM 2744 C CA . CYS B 1 133 ? 4.238 -21.234 -14.781 1 98.69 133 CYS B CA 1
ATOM 2745 C C . CYS B 1 133 ? 3.857 -21.531 -16.219 1 98.69 133 CYS B C 1
ATOM 2747 O O . CYS B 1 133 ? 2.701 -21.844 -16.516 1 98.69 133 CYS B O 1
ATOM 2749 N N . ILE B 1 134 ? 4.836 -21.375 -17.141 1 98.19 134 ILE B N 1
ATOM 2750 C CA . ILE B 1 134 ? 4.59 -21.703 -18.531 1 98.19 134 ILE B CA 1
ATOM 2751 C C . ILE B 1 134 ? 4.227 -23.172 -18.656 1 98.19 134 ILE B C 1
ATOM 2753 O O . ILE B 1 134 ? 3.227 -23.531 -19.297 1 98.19 134 ILE B O 1
ATOM 2757 N N . GLU B 1 135 ? 5.012 -23.953 -18.047 1 98 135 GLU B N 1
ATOM 2758 C CA . GLU B 1 135 ? 4.824 -25.406 -18.109 1 98 135 GLU B CA 1
ATOM 2759 C C . GLU B 1 135 ? 3.445 -25.797 -17.594 1 98 135 GLU B C 1
ATOM 2761 O O . GLU B 1 135 ? 2.816 -26.719 -18.141 1 98 135 GLU B O 1
ATOM 2766 N N . GLN B 1 136 ? 2.975 -25.125 -16.578 1 98.31 136 GLN B N 1
ATOM 2767 C CA . GLN B 1 136 ? 1.758 -25.547 -15.898 1 98.31 136 GLN B CA 1
ATOM 2768 C C . GLN B 1 136 ? 0.571 -24.672 -16.297 1 98.31 136 GLN B C 1
ATOM 2770 O O . GLN B 1 136 ? -0.543 -24.875 -15.797 1 98.31 136 GLN B O 1
ATOM 2775 N N . GLY B 1 137 ? 0.784 -23.703 -17.094 1 97.62 137 GLY B N 1
ATOM 2776 C CA . GLY B 1 137 ? -0.284 -22.859 -17.594 1 97.62 137 GLY B CA 1
ATOM 2777 C C . GLY B 1 137 ? -0.873 -21.953 -16.516 1 97.62 137 GLY B C 1
ATOM 2778 O O . GLY B 1 137 ? -2.094 -21.812 -16.422 1 97.62 137 GLY B O 1
ATOM 2779 N N . LYS B 1 138 ? 0.015 -21.391 -15.664 1 98.31 138 LYS B N 1
ATOM 2780 C CA . LYS B 1 138 ? -0.448 -20.562 -14.562 1 98.31 138 LYS B CA 1
ATOM 2781 C C . LYS B 1 138 ? -0.076 -19.094 -14.789 1 98.31 138 LYS B C 1
ATOM 2783 O O . LYS B 1 138 ? 1.016 -18.797 -15.273 1 98.31 138 LYS B O 1
ATOM 2788 N N . PRO B 1 139 ? -0.989 -18.141 -14.445 1 98.88 139 PRO B N 1
ATOM 2789 C CA . PRO B 1 139 ? -0.604 -16.734 -14.469 1 98.88 139 PRO B CA 1
ATOM 2790 C C . PRO B 1 139 ? 0.55 -16.422 -13.523 1 98.88 139 PRO B C 1
ATOM 2792 O O . PRO B 1 139 ? 0.588 -16.922 -12.398 1 98.88 139 PRO B O 1
ATOM 2795 N N . TYR B 1 140 ? 1.469 -15.633 -14.055 1 98.88 140 TYR B N 1
ATOM 2796 C CA . TYR B 1 140 ? 2.613 -15.117 -13.32 1 98.88 140 TYR B CA 1
ATOM 2797 C C . TYR B 1 140 ? 2.533 -13.594 -13.195 1 98.88 140 TYR B C 1
ATOM 2799 O O . TYR B 1 140 ? 2.719 -12.875 -14.18 1 98.88 140 TYR B O 1
ATOM 2807 N N . VAL B 1 141 ? 2.256 -13.094 -11.953 1 98.94 141 VAL B N 1
ATOM 2808 C CA . VAL B 1 141 ? 2.195 -11.664 -11.68 1 98.94 141 VAL B CA 1
ATOM 2809 C C . VAL B 1 141 ? 3.561 -11.164 -11.219 1 98.94 141 VAL B C 1
ATOM 2811 O O . VAL B 1 141 ? 3.986 -11.461 -10.094 1 98.94 141 VAL B O 1
ATOM 2814 N N . TYR B 1 142 ? 4.109 -10.297 -12.023 1 98.88 142 TYR B N 1
ATOM 2815 C CA . TYR B 1 142 ? 5.48 -9.82 -11.859 1 98.88 142 TYR B CA 1
ATOM 2816 C C . TYR B 1 142 ? 5.5 -8.422 -11.258 1 98.88 142 TYR B C 1
ATOM 2818 O O . TYR B 1 142 ? 4.672 -7.574 -11.609 1 98.88 142 TYR B O 1
ATOM 2826 N N . GLY B 1 143 ? 6.434 -8.234 -10.336 1 98.69 143 GLY B N 1
ATOM 2827 C CA . GLY B 1 143 ? 6.738 -6.91 -9.812 1 98.69 143 GLY B CA 1
ATOM 2828 C C . GLY B 1 143 ? 8.203 -6.73 -9.461 1 98.69 143 GLY B C 1
ATOM 2829 O O . GLY B 1 143 ? 8.852 -7.656 -8.977 1 98.69 143 GLY B O 1
ATOM 2830 N N . ALA B 1 144 ? 8.703 -5.547 -9.695 1 97.94 144 ALA B N 1
ATOM 2831 C CA . ALA B 1 144 ? 10.078 -5.203 -9.344 1 97.94 144 ALA B CA 1
ATOM 2832 C C . ALA B 1 144 ? 10.195 -3.725 -8.977 1 97.94 144 ALA B C 1
ATOM 2834 O O . ALA B 1 144 ? 9.383 -2.904 -9.414 1 97.94 144 ALA B O 1
ATOM 2835 N N . ILE B 1 145 ? 11.234 -3.453 -8.148 1 97.69 145 ILE B N 1
ATOM 2836 C CA . ILE B 1 145 ? 11.422 -2.074 -7.715 1 97.69 145 ILE B CA 1
ATOM 2837 C C . ILE B 1 145 ? 12.906 -1.724 -7.734 1 97.69 145 ILE B C 1
ATOM 2839 O O . ILE B 1 145 ? 13.766 -2.609 -7.66 1 97.69 145 ILE B O 1
ATOM 2843 N N . CYS B 1 146 ? 13.195 -0.461 -7.793 1 96.38 146 CYS B N 1
ATOM 2844 C CA . CYS B 1 146 ? 14.531 0.112 -7.668 1 96.38 146 CYS B CA 1
ATOM 2845 C C . CYS B 1 146 ? 14.461 1.559 -7.195 1 96.38 146 CYS B C 1
ATOM 2847 O O . CYS B 1 146 ? 14.023 2.439 -7.938 1 96.38 146 CYS B O 1
ATOM 2849 N N . GLY B 1 147 ? 14.922 1.819 -5.98 1 97.31 147 GLY B N 1
ATOM 2850 C CA . GLY B 1 147 ? 14.891 3.16 -5.422 1 97.31 147 GLY B CA 1
ATOM 2851 C C . GLY B 1 147 ? 13.484 3.709 -5.277 1 97.31 147 GLY B C 1
ATOM 2852 O O . GLY B 1 147 ? 12.766 3.363 -4.332 1 97.31 147 GLY B O 1
ATOM 2853 N N . PHE B 1 148 ? 13.133 4.516 -6.312 1 98.38 148 PHE B N 1
ATOM 2854 C CA . PHE B 1 148 ? 11.836 5.184 -6.285 1 98.38 148 PHE B CA 1
ATOM 2855 C C . PHE B 1 148 ? 10.93 4.645 -7.387 1 98.38 148 PHE B C 1
ATOM 2857 O O . PHE B 1 148 ? 9.82 5.148 -7.586 1 98.38 148 PHE B O 1
ATOM 2864 N N . GLU B 1 149 ? 11.375 3.594 -8.047 1 98.12 149 GLU B N 1
ATOM 2865 C CA . GLU B 1 149 ? 10.664 3.148 -9.234 1 98.12 149 GLU B CA 1
ATOM 2866 C C . GLU B 1 149 ? 10.125 1.731 -9.062 1 98.12 149 GLU B C 1
ATOM 2868 O O . GLU B 1 149 ? 10.75 0.9 -8.406 1 98.12 149 GLU B O 1
ATOM 2873 N N . GLY B 1 150 ? 8.977 1.523 -9.602 1 98.5 150 GLY B N 1
ATOM 2874 C CA . GLY B 1 150 ? 8.367 0.204 -9.633 1 98.5 150 GLY B CA 1
ATOM 2875 C C . GLY B 1 150 ? 7.863 -0.184 -11.016 1 98.5 150 GLY B C 1
ATOM 2876 O O . GLY B 1 150 ? 7.629 0.68 -11.859 1 98.5 150 GLY B O 1
ATOM 2877 N N . GLN B 1 151 ? 7.738 -1.471 -11.242 1 98.75 151 GLN B N 1
ATOM 2878 C CA . GLN B 1 151 ? 7.141 -1.977 -12.469 1 98.75 151 GLN B CA 1
ATOM 2879 C C . GLN B 1 151 ? 6.367 -3.266 -12.211 1 98.75 151 GLN B C 1
ATOM 2881 O O . GLN B 1 151 ? 6.734 -4.055 -11.344 1 98.75 151 GLN B O 1
ATOM 2886 N N . VAL B 1 152 ? 5.297 -3.469 -12.961 1 98.88 152 VAL B N 1
ATOM 2887 C CA . VAL B 1 152 ? 4.426 -4.629 -12.797 1 98.88 152 VAL B CA 1
ATOM 2888 C C . VAL B 1 152 ? 3.957 -5.121 -14.164 1 98.88 152 VAL B C 1
ATOM 2890 O O . VAL B 1 152 ? 3.697 -4.32 -15.07 1 98.88 152 VAL B O 1
ATOM 2893 N N . SER B 1 153 ? 3.883 -6.406 -14.32 1 98.75 153 SER B N 1
ATOM 2894 C CA . SER B 1 153 ? 3.295 -7.066 -15.484 1 98.75 153 SER B CA 1
ATOM 2895 C C . SER B 1 153 ? 2.584 -8.359 -15.086 1 98.75 153 SER B C 1
ATOM 2897 O O . SER B 1 153 ? 2.643 -8.773 -13.93 1 98.75 153 SER B O 1
ATOM 2899 N N . VAL B 1 154 ? 1.844 -8.875 -16.047 1 98.81 154 VAL B N 1
ATOM 2900 C CA . VAL B 1 154 ? 1.238 -10.195 -15.906 1 98.81 154 VAL B CA 1
ATOM 2901 C C . VAL B 1 154 ? 1.65 -11.086 -17.078 1 98.81 154 VAL B C 1
ATOM 2903 O O . VAL B 1 154 ? 1.362 -10.766 -18.234 1 98.81 154 VAL B O 1
ATOM 2906 N N . PHE B 1 155 ? 2.287 -12.141 -16.734 1 98.69 155 PHE B N 1
ATOM 2907 C CA . PHE B 1 155 ? 2.781 -13.07 -17.75 1 98.69 155 PHE B CA 1
ATOM 2908 C C . PHE B 1 155 ? 1.939 -14.336 -17.781 1 98.69 155 PHE B C 1
ATOM 2910 O O . PHE B 1 155 ? 1.233 -14.641 -16.812 1 98.69 155 PHE B O 1
ATOM 2917 N N . ASN B 1 156 ? 1.971 -15.023 -18.938 1 98.19 156 ASN B N 1
ATOM 2918 C CA . ASN B 1 156 ? 1.304 -16.312 -19.125 1 98.19 156 ASN B CA 1
ATOM 2919 C C . ASN B 1 156 ? -0.195 -16.203 -18.859 1 98.19 156 ASN B C 1
ATOM 2921 O O . ASN B 1 156 ? -0.755 -17.031 -18.125 1 98.19 156 ASN B O 1
ATOM 2925 N N . TYR B 1 157 ? -0.773 -15.141 -19.375 1 97.81 157 TYR B N 1
ATOM 2926 C CA . TYR B 1 157 ? -2.195 -14.867 -19.203 1 97.81 157 TYR B CA 1
ATOM 2927 C C . TYR B 1 157 ? -2.758 -14.109 -20.391 1 97.81 157 TYR B C 1
ATOM 2929 O O . TYR B 1 157 ? -2.049 -13.328 -21.031 1 97.81 157 TYR B O 1
ATOM 2937 N N . GLY B 1 158 ? -3.99 -14.391 -20.672 1 93 158 GLY B N 1
ATOM 2938 C CA . GLY B 1 158 ? -4.668 -13.641 -21.719 1 93 158 GLY B CA 1
ATOM 2939 C C . GLY B 1 158 ? -4.562 -14.297 -23.078 1 93 158 GLY B C 1
ATOM 2940 O O . GLY B 1 158 ? -4.066 -15.422 -23.203 1 93 158 GLY B O 1
ATOM 2941 N N . ASN B 1 159 ? -5.027 -13.547 -24.047 1 87.19 159 ASN B N 1
ATOM 2942 C CA . ASN B 1 159 ? -5.137 -14.102 -25.391 1 87.19 159 ASN B CA 1
ATOM 2943 C C . ASN B 1 159 ? -3.785 -14.109 -26.109 1 87.19 159 ASN B C 1
ATOM 2945 O O . ASN B 1 159 ? -3.539 -14.961 -26.969 1 87.19 159 ASN B O 1
ATOM 2949 N N . THR B 1 160 ? -2.938 -13.203 -25.844 1 84.69 160 THR B N 1
ATOM 2950 C CA . THR B 1 160 ? -1.579 -13.125 -26.359 1 84.69 160 THR B CA 1
ATOM 2951 C C . THR B 1 160 ? -0.563 -13.039 -25.234 1 84.69 160 THR B C 1
ATOM 2953 O O . THR B 1 160 ? 0.027 -11.984 -25 1 84.69 160 THR B O 1
ATOM 2956 N N . PRO B 1 161 ? -0.454 -14.109 -24.641 1 92 161 PRO B N 1
ATOM 2957 C CA . PRO B 1 161 ? 0.381 -14.109 -23.438 1 92 161 PRO B CA 1
ATOM 2958 C C . PRO B 1 161 ? 1.855 -13.859 -23.75 1 92 161 PRO B C 1
ATOM 2960 O O . PRO B 1 161 ? 2.365 -14.32 -24.766 1 92 161 PRO B O 1
ATOM 2963 N N . LYS B 1 162 ? 2.447 -13 -22.984 1 97.56 162 LYS B N 1
ATOM 2964 C CA . LYS B 1 162 ? 3.893 -12.797 -22.953 1 97.56 162 LYS B CA 1
ATOM 2965 C C . LYS B 1 162 ? 4.508 -13.461 -21.719 1 97.56 162 LYS B C 1
ATOM 2967 O O . LYS B 1 162 ? 3.791 -13.914 -20.828 1 97.56 162 LYS B O 1
ATOM 2972 N N . THR B 1 163 ? 5.816 -13.602 -21.812 1 98.25 163 THR B N 1
ATOM 2973 C CA . THR B 1 163 ? 6.535 -14.242 -20.719 1 98.25 163 THR B CA 1
ATOM 2974 C C . THR B 1 163 ? 7.602 -13.312 -20.156 1 98.25 163 THR B C 1
ATOM 2976 O O . THR B 1 163 ? 7.867 -12.25 -20.719 1 98.25 163 THR B O 1
ATOM 2979 N N . TYR B 1 164 ? 8.195 -13.727 -19.078 1 98.38 164 TYR B N 1
ATOM 2980 C CA . TYR B 1 164 ? 9.273 -12.953 -18.453 1 98.38 164 TYR B CA 1
ATOM 2981 C C . TYR B 1 164 ? 10.43 -12.766 -19.438 1 98.38 164 TYR B C 1
ATOM 2983 O O . TYR B 1 164 ? 11.086 -11.727 -19.422 1 98.38 164 TYR B O 1
ATOM 2991 N N . ARG B 1 165 ? 10.586 -13.672 -20.297 1 97.75 165 ARG B N 1
ATOM 2992 C CA . ARG B 1 165 ? 11.695 -13.641 -21.25 1 97.75 165 ARG B CA 1
ATOM 2993 C C . ARG B 1 165 ? 11.422 -12.656 -22.375 1 97.75 165 ARG B C 1
ATOM 2995 O O . ARG B 1 165 ? 12.336 -12.289 -23.125 1 97.75 165 ARG B O 1
ATOM 3002 N N . ASP B 1 166 ? 10.234 -12.211 -22.594 1 97.62 166 ASP B N 1
ATOM 3003 C CA . ASP B 1 166 ? 9.945 -11.125 -23.516 1 97.62 166 ASP B CA 1
ATOM 3004 C C . ASP B 1 166 ? 10.445 -9.789 -22.969 1 97.62 166 ASP B C 1
ATOM 3006 O O . ASP B 1 166 ? 10.781 -8.883 -23.734 1 97.62 166 ASP B O 1
ATOM 3010 N N . LEU B 1 167 ? 10.5 -9.68 -21.641 1 97.31 167 LEU B N 1
ATOM 3011 C CA . LEU B 1 167 ? 11.008 -8.484 -20.984 1 97.31 167 LEU B CA 1
ATOM 3012 C C . LEU B 1 167 ? 12.516 -8.555 -20.797 1 97.31 167 LEU B C 1
ATOM 3014 O O . LEU B 1 167 ? 13.227 -7.582 -21.062 1 97.31 167 LEU B O 1
ATOM 3018 N N . TYR B 1 168 ? 12.945 -9.734 -20.359 1 97.12 168 TYR B N 1
ATOM 3019 C CA . TYR B 1 168 ? 14.367 -10 -20.156 1 97.12 168 TYR B CA 1
ATOM 3020 C C . TYR B 1 168 ? 14.812 -11.25 -20.906 1 97.12 168 TYR B C 1
ATOM 3022 O O . TYR B 1 168 ? 14.977 -12.312 -20.297 1 97.12 168 TYR B O 1
ATOM 3030 N N . PRO B 1 169 ? 15.219 -11.117 -22.109 1 97.31 169 PRO B N 1
ATOM 3031 C CA . PRO B 1 169 ? 15.453 -12.281 -22.969 1 97.31 169 PRO B CA 1
ATOM 3032 C C . PRO B 1 169 ? 16.781 -12.961 -22.688 1 97.31 169 PRO B C 1
ATOM 3034 O O . PRO B 1 169 ? 16.938 -14.164 -22.938 1 97.31 169 PRO B O 1
ATOM 3037 N N . ASP B 1 170 ? 17.797 -12.219 -22.172 1 97.5 170 ASP B N 1
ATOM 3038 C CA . ASP B 1 170 ? 19.125 -12.773 -21.984 1 97.5 170 ASP B CA 1
ATOM 3039 C C . ASP B 1 170 ? 19.375 -13.156 -20.531 1 97.5 170 ASP B C 1
ATOM 3041 O O . ASP B 1 170 ? 19.969 -12.391 -19.766 1 97.5 170 ASP B O 1
ATOM 3045 N N . GLU B 1 171 ? 19.016 -14.344 -20.219 1 96.75 171 GLU B N 1
ATOM 3046 C CA . GLU B 1 171 ? 19.141 -14.844 -18.844 1 96.75 171 GLU B CA 1
ATOM 3047 C C . GLU B 1 171 ? 20.594 -14.797 -18.375 1 96.75 171 GLU B C 1
ATOM 3049 O O . GLU B 1 171 ? 20.859 -14.367 -17.25 1 96.75 171 GLU B O 1
ATOM 3054 N N . GLU B 1 172 ? 21.484 -15.227 -19.203 1 96.88 172 GLU B N 1
ATOM 3055 C CA . GLU B 1 172 ? 22.906 -15.266 -18.828 1 96.88 172 GLU B CA 1
ATOM 3056 C C . GLU B 1 172 ? 23.422 -13.867 -18.5 1 96.88 172 GLU B C 1
ATOM 3058 O O . GLU B 1 172 ? 24.156 -13.695 -17.516 1 96.88 172 GLU B O 1
ATOM 3063 N N . GLU B 1 173 ? 23.062 -12.969 -19.297 1 96.19 173 GLU B N 1
ATOM 3064 C CA . GLU B 1 173 ? 23.469 -11.586 -19.062 1 96.19 173 GLU B CA 1
ATOM 3065 C C . GLU B 1 173 ? 22.906 -11.07 -17.734 1 96.19 173 GLU B C 1
ATOM 3067 O O . GLU B 1 173 ? 23.625 -10.438 -16.953 1 96.19 173 GLU B O 1
ATOM 3072 N N . MET B 1 174 ? 21.625 -11.391 -17.5 1 94.5 174 MET B N 1
ATOM 3073 C CA . MET B 1 174 ? 20.984 -10.898 -16.297 1 94.5 174 MET B CA 1
ATOM 3074 C C . MET B 1 174 ? 21.609 -11.523 -15.047 1 94.5 174 MET B C 1
ATOM 3076 O O . MET B 1 174 ? 21.812 -10.836 -14.047 1 94.5 174 MET B O 1
ATOM 3080 N N . LEU B 1 175 ? 21.938 -12.75 -15.102 1 94.56 175 LEU B N 1
ATOM 3081 C CA . LEU B 1 175 ? 22.484 -13.469 -13.953 1 94.56 175 LEU B CA 1
ATOM 3082 C C . LEU B 1 175 ? 23.906 -12.984 -13.648 1 94.56 175 LEU B C 1
ATOM 3084 O O . LEU B 1 175 ? 24.422 -13.211 -12.547 1 94.56 175 LEU B O 1
ATOM 3088 N N . ARG B 1 176 ? 24.562 -12.227 -14.617 1 94.06 176 ARG B N 1
ATOM 3089 C CA . ARG B 1 176 ? 25.922 -11.734 -14.445 1 94.06 176 ARG B CA 1
ATOM 3090 C C . ARG B 1 176 ? 25.922 -10.289 -13.977 1 94.06 176 ARG B C 1
ATOM 3092 O O . ARG B 1 176 ? 26.953 -9.773 -13.555 1 94.06 176 ARG B O 1
ATOM 3099 N N . MET B 1 177 ? 24.781 -9.719 -14.023 1 90.06 177 MET B N 1
ATOM 3100 C CA . MET B 1 177 ? 24.688 -8.32 -13.609 1 90.06 177 MET B CA 1
ATOM 3101 C C . MET B 1 177 ? 24.969 -8.18 -12.117 1 90.06 177 MET B C 1
ATOM 3103 O O . MET B 1 177 ? 24.562 -9.023 -11.32 1 90.06 177 MET B O 1
ATOM 3107 N N . PRO B 1 178 ? 25.688 -7.133 -11.812 1 86.62 178 PRO B N 1
ATOM 3108 C CA . PRO B 1 178 ? 25.812 -6.863 -10.383 1 86.62 178 PRO B CA 1
ATOM 3109 C C . PRO B 1 178 ? 24.484 -6.602 -9.695 1 86.62 178 PRO B C 1
ATOM 3111 O O . PRO B 1 178 ? 23.516 -6.191 -10.352 1 86.62 178 PRO B O 1
ATOM 3114 N N . PRO B 1 179 ? 24.422 -6.871 -8.422 1 80.62 179 PRO B N 1
ATOM 3115 C CA . PRO B 1 179 ? 23.172 -6.598 -7.73 1 80.62 179 PRO B CA 1
ATOM 3116 C C . PRO B 1 179 ? 22.766 -5.125 -7.793 1 80.62 179 PRO B C 1
ATOM 3118 O O . PRO B 1 179 ? 23.625 -4.242 -7.738 1 80.62 179 PRO B O 1
ATOM 3121 N N . PRO B 1 180 ? 21.516 -4.922 -7.98 1 78.56 180 PRO B N 1
ATOM 3122 C CA . PRO B 1 180 ? 21.047 -3.531 -8 1 78.56 180 PRO B CA 1
ATOM 3123 C C . PRO B 1 180 ? 21.281 -2.807 -6.68 1 78.56 180 PRO B C 1
ATOM 3125 O O . PRO B 1 180 ? 21.469 -3.449 -5.645 1 78.56 180 PRO B O 1
ATOM 3128 N N . PRO B 1 181 ? 21.297 -1.495 -6.828 1 84.62 181 PRO B N 1
ATOM 3129 C CA . PRO B 1 181 ? 21.406 -0.749 -5.57 1 84.62 181 PRO B CA 1
ATOM 3130 C C . PRO B 1 181 ? 20.344 -1.153 -4.555 1 84.62 181 PRO B C 1
ATOM 3132 O O . PRO B 1 181 ? 19.188 -1.42 -4.93 1 84.62 181 PRO B O 1
ATOM 3135 N N . LYS B 1 182 ? 20.781 -1.113 -3.32 1 90.25 182 LYS B N 1
ATOM 3136 C CA . LYS B 1 182 ? 19.906 -1.621 -2.26 1 90.25 182 LYS B CA 1
ATOM 3137 C C . LYS B 1 182 ? 19.031 -0.511 -1.683 1 90.25 182 LYS B C 1
ATOM 3139 O O . LYS B 1 182 ? 18.062 -0.783 -0.972 1 90.25 182 LYS B O 1
ATOM 3144 N N . GLY B 1 183 ? 19.391 0.698 -2.059 1 95.44 183 GLY B N 1
ATOM 3145 C CA . GLY B 1 183 ? 18.594 1.818 -1.565 1 95.44 183 GLY B CA 1
ATOM 3146 C C . GLY B 1 183 ? 17.172 1.826 -2.092 1 95.44 183 GLY B C 1
ATOM 3147 O O . GLY B 1 183 ? 16.953 1.66 -3.293 1 95.44 183 GLY B O 1
ATOM 3148 N N . VAL B 1 184 ? 16.219 2.016 -1.185 1 97.75 184 VAL B N 1
ATOM 3149 C CA . VAL B 1 184 ? 14.82 1.98 -1.593 1 97.75 184 VAL B CA 1
ATOM 3150 C C . VAL B 1 184 ? 13.977 2.779 -0.604 1 97.75 184 VAL B C 1
ATOM 3152 O O . VAL B 1 184 ? 14.211 2.729 0.606 1 97.75 184 VAL B O 1
ATOM 3155 N N . LEU B 1 185 ? 13.055 3.508 -1.153 1 98.25 185 LEU B N 1
ATOM 3156 C CA . LEU B 1 185 ? 12.023 4.117 -0.321 1 98.25 185 LEU B CA 1
ATOM 3157 C C . LEU B 1 185 ? 10.977 3.086 0.09 1 98.25 185 LEU B C 1
ATOM 3159 O O . LEU B 1 185 ? 10.5 2.311 -0.743 1 98.25 185 LEU B O 1
ATOM 3163 N N . GLY B 1 186 ? 10.57 3.062 1.335 1 98.06 186 GLY B N 1
ATOM 3164 C CA . GLY B 1 186 ? 9.672 2.045 1.857 1 98.06 186 GLY B CA 1
ATOM 3165 C C . GLY B 1 186 ? 8.328 2.008 1.147 1 98.06 186 GLY B C 1
ATOM 3166 O O . GLY B 1 186 ? 7.711 0.948 1.031 1 98.06 186 GLY B O 1
ATOM 3167 N N . VAL B 1 187 ? 7.891 3.078 0.61 1 98.69 187 VAL B N 1
ATOM 3168 C CA . VAL B 1 187 ? 6.578 3.17 -0.018 1 98.69 187 VAL B CA 1
ATOM 3169 C C . VAL B 1 187 ? 6.645 2.621 -1.441 1 98.69 187 VAL B C 1
ATOM 3171 O O . VAL B 1 187 ? 5.613 2.354 -2.061 1 98.69 187 VAL B O 1
ATOM 3174 N N . THR B 1 188 ? 7.863 2.477 -1.997 1 98.75 188 THR B N 1
ATOM 3175 C CA . THR B 1 188 ? 7.984 1.949 -3.352 1 98.75 188 THR B CA 1
ATOM 3176 C C . THR B 1 188 ? 7.422 0.533 -3.432 1 98.75 188 THR B C 1
ATOM 3178 O O . THR B 1 188 ? 6.539 0.255 -4.246 1 98.75 188 THR B O 1
ATOM 3181 N N . PRO B 1 189 ? 7.863 -0.337 -2.547 1 98.69 189 PRO B N 1
ATOM 3182 C CA . PRO B 1 189 ? 7.25 -1.667 -2.59 1 98.69 189 PRO B CA 1
ATOM 3183 C C . PRO B 1 189 ? 5.797 -1.663 -2.123 1 98.69 189 PRO B C 1
ATOM 3185 O O . PRO B 1 189 ? 5.012 -2.52 -2.535 1 98.69 189 PRO B O 1
ATOM 3188 N N . ALA B 1 190 ? 5.387 -0.667 -1.304 1 98.75 190 ALA B N 1
ATOM 3189 C CA . ALA B 1 190 ? 3.988 -0.55 -0.9 1 98.75 190 ALA B CA 1
ATOM 3190 C C . ALA B 1 190 ? 3.08 -0.376 -2.113 1 98.75 190 ALA B C 1
ATOM 3192 O O . ALA B 1 190 ? 2.088 -1.093 -2.262 1 98.75 190 ALA B O 1
ATOM 3193 N N . ILE B 1 191 ? 3.465 0.515 -2.967 1 98.81 191 ILE B N 1
ATOM 3194 C CA . ILE B 1 191 ? 2.67 0.84 -4.145 1 98.81 191 ILE B CA 1
ATOM 3195 C C . ILE B 1 191 ? 2.779 -0.288 -5.168 1 98.81 191 ILE B C 1
ATOM 3197 O O . ILE B 1 191 ? 1.766 -0.785 -5.664 1 98.81 191 ILE B O 1
ATOM 3201 N N . THR B 1 192 ? 3.957 -0.736 -5.445 1 98.88 192 THR B N 1
ATOM 3202 C CA . THR B 1 192 ? 4.184 -1.755 -6.465 1 98.88 192 THR B CA 1
ATOM 3203 C C . THR B 1 192 ? 3.504 -3.066 -6.082 1 98.88 192 THR B C 1
ATOM 3205 O O . THR B 1 192 ? 2.814 -3.678 -6.898 1 98.88 192 THR B O 1
ATOM 3208 N N . GLY B 1 193 ? 3.66 -3.457 -4.82 1 98.94 193 GLY B N 1
ATOM 3209 C CA . GLY B 1 193 ? 2.998 -4.66 -4.34 1 98.94 193 GLY B CA 1
ATOM 3210 C C . GLY B 1 193 ? 1.483 -4.562 -4.379 1 98.94 193 GLY B C 1
ATOM 3211 O O . GLY B 1 193 ? 0.8 -5.555 -4.645 1 98.94 193 GLY B O 1
ATOM 3212 N N . SER B 1 194 ? 0.975 -3.402 -4.105 1 98.94 194 SER B N 1
ATOM 3213 C CA . SER B 1 194 ? -0.47 -3.201 -4.168 1 98.94 194 SER B CA 1
ATOM 3214 C C . SER B 1 194 ? -0.981 -3.305 -5.602 1 98.94 194 SER B C 1
ATOM 3216 O O . SER B 1 194 ? -2.096 -3.777 -5.836 1 98.94 194 SER B O 1
ATOM 3218 N N . VAL B 1 195 ? -0.175 -2.842 -6.531 1 98.88 195 VAL B N 1
ATOM 3219 C CA . VAL B 1 195 ? -0.524 -3.012 -7.938 1 98.88 195 VAL B CA 1
ATOM 3220 C C . VAL B 1 195 ? -0.549 -4.5 -8.289 1 98.88 195 VAL B C 1
ATOM 3222 O O . VAL B 1 195 ? -1.475 -4.969 -8.953 1 98.88 195 VAL B O 1
ATOM 3225 N N . GLU B 1 196 ? 0.438 -5.246 -7.824 1 98.94 196 GLU B N 1
ATOM 3226 C CA . GLU B 1 196 ? 0.447 -6.691 -8.039 1 98.94 196 GLU B CA 1
ATOM 3227 C C . GLU B 1 196 ? -0.812 -7.34 -7.469 1 98.94 196 GLU B C 1
ATOM 3229 O O . GLU B 1 196 ? -1.453 -8.156 -8.141 1 98.94 196 GLU B O 1
ATOM 3234 N N . ALA B 1 197 ? -1.184 -6.953 -6.234 1 98.94 197 ALA B N 1
ATOM 3235 C CA . ALA B 1 197 ? -2.389 -7.488 -5.605 1 98.94 197 ALA B CA 1
ATOM 3236 C C . ALA B 1 197 ? -3.627 -7.18 -6.445 1 98.94 197 ALA B C 1
ATOM 3238 O O . ALA B 1 197 ? -4.508 -8.031 -6.598 1 98.94 197 ALA B O 1
ATOM 3239 N N . THR B 1 198 ? -3.652 -6.004 -7.004 1 98.94 198 THR B N 1
ATOM 3240 C CA . THR B 1 198 ? -4.785 -5.613 -7.832 1 98.94 198 THR B CA 1
ATOM 3241 C C . THR B 1 198 ? -4.898 -6.516 -9.055 1 98.94 198 THR B C 1
ATOM 3243 O O . THR B 1 198 ? -6 -6.93 -9.43 1 98.94 198 THR B O 1
ATOM 3246 N N . GLU B 1 199 ? -3.775 -6.82 -9.664 1 98.94 199 GLU B N 1
ATOM 3247 C CA . GLU B 1 199 ? -3.793 -7.672 -10.844 1 98.94 199 GLU B CA 1
ATOM 3248 C C . GLU B 1 199 ? -4.305 -9.07 -10.516 1 98.94 199 GLU B C 1
ATOM 3250 O O . GLU B 1 199 ? -5.031 -9.68 -11.305 1 98.94 199 GLU B O 1
ATOM 3255 N N . VAL B 1 200 ? -3.928 -9.57 -9.352 1 98.94 200 VAL B N 1
ATOM 3256 C CA . VAL B 1 200 ? -4.434 -10.867 -8.898 1 98.94 200 VAL B CA 1
ATOM 3257 C C . VAL B 1 200 ? -5.953 -10.812 -8.781 1 98.94 200 VAL B C 1
ATOM 3259 O O . VAL B 1 200 ? -6.652 -11.719 -9.25 1 98.94 200 VAL B O 1
ATOM 3262 N N . LEU B 1 201 ? -6.457 -9.773 -8.234 1 98.94 201 LEU B N 1
ATOM 3263 C CA . LEU B 1 201 ? -7.895 -9.625 -8.031 1 98.94 201 LEU B CA 1
ATOM 3264 C C . LEU B 1 201 ? -8.625 -9.484 -9.359 1 98.94 201 LEU B C 1
ATOM 3266 O O . LEU B 1 201 ? -9.719 -10.023 -9.539 1 98.94 201 LEU B O 1
ATOM 3270 N N . LYS B 1 202 ? -8 -8.758 -10.305 1 98.81 202 LYS B N 1
ATOM 3271 C CA . LYS B 1 202 ? -8.578 -8.641 -11.641 1 98.81 202 LYS B CA 1
ATOM 3272 C C . LYS B 1 202 ? -8.695 -10 -12.312 1 98.81 202 LYS B C 1
ATOM 3274 O O . LYS B 1 202 ? -9.711 -10.305 -12.938 1 98.81 202 LYS B O 1
ATOM 3279 N N . ILE B 1 203 ? -7.695 -10.773 -12.164 1 98.81 203 ILE B N 1
ATOM 3280 C CA . ILE B 1 203 ? -7.66 -12.094 -12.781 1 98.81 203 ILE B CA 1
ATOM 3281 C C . ILE B 1 203 ? -8.75 -12.977 -12.172 1 98.81 203 ILE B C 1
ATOM 3283 O O . ILE B 1 203 ? -9.492 -13.641 -12.891 1 98.81 203 ILE B O 1
ATOM 3287 N N . ILE B 1 204 ? -8.914 -12.945 -10.867 1 98.88 204 ILE B N 1
ATOM 3288 C CA . ILE B 1 204 ? -9.828 -13.836 -10.164 1 98.88 204 ILE B CA 1
ATOM 3289 C C . ILE B 1 204 ? -11.273 -13.422 -10.445 1 98.88 204 ILE B C 1
ATOM 3291 O O . ILE B 1 204 ? -12.117 -14.266 -10.742 1 98.88 204 ILE B O 1
ATOM 3295 N N . CYS B 1 205 ? -11.531 -12.102 -10.406 1 98.62 205 CYS B N 1
ATOM 3296 C CA . CYS B 1 205 ? -12.906 -11.617 -10.445 1 98.62 205 CYS B CA 1
ATOM 3297 C C . CYS B 1 205 ? -13.32 -11.258 -11.867 1 98.62 205 CYS B C 1
ATOM 3299 O O . CYS B 1 205 ? -14.508 -11.086 -12.148 1 98.62 205 CYS B O 1
ATOM 3301 N N . GLY B 1 206 ? -12.359 -11.055 -12.711 1 97.62 206 GLY B N 1
ATOM 3302 C CA . GLY B 1 206 ? -12.672 -10.781 -14.102 1 97.62 206 GLY B CA 1
ATOM 3303 C C . GLY B 1 206 ? -13.141 -9.359 -14.336 1 97.62 206 GLY B C 1
ATOM 3304 O O . GLY B 1 206 ? -14.172 -9.133 -14.977 1 97.62 206 GLY B O 1
ATOM 3305 N N . PHE B 1 207 ? -12.375 -8.383 -13.82 1 97.06 207 PHE B N 1
ATOM 3306 C CA . PHE B 1 207 ? -12.719 -6.98 -14.047 1 97.06 207 PHE B CA 1
ATOM 3307 C C . PHE B 1 207 ? -11.5 -6.199 -14.531 1 97.06 207 PHE B C 1
ATOM 3309 O O . PHE B 1 207 ? -10.375 -6.695 -14.484 1 97.06 207 PHE B O 1
ATOM 3316 N N . GLY B 1 208 ? -11.719 -5.055 -15.125 1 97.31 208 GLY B N 1
ATOM 3317 C CA . GLY B 1 208 ? -10.633 -4.16 -15.5 1 97.31 208 GLY B CA 1
ATOM 3318 C C . GLY B 1 208 ? -9.789 -4.699 -16.641 1 97.31 208 GLY B C 1
ATOM 3319 O O . GLY B 1 208 ? -10.148 -5.691 -17.266 1 97.31 208 GLY B O 1
ATOM 3320 N N . GLU B 1 209 ? -8.75 -3.996 -16.828 1 97.44 209 GLU B N 1
ATOM 3321 C CA . GLU B 1 209 ? -7.777 -4.375 -17.844 1 97.44 209 GLU B CA 1
ATOM 3322 C C . GLU B 1 209 ? -6.516 -4.953 -17.203 1 97.44 209 GLU B C 1
ATOM 3324 O O . GLU B 1 209 ? -5.68 -4.211 -16.688 1 97.44 209 GLU B O 1
ATOM 3329 N N . VAL B 1 210 ? -6.348 -6.254 -17.328 1 98.19 210 VAL B N 1
ATOM 3330 C CA . VAL B 1 210 ? -5.164 -6.918 -16.797 1 98.19 210 VAL B CA 1
ATOM 3331 C C . VAL B 1 210 ? -3.934 -6.523 -17.594 1 98.19 210 VAL B C 1
ATOM 3333 O O . VAL B 1 210 ? -4.02 -6.316 -18.812 1 98.19 210 VAL B O 1
ATOM 3336 N N . LEU B 1 211 ? -2.816 -6.441 -17.016 1 98.06 211 LEU B N 1
ATOM 3337 C CA . LEU B 1 211 ? -1.575 -6 -17.641 1 98.06 211 LEU B CA 1
ATOM 3338 C C . LEU B 1 211 ? -0.946 -7.125 -18.469 1 98.06 211 LEU B C 1
ATOM 3340 O O . LEU B 1 211 ? 0.28 -7.199 -18.578 1 98.06 211 LEU B O 1
ATOM 3344 N N . ALA B 1 212 ? -1.722 -8.023 -18.938 1 97.31 212 ALA B N 1
ATOM 3345 C CA . ALA B 1 212 ? -1.222 -9.078 -19.812 1 97.31 212 ALA B CA 1
ATOM 3346 C C . ALA B 1 212 ? -0.621 -8.5 -21.078 1 97.31 212 ALA B C 1
ATOM 3348 O O . ALA B 1 212 ? -1.291 -7.762 -21.812 1 97.31 212 ALA B O 1
ATOM 3349 N N . GLY B 1 213 ? 0.689 -8.766 -21.266 1 95.06 213 GLY B N 1
ATOM 3350 C CA . GLY B 1 213 ? 1.365 -8.273 -22.469 1 95.06 213 GLY B CA 1
ATOM 3351 C C . GLY B 1 213 ? 1.786 -6.816 -22.344 1 95.06 213 GLY B C 1
ATOM 3352 O O . GLY B 1 213 ? 2.217 -6.211 -23.328 1 95.06 213 GLY B O 1
ATOM 3353 N N . LYS B 1 214 ? 1.667 -6.238 -21.188 1 97.12 214 LYS B N 1
ATOM 3354 C CA . LYS B 1 214 ? 2.008 -4.84 -20.953 1 97.12 214 LYS B CA 1
ATOM 3355 C C . LYS B 1 214 ? 2.906 -4.695 -19.734 1 97.12 214 LYS B C 1
ATOM 3357 O O . LYS B 1 214 ? 2.934 -5.578 -18.859 1 97.12 214 LYS B O 1
ATOM 3362 N N . LEU B 1 215 ? 3.639 -3.639 -19.672 1 98.31 215 LEU B N 1
ATOM 3363 C CA . LEU B 1 215 ? 4.461 -3.271 -18.531 1 98.31 215 LEU B CA 1
ATOM 3364 C C . LEU B 1 215 ? 4.055 -1.904 -17.984 1 98.31 215 LEU B C 1
ATOM 3366 O O . LEU B 1 215 ? 4.125 -0.902 -18.703 1 98.31 215 LEU B O 1
ATOM 3370 N N . TRP B 1 216 ? 3.586 -1.908 -16.781 1 98.75 216 TRP B N 1
ATOM 3371 C CA . TRP B 1 216 ? 3.303 -0.667 -16.062 1 98.75 216 TRP B CA 1
ATOM 3372 C C . TRP B 1 216 ? 4.52 -0.207 -15.266 1 98.75 216 TRP B C 1
ATOM 3374 O O . TRP B 1 216 ? 5.184 -1.015 -14.609 1 98.75 216 TRP B O 1
ATOM 3384 N N . THR B 1 217 ? 4.852 1.07 -15.32 1 98.75 217 THR B N 1
ATOM 3385 C CA . THR B 1 217 ? 5.953 1.634 -14.547 1 98.75 217 THR B CA 1
ATOM 3386 C C . THR B 1 217 ? 5.508 2.902 -13.82 1 98.75 217 THR B C 1
ATOM 3388 O O . THR B 1 217 ? 4.555 3.559 -14.234 1 98.75 217 THR B O 1
ATOM 3391 N N . ILE B 1 218 ? 6.289 3.211 -12.766 1 98.69 218 ILE B N 1
ATOM 3392 C CA . ILE B 1 218 ? 5.977 4.43 -12.031 1 98.69 218 ILE B CA 1
ATOM 3393 C C . ILE B 1 218 ? 7.246 4.977 -11.375 1 98.69 218 ILE B C 1
ATOM 3395 O O . ILE B 1 218 ? 8.117 4.207 -10.953 1 98.69 218 ILE B O 1
ATOM 3399 N N . ASP B 1 219 ? 7.387 6.242 -11.336 1 98.69 219 ASP B N 1
ATOM 3400 C CA . ASP B 1 219 ? 8.406 6.969 -10.586 1 98.69 219 ASP B CA 1
ATOM 3401 C C . ASP B 1 219 ? 7.777 7.801 -9.469 1 98.69 219 ASP B C 1
ATOM 3403 O O . ASP B 1 219 ? 7.09 8.789 -9.742 1 98.69 219 ASP B O 1
ATOM 3407 N N . LEU B 1 220 ? 8.07 7.488 -8.234 1 98.69 220 LEU B N 1
ATOM 3408 C CA . LEU B 1 220 ? 7.41 8.094 -7.09 1 98.69 220 LEU B CA 1
ATOM 3409 C C . LEU B 1 220 ? 7.844 9.547 -6.914 1 98.69 220 LEU B C 1
ATOM 3411 O O . LEU B 1 220 ? 7.188 10.312 -6.203 1 98.69 220 LEU B O 1
ATOM 3415 N N . ARG B 1 221 ? 8.984 9.992 -7.582 1 98.69 221 ARG B N 1
ATOM 3416 C CA . ARG B 1 221 ? 9.484 11.359 -7.453 1 98.69 221 ARG B CA 1
ATOM 3417 C C . ARG B 1 221 ? 8.602 12.344 -8.219 1 98.69 221 ARG B C 1
ATOM 3419 O O . ARG B 1 221 ? 8.469 13.5 -7.824 1 98.69 221 ARG B O 1
ATOM 3426 N N . THR B 1 222 ? 7.945 11.742 -9.273 1 98.25 222 THR B N 1
ATOM 3427 C CA . THR B 1 222 ? 7.23 12.648 -10.172 1 98.25 222 THR B CA 1
ATOM 3428 C C . THR B 1 222 ? 5.801 12.172 -10.398 1 98.25 222 THR B C 1
ATOM 3430 O O . THR B 1 222 ? 4.969 12.914 -10.922 1 98.25 222 THR B O 1
ATOM 3433 N N . TRP B 1 223 ? 5.488 10.867 -10.055 1 98.19 223 TRP B N 1
ATOM 3434 C CA . TRP B 1 223 ? 4.227 10.172 -10.273 1 98.19 223 TRP B CA 1
ATOM 3435 C C . TRP B 1 223 ? 3.984 9.93 -11.758 1 98.19 223 TRP B C 1
ATOM 3437 O O . TRP B 1 223 ? 2.857 9.648 -12.172 1 98.19 223 TRP B O 1
ATOM 3447 N N . GLN B 1 224 ? 5.066 10.086 -12.516 1 97.12 224 GLN B N 1
ATOM 3448 C CA . GLN B 1 224 ? 4.953 9.664 -13.906 1 97.12 224 GLN B CA 1
ATOM 3449 C C . GLN B 1 224 ? 4.758 8.156 -14.016 1 97.12 224 GLN B C 1
ATOM 3451 O O . GLN B 1 224 ? 5.516 7.387 -13.422 1 97.12 224 GLN B O 1
ATOM 3456 N N . SER B 1 225 ? 3.771 7.758 -14.656 1 97.94 225 SER B N 1
ATOM 3457 C CA . SER B 1 225 ? 3.459 6.352 -14.898 1 97.94 225 SER B CA 1
ATOM 3458 C C . SER B 1 225 ? 3.232 6.082 -16.375 1 97.94 225 SER B C 1
ATOM 3460 O O . SER B 1 225 ? 2.666 6.914 -17.094 1 97.94 225 SER B O 1
ATOM 3462 N N . ASN B 1 226 ? 3.697 4.918 -16.859 1 97.88 226 ASN B N 1
ATOM 3463 C CA . ASN B 1 226 ? 3.566 4.516 -18.25 1 97.88 226 ASN B CA 1
ATOM 3464 C C . ASN B 1 226 ? 3.146 3.053 -18.375 1 97.88 226 ASN B C 1
ATOM 3466 O O . ASN B 1 226 ? 3.35 2.264 -17.453 1 97.88 226 ASN B O 1
ATOM 3470 N N . ILE B 1 227 ? 2.486 2.814 -19.453 1 97.88 227 ILE B N 1
ATOM 3471 C CA . ILE B 1 227 ? 2.201 1.441 -19.844 1 97.88 227 ILE B CA 1
ATOM 3472 C C . ILE B 1 227 ? 2.805 1.173 -21.234 1 97.88 227 ILE B C 1
ATOM 3474 O O . ILE B 1 227 ? 2.496 1.873 -22.188 1 97.88 227 ILE B O 1
ATOM 3478 N N . PHE B 1 228 ? 3.613 0.155 -21.281 1 97.12 228 PHE B N 1
ATOM 3479 C CA . PHE B 1 228 ? 4.285 -0.227 -22.516 1 97.12 228 PHE B CA 1
ATOM 3480 C C . PHE B 1 228 ? 3.812 -1.597 -22.984 1 97.12 228 PHE B C 1
ATOM 3482 O O . PHE B 1 228 ? 3.59 -2.496 -22.172 1 97.12 228 PHE B O 1
ATOM 3489 N N . SER B 1 229 ? 3.734 -1.767 -24.281 1 95.31 229 SER B N 1
ATOM 3490 C CA . SER B 1 229 ? 3.477 -3.094 -24.828 1 95.31 229 SER B CA 1
ATOM 3491 C C . SER B 1 229 ? 4.746 -3.938 -24.844 1 95.31 229 SER B C 1
ATOM 3493 O O . SER B 1 229 ? 5.824 -3.439 -25.172 1 95.31 229 SER B O 1
ATOM 3495 N N . LEU B 1 230 ? 4.566 -5.152 -24.516 1 95.12 230 LEU B N 1
ATOM 3496 C CA . LEU B 1 230 ? 5.691 -6.078 -24.547 1 95.12 230 LEU B CA 1
ATOM 3497 C C . LEU B 1 230 ? 5.688 -6.891 -25.844 1 95.12 230 LEU B C 1
ATOM 3499 O O . LEU B 1 230 ? 4.629 -7.305 -26.312 1 95.12 230 LEU B O 1
#